Protein AF-0000000085065825 (afdb_homodimer)

InterPro domains:
  IPR004481 Sodium/potassium/calcium exchanger [PTHR10846] (2-161)
  IPR004837 Sodium/calcium exchanger membrane region [PF01699] (3-161)
  IPR004837 Sodium/calcium exchanger membrane region [PF01699] (196-309)
  IPR044880 NCX, central ion-binding domain superfamily [G3DSA:1.20.1420.30] (33-335)

Radius of gyration: 25.14 Å; Cα contacts (8 Å, |Δi|>4): 1060; chains: 2; bounding box: 52×77×61 Å

pLDDT: mean 87.52, std 14.18, range [32.91, 98.75]

Secondary structure (DSSP, 8-state):
-HHHHHHHHHHHHHHHHHHHHHHHHHHHHHTT--HHHHHHHHHHHHHHHHHHHHHHHHHHHHHTTSSHHHHHHHHHHHHHHHHHHIIIIIHHHHHHHHHHHH-TTPPP---HHHHHHHHHHHHHHHHHHHHGGGS-TT-HHHHHHHHHHHHHHHHHHHHHHHHHHTTTGGGS----S-S--TGGGGT----HHHHHHHHHHHHHHHHHHHHHHHHHHHHHHHHHT--HHHHHHHHHHHHHTHHHHHHHHHHHHTT-HHHHHHHHHHHHHHHHHHHHHHHHHHS-----HHHHHHHHHHHHHHHHHHHHHHTTPPP-GGGGHHHHHHHHHHHHHH-/-HHHHHHHHHHHHHHHHHHHHHHHHHHHHHTT--HHHHHHHHHHHHHHHHHHHHHHHHHHHHHTTSSHHHHHHHHHHHHHHHHHHIIIIIHHHHHHHHHHHH-TTPPB---HHHHHHHHHHHHHHHHHHHHGGGS-TT-HHHHHHHHHHHHHHHHHHHHHHHHHHTTTGGGS----S-S--TTGGGT----HHHHHHHHHHHHHHHHHHHHHHHHHHHHHHHHHT--HHHHHHHHHHHHHTHHHHHHHHHHHHTT-HHHHHHHHHHHHHHHHHHHHHHHHHHS-----HHHHHHHHHHHHHHHHHHHHHHTTPPB-GGGGHHHHHHHHHHHHHH-

Solvent-accessible surface area (backbone atoms only — not comparable to full-atom values): 32139 Å² total; per-residue (Å²): 113,37,63,59,38,32,51,52,14,49,52,36,18,54,53,11,27,52,41,23,30,48,21,48,40,53,48,31,50,73,64,66,41,54,55,52,56,36,30,53,55,40,47,52,48,31,63,44,39,47,56,51,41,36,27,50,45,24,35,48,48,20,72,66,61,60,77,36,67,58,22,36,30,32,13,49,15,26,36,57,12,35,35,28,38,51,39,9,43,48,46,21,48,41,25,60,68,32,20,83,78,54,36,51,79,24,79,50,71,48,57,60,68,62,50,44,50,31,40,49,54,19,50,53,34,33,48,52,50,55,55,45,28,74,48,59,68,84,47,47,67,59,33,47,46,51,22,50,47,23,44,49,51,47,53,52,49,51,55,48,46,49,61,61,27,69,67,52,57,73,65,57,72,50,52,61,83,67,69,74,51,72,64,37,75,73,72,45,66,94,39,72,65,51,35,51,49,39,31,50,50,11,46,45,32,28,55,51,14,23,48,40,29,50,51,16,46,49,49,40,16,66,72,74,70,41,54,37,34,60,49,19,28,60,48,43,30,58,65,37,40,42,67,59,51,52,51,32,40,54,30,42,65,70,65,35,29,40,62,20,51,47,52,53,33,50,46,32,31,48,40,25,13,52,46,36,20,50,34,47,54,66,36,76,44,61,73,42,71,71,53,47,51,46,53,48,39,24,50,47,32,40,47,51,54,38,49,39,50,72,69,65,51,79,44,30,31,56,69,27,50,58,17,33,49,43,41,49,49,52,52,57,72,75,95,112,37,63,60,37,33,53,52,13,48,51,35,17,52,53,10,27,51,42,24,32,50,21,47,40,53,48,32,50,74,64,65,41,54,56,54,56,36,30,54,56,38,48,51,47,31,63,45,39,46,55,51,40,35,27,50,45,24,35,48,48,20,72,66,60,59,78,35,66,58,23,36,31,32,13,49,14,27,36,56,14,35,35,28,40,51,39,8,43,46,45,20,48,39,22,61,68,32,20,83,79,55,36,53,80,24,79,51,71,48,57,60,70,63,51,43,50,30,41,50,54,19,52,53,33,33,47,52,51,56,55,45,27,75,46,60,68,86,48,47,65,58,31,47,46,51,21,50,48,24,45,51,51,48,51,52,49,52,55,48,47,49,61,62,30,70,69,52,58,73,65,57,73,52,51,61,86,68,70,75,53,72,62,34,76,73,71,44,66,94,39,72,65,50,36,50,49,39,30,50,49,11,46,46,31,28,54,50,14,23,49,42,29,51,51,17,45,51,50,39,18,65,72,71,72,42,55,38,32,60,48,18,27,60,48,43,29,58,66,35,40,42,68,60,51,52,52,31,41,54,29,40,64,70,66,34,28,39,61,22,52,47,53,53,33,51,46,32,32,48,38,23,12,52,45,37,19,50,34,47,54,66,36,76,44,61,74,42,70,72,54,49,50,46,52,48,42,24,51,48,31,41,47,50,54,38,50,40,50,72,70,65,51,79,43,29,32,56,68,27,50,58,16,32,49,44,42,49,50,53,52,57,72,75,93

Sequence (670 aa):
MNILLLVAALLIILAGAEAFTNALEHLGDRLGISEGVTGSIFAAVGTALPETMVPVVAVFAATSGQAVHLGEEVGVGAILGAPMMLSTLTLFMMALFVSPQRGWRGALNPEPTGLRRDLGWFLIAFGLSTVALFVPHHITLARIGIGLMLVTLYFLYVMVTLRASAALVAEGHGTEAGHALYLSKTGLPTKMQVILIQLAIGLGMIVFGASLFVDGIEGLSHWLGISALILSLLVVPIATELPEKINSILWVRRGKDTLTFGNITGALVFQGSLLPAIGVMLTPWSPSPPVLLGAGLTLLAGGYTYLLVRRGVTLRPYHFLFNGLCYGAYFFALTMNILLLVAALLIILAGAEAFTNALEHLGDRLGISEGVTGSIFAAVGTALPETMVPVVAVFAATSGQAVHLGEEVGVGAILGAPMMLSTLTLFMMALFVSPQRGWRGALNPEPTGLRRDLGWFLIAFGLSTVALFVPHHITLARIGIGLMLVTLYFLYVMVTLRASAALVAEGHGTEAGHALYLSKTGLPTKMQVILIQLAIGLGMIVFGASLFVDGIEGLSHWLGISALILSLLVVPIATELPEKINSILWVRRGKDTLTFGNITGALVFQGSLLPAIGVMLTPWSPSPPVLLGAGLTLLAGGYTYLLVRRGVTLRPYHFLFNGLCYGAYFFALT

Structure (mmCIF, N/CA/C/O backbone):
data_AF-0000000085065825-model_v1
#
loop_
_entity.id
_entity.type
_entity.pdbx_description
1 polymer 'Sodium/calcium exchanger'
#
loop_
_atom_site.group_PDB
_atom_site.id
_atom_site.type_symbol
_atom_site.label_atom_id
_atom_site.label_alt_id
_atom_site.label_comp_id
_atom_site.label_asym_id
_atom_site.label_entity_id
_atom_site.label_seq_id
_atom_site.pdbx_PDB_ins_code
_atom_site.Cartn_x
_atom_site.Cartn_y
_atom_site.Cartn_z
_atom_site.occupancy
_atom_site.B_iso_or_equiv
_atom_site.auth_seq_id
_atom_site.auth_comp_id
_atom_site.auth_asym_id
_atom_site.auth_atom_id
_atom_site.pdbx_PDB_model_num
ATOM 1 N N . MET A 1 1 ? 11.438 31.422 -13.453 1 72.56 1 MET A N 1
ATOM 2 C CA . MET A 1 1 ? 11.32 30.203 -14.242 1 72.56 1 MET A CA 1
ATOM 3 C C . MET A 1 1 ? 10.945 29.016 -13.359 1 72.56 1 MET A C 1
ATOM 5 O O . MET A 1 1 ? 10 28.281 -13.664 1 72.56 1 MET A O 1
ATOM 9 N N . ASN A 1 2 ? 11.391 29.125 -12.086 1 85.5 2 ASN A N 1
ATOM 10 C CA . ASN A 1 2 ? 11.141 28 -11.195 1 85.5 2 ASN A CA 1
ATOM 11 C C . ASN A 1 2 ? 9.734 28.062 -10.594 1 85.5 2 ASN A C 1
ATOM 13 O O . ASN A 1 2 ? 9.039 27.047 -10.523 1 85.5 2 ASN A O 1
ATOM 17 N N . ILE A 1 3 ? 9.289 29.234 -10.391 1 88.88 3 ILE A N 1
ATOM 18 C CA . ILE A 1 3 ? 7.965 29.391 -9.805 1 88.88 3 ILE A CA 1
ATOM 19 C C . ILE A 1 3 ? 6.895 29.047 -10.836 1 88.88 3 ILE A C 1
ATOM 21 O O . ILE A 1 3 ? 5.898 28.391 -10.508 1 88.88 3 ILE A O 1
ATOM 25 N N . LEU A 1 4 ? 7.133 29.484 -12.031 1 90.81 4 LEU A N 1
ATOM 26 C CA . LEU A 1 4 ? 6.199 29.172 -13.109 1 90.81 4 LEU A CA 1
ATOM 27 C C . LEU A 1 4 ? 6.113 27.672 -13.336 1 90.81 4 LEU A C 1
ATOM 29 O O . LEU A 1 4 ? 5.035 27.141 -13.609 1 90.81 4 LEU A O 1
ATOM 33 N N . LEU A 1 5 ? 7.23 27.062 -13.188 1 92.62 5 LEU A N 1
ATOM 34 C CA . LEU A 1 5 ? 7.277 25.625 -13.328 1 92.62 5 LEU A CA 1
ATOM 35 C C . LEU A 1 5 ? 6.477 24.938 -12.227 1 92.62 5 LEU A C 1
ATOM 37 O O . LEU A 1 5 ? 5.773 23.953 -12.484 1 92.62 5 LEU A O 1
ATOM 41 N N . LEU A 1 6 ? 6.625 25.5 -11.086 1 93.56 6 LEU A N 1
ATOM 42 C CA . LEU A 1 6 ? 5.91 24.938 -9.945 1 93.56 6 LEU A CA 1
ATOM 43 C C . LEU A 1 6 ? 4.406 25.094 -10.117 1 93.56 6 LEU A C 1
ATOM 45 O O . LEU A 1 6 ? 3.645 24.156 -9.859 1 93.56 6 LEU A O 1
ATOM 49 N N . VAL A 1 7 ? 4.035 26.234 -10.555 1 94 7 VAL A N 1
ATOM 50 C CA . VAL A 1 7 ? 2.615 26.5 -10.75 1 94 7 VAL A CA 1
ATOM 51 C C . VAL A 1 7 ? 2.074 25.625 -11.875 1 94 7 VAL A C 1
ATOM 53 O O . VAL A 1 7 ? 0.997 25.047 -11.75 1 94 7 VAL A O 1
ATOM 56 N N . ALA A 1 8 ? 2.768 25.562 -12.961 1 95.5 8 ALA A N 1
ATOM 57 C CA . ALA A 1 8 ? 2.363 24.703 -14.078 1 95.5 8 ALA A CA 1
ATOM 58 C C . ALA A 1 8 ? 2.256 23.25 -13.648 1 95.5 8 ALA A C 1
ATOM 60 O O . ALA A 1 8 ? 1.314 22.547 -14.031 1 95.5 8 ALA A O 1
ATOM 61 N N . ALA A 1 9 ? 3.273 22.828 -12.906 1 95.56 9 ALA A N 1
ATOM 62 C CA . ALA A 1 9 ? 3.287 21.453 -12.406 1 95.56 9 ALA A CA 1
ATOM 63 C C . ALA A 1 9 ? 2.062 21.172 -11.547 1 95.56 9 ALA A C 1
ATOM 65 O O . ALA A 1 9 ? 1.428 20.125 -11.68 1 95.56 9 ALA A O 1
ATOM 66 N N . LEU A 1 10 ? 1.769 22.109 -10.695 1 93.56 10 LEU A N 1
ATOM 67 C CA . LEU A 1 10 ? 0.62 21.953 -9.812 1 93.56 10 LEU A CA 1
ATOM 68 C C . LEU A 1 10 ? -0.676 21.859 -10.609 1 93.56 10 LEU A C 1
ATOM 70 O O . LEU A 1 10 ? -1.55 21.047 -10.305 1 93.56 10 LEU A O 1
ATOM 74 N N . LEU A 1 11 ? -0.82 22.703 -11.57 1 95 11 LEU A N 1
ATOM 75 C CA . LEU A 1 11 ? -2.014 22.703 -12.414 1 95 11 LEU A CA 1
ATOM 76 C C . LEU A 1 11 ? -2.15 21.375 -13.164 1 95 11 LEU A C 1
ATOM 78 O O . LEU A 1 11 ? -3.256 20.859 -13.312 1 95 11 LEU A O 1
ATOM 82 N N . ILE A 1 12 ? -1.061 20.844 -13.602 1 96 12 ILE A N 1
ATOM 83 C CA . ILE A 1 12 ? -1.062 19.562 -14.297 1 96 12 ILE A CA 1
ATOM 84 C C . ILE A 1 12 ? -1.496 18.469 -13.336 1 96 12 ILE A C 1
ATOM 86 O O . ILE A 1 12 ? -2.301 17.594 -13.703 1 96 12 ILE A O 1
ATOM 90 N N . ILE A 1 13 ? -0.968 18.469 -12.125 1 94.12 13 ILE A N 1
ATOM 91 C CA . ILE A 1 13 ? -1.32 17.469 -11.125 1 94.12 13 ILE A CA 1
ATOM 92 C C . ILE A 1 13 ? -2.814 17.547 -10.82 1 94.12 13 ILE A C 1
ATOM 94 O O . ILE A 1 13 ? -3.498 16.516 -10.781 1 94.12 13 ILE A O 1
ATOM 98 N N . LEU A 1 14 ? -3.316 18.75 -10.641 1 91.81 14 LEU A N 1
ATOM 99 C CA . LEU A 1 14 ? -4.719 18.938 -10.297 1 91.81 14 LEU A CA 1
ATOM 100 C C . LEU A 1 14 ? -5.629 18.516 -11.445 1 91.81 14 LEU A C 1
ATOM 102 O O . LEU A 1 14 ? -6.641 17.844 -11.227 1 91.81 14 LEU A O 1
ATOM 106 N N . ALA A 1 15 ? -5.297 18.891 -12.633 1 93.62 15 ALA A N 1
ATOM 107 C CA . ALA A 1 15 ? -6.062 18.484 -13.805 1 93.62 15 ALA A CA 1
ATOM 108 C C . ALA A 1 15 ? -6.027 16.969 -13.984 1 93.62 15 ALA A C 1
ATOM 110 O O . ALA A 1 15 ? -7.035 16.344 -14.336 1 93.62 15 ALA A O 1
ATOM 111 N N . GLY A 1 16 ? -4.867 16.391 -13.789 1 94.12 16 GLY A N 1
ATOM 112 C CA . GLY A 1 16 ? -4.73 14.953 -13.859 1 94.12 16 GLY A CA 1
ATOM 113 C C . GLY A 1 16 ? -5.551 14.227 -12.805 1 94.12 16 GLY A C 1
ATOM 114 O O . GLY A 1 16 ? -6.184 13.211 -13.094 1 94.12 16 GLY A O 1
ATOM 115 N N . ALA A 1 17 ? -5.461 14.75 -11.594 1 90.94 17 ALA A N 1
ATOM 116 C CA . ALA A 1 17 ? -6.227 14.156 -10.5 1 90.94 17 ALA A CA 1
ATOM 117 C C . ALA A 1 17 ? -7.723 14.18 -10.805 1 90.94 17 ALA A C 1
ATOM 119 O O . ALA A 1 17 ? -8.43 13.211 -10.523 1 90.94 17 ALA A O 1
ATOM 120 N N . GLU A 1 18 ? -8.188 15.273 -11.336 1 89.81 18 GLU A N 1
ATOM 121 C CA . GLU A 1 18 ? -9.594 15.391 -11.711 1 89.81 18 GLU A CA 1
ATOM 122 C C . GLU A 1 18 ? -9.953 14.398 -12.812 1 89.81 18 GLU A C 1
ATOM 124 O O . GLU A 1 18 ? -10.984 13.727 -12.734 1 89.81 18 GLU A O 1
ATOM 129 N N . ALA A 1 19 ? -9.172 14.344 -13.812 1 92.12 19 ALA A N 1
ATOM 130 C CA . ALA A 1 19 ? -9.406 13.422 -14.922 1 92.12 19 ALA A CA 1
ATOM 131 C C . ALA A 1 19 ? -9.367 11.969 -14.445 1 92.12 19 ALA A C 1
ATOM 133 O O . ALA A 1 19 ? -10.164 11.141 -14.883 1 92.12 19 ALA A O 1
ATOM 134 N N . PHE A 1 20 ? -8.43 11.695 -13.625 1 92 20 PHE A N 1
ATOM 135 C CA . PHE A 1 20 ? -8.266 10.352 -13.086 1 92 20 PHE A CA 1
ATOM 136 C C . PHE A 1 20 ? -9.477 9.945 -12.258 1 92 20 PHE A C 1
ATOM 138 O O . PHE A 1 20 ? -10.016 8.852 -12.438 1 92 20 PHE A O 1
ATOM 145 N N . THR A 1 21 ? -9.875 10.805 -11.414 1 89.12 21 THR A N 1
ATOM 146 C CA . THR A 1 21 ? -11 10.516 -10.539 1 89.12 21 THR A CA 1
ATOM 147 C C . THR A 1 21 ? -12.289 10.375 -11.344 1 89.12 21 THR A C 1
ATOM 149 O O . THR A 1 21 ? -13.109 9.5 -11.055 1 89.12 21 THR A O 1
ATOM 152 N N . ASN A 1 22 ? -12.453 11.258 -12.266 1 88.75 22 ASN A N 1
ATOM 153 C CA . ASN A 1 22 ? -13.602 11.172 -13.156 1 88.75 22 ASN A CA 1
ATOM 154 C C . ASN A 1 22 ? -13.648 9.836 -13.883 1 88.75 22 ASN A C 1
ATOM 156 O O . ASN A 1 22 ? -14.711 9.211 -13.969 1 88.75 22 ASN A O 1
ATOM 160 N N . ALA A 1 23 ? -12.547 9.43 -14.344 1 89.69 23 ALA A N 1
ATOM 161 C CA . ALA A 1 23 ? -12.461 8.141 -15.031 1 89.69 23 ALA A CA 1
ATOM 162 C C . ALA A 1 23 ? -12.742 6.992 -14.07 1 89.69 23 ALA A C 1
ATOM 164 O O . ALA A 1 23 ? -13.383 6.004 -14.438 1 89.69 23 ALA A O 1
ATOM 165 N N . LEU A 1 24 ? -12.227 7.094 -12.906 1 87.75 24 LEU A N 1
ATOM 166 C CA . LEU A 1 24 ? -12.445 6.074 -11.891 1 87.75 24 LEU A CA 1
ATOM 167 C C . LEU A 1 24 ? -13.93 5.934 -11.562 1 87.75 24 LEU A C 1
ATOM 169 O O . LEU A 1 24 ? -14.414 4.824 -11.336 1 87.75 24 LEU A O 1
ATOM 173 N N . GLU A 1 25 ? -14.578 7.035 -11.445 1 85.25 25 GLU A N 1
ATOM 174 C CA . GLU A 1 25 ? -16.016 7.02 -11.164 1 85.25 25 GLU A CA 1
ATOM 175 C C . GLU A 1 25 ? -16.797 6.309 -12.266 1 85.25 25 GLU A C 1
ATOM 177 O O . GLU A 1 25 ? -17.672 5.5 -11.992 1 85.25 25 GLU A O 1
ATOM 182 N N . HIS A 1 26 ? -16.453 6.613 -13.453 1 85.94 26 HIS A N 1
ATOM 183 C CA . HIS A 1 26 ? -17.125 5.961 -14.578 1 85.94 26 HIS A CA 1
ATOM 184 C C . HIS A 1 26 ? -16.766 4.477 -14.633 1 85.94 26 HIS A C 1
ATOM 186 O O . HIS A 1 26 ? -17.625 3.65 -14.961 1 85.94 26 HIS A O 1
ATOM 192 N N . LEU A 1 27 ? -15.539 4.23 -14.336 1 85.69 27 LEU A N 1
ATOM 193 C CA . LEU A 1 27 ? -15.133 2.828 -14.297 1 85.69 27 LEU A CA 1
ATOM 194 C C . LEU A 1 27 ? -15.891 2.074 -13.203 1 85.69 27 LEU A C 1
ATOM 196 O O . LEU A 1 27 ? -16.328 0.945 -13.414 1 85.69 27 LEU A O 1
ATOM 200 N N . GLY A 1 28 ? -15.977 2.678 -12.078 1 83.31 28 GLY A N 1
ATOM 201 C CA . GLY A 1 28 ? -16.734 2.08 -10.992 1 83.31 28 GLY A CA 1
ATOM 202 C C . GLY A 1 28 ? -18.188 1.815 -11.359 1 83.31 28 GLY A C 1
ATOM 203 O O . GLY A 1 28 ? -18.734 0.764 -11.023 1 83.31 28 GLY A O 1
ATOM 204 N N . ASP A 1 29 ? -18.75 2.75 -12.047 1 81.19 29 ASP A N 1
ATOM 205 C CA . ASP A 1 29 ? -20.141 2.592 -12.492 1 81.19 29 ASP A CA 1
ATOM 206 C C . ASP A 1 29 ? -20.266 1.424 -13.461 1 81.19 29 ASP A C 1
ATOM 208 O O . ASP A 1 29 ? -21.234 0.653 -13.391 1 81.19 29 ASP A O 1
ATOM 212 N N . ARG A 1 30 ? -19.359 1.353 -14.281 1 83.25 30 ARG A N 1
ATOM 213 C CA . ARG A 1 30 ? -19.391 0.281 -15.273 1 83.25 30 ARG A CA 1
ATOM 214 C C . ARG A 1 30 ? -19.188 -1.079 -14.617 1 83.25 30 ARG A C 1
ATOM 216 O O . ARG A 1 30 ? -19.719 -2.088 -15.078 1 83.25 30 ARG A O 1
ATOM 223 N N . LEU A 1 31 ? -18.469 -1.056 -13.555 1 82.62 31 LEU A N 1
ATOM 224 C CA . LEU A 1 31 ? -18.172 -2.305 -12.867 1 82.62 31 LEU A CA 1
ATOM 225 C C . LEU A 1 31 ? -19.25 -2.639 -11.844 1 82.62 31 LEU A C 1
ATOM 227 O O . LEU A 1 31 ? -19.141 -3.643 -11.133 1 82.62 31 LEU A O 1
ATOM 231 N N . GLY A 1 32 ? -20.203 -1.759 -11.727 1 78.69 32 GLY A N 1
ATOM 232 C CA . GLY A 1 32 ? -21.344 -2.029 -10.875 1 78.69 32 GLY A CA 1
ATOM 233 C C . GLY A 1 32 ? -21.125 -1.644 -9.43 1 78.69 32 GLY A C 1
ATOM 234 O O . GLY A 1 32 ? -21.766 -2.188 -8.523 1 78.69 32 GLY A O 1
ATOM 235 N N . ILE A 1 33 ? -20.156 -0.876 -9.195 1 76.62 33 ILE A N 1
ATOM 236 C CA . ILE A 1 33 ? -19.938 -0.369 -7.844 1 76.62 33 ILE A CA 1
ATOM 237 C C . ILE A 1 33 ? -20.969 0.712 -7.523 1 76.62 33 ILE A C 1
ATOM 239 O O . ILE A 1 33 ? -21.297 1.538 -8.383 1 76.62 33 ILE A O 1
ATOM 243 N N . SER A 1 34 ? -21.547 0.657 -6.348 1 70.94 34 SER A N 1
ATOM 244 C CA . SER A 1 34 ? -22.609 1.589 -5.969 1 70.94 34 SER A CA 1
ATOM 245 C C . SER A 1 34 ? -22.125 3.033 -6.047 1 70.94 34 SER A C 1
ATOM 247 O O . SER A 1 34 ? -20.969 3.324 -5.742 1 70.94 34 SER A O 1
ATOM 249 N N . GLU A 1 35 ? -22.984 3.812 -6.445 1 69 35 GLU A N 1
ATOM 250 C CA . GLU A 1 35 ? -22.688 5.23 -6.648 1 69 35 GLU A CA 1
ATOM 251 C C . GLU A 1 35 ? -22.219 5.887 -5.355 1 69 35 GLU A C 1
ATOM 253 O O . GLU A 1 35 ? -21.344 6.762 -5.383 1 69 35 GLU A O 1
ATOM 258 N N . GLY A 1 36 ? -22.875 5.551 -4.316 1 63.81 36 GLY A N 1
ATOM 259 C CA . GLY A 1 36 ? -22.469 6.094 -3.033 1 63.81 36 GLY A CA 1
ATOM 260 C C . GLY A 1 36 ? -21.031 5.773 -2.682 1 63.81 36 GLY A C 1
ATOM 261 O O . GLY A 1 36 ? -20.281 6.652 -2.264 1 63.81 36 GLY A O 1
ATOM 262 N N . VAL A 1 37 ? -20.641 4.582 -2.988 1 66.62 37 VAL A N 1
ATOM 263 C CA . VAL A 1 37 ? -19.281 4.129 -2.682 1 66.62 37 VAL A CA 1
ATOM 264 C C . VAL A 1 37 ? -18.297 4.785 -3.637 1 66.62 37 VAL A C 1
ATOM 266 O O . VAL A 1 37 ? -17.25 5.297 -3.207 1 66.62 37 VAL A O 1
ATOM 269 N N . THR A 1 38 ? -18.672 4.844 -4.828 1 69.81 38 THR A N 1
ATOM 270 C CA . THR A 1 38 ? -17.781 5.414 -5.832 1 69.81 38 THR A CA 1
ATOM 271 C C . THR A 1 38 ? -17.609 6.91 -5.613 1 69.81 38 THR A C 1
ATOM 273 O O . THR A 1 38 ? -16.5 7.438 -5.754 1 69.81 38 THR A O 1
ATOM 276 N N . GLY A 1 39 ? -18.625 7.508 -5.25 1 66.94 39 GLY A N 1
ATOM 277 C CA . GLY A 1 39 ? -18.531 8.945 -5.035 1 66.94 39 GLY A CA 1
ATOM 278 C C . GLY A 1 39 ? -17.656 9.312 -3.852 1 66.94 39 GLY A C 1
ATOM 279 O O . GLY A 1 39 ? -16.766 10.156 -3.971 1 66.94 39 GLY A O 1
ATOM 280 N N . SER A 1 40 ? -17.891 8.633 -2.799 1 71.5 40 SER A N 1
ATOM 281 C CA . SER A 1 40 ? -17.188 9.008 -1.571 1 71.5 40 SER A CA 1
ATOM 282 C C . SER A 1 40 ? -15.727 8.562 -1.603 1 71.5 40 SER A C 1
ATOM 284 O O . SER A 1 40 ? -14.828 9.359 -1.359 1 71.5 40 SER A O 1
ATOM 286 N N . ILE A 1 41 ? -15.484 7.301 -1.986 1 75.75 41 ILE A N 1
ATOM 287 C CA . ILE A 1 41 ? -14.141 6.738 -1.954 1 75.75 41 ILE A CA 1
ATOM 288 C C . ILE A 1 41 ? -13.289 7.375 -3.051 1 75.75 41 ILE A C 1
ATOM 290 O O . ILE A 1 41 ? -12.156 7.793 -2.799 1 75.75 41 ILE A O 1
ATOM 294 N N . PHE A 1 42 ? -13.867 7.523 -4.207 1 81.94 42 PHE A N 1
ATOM 295 C CA . PHE A 1 42 ? -13.078 8.031 -5.324 1 81.94 42 PHE A CA 1
ATOM 296 C C . PHE A 1 42 ? -12.852 9.531 -5.191 1 81.94 42 PHE A C 1
ATOM 298 O O . PHE A 1 42 ? -11.805 10.039 -5.598 1 81.94 42 PHE A O 1
ATOM 305 N N . ALA A 1 43 ? -13.844 10.219 -4.566 1 74.81 43 ALA A N 1
ATOM 306 C CA . ALA A 1 43 ? -13.633 11.633 -4.262 1 74.81 43 ALA A CA 1
ATOM 307 C C . ALA A 1 43 ? -12.477 11.812 -3.283 1 74.81 43 ALA A C 1
ATOM 309 O O . ALA A 1 43 ? -11.648 12.711 -3.447 1 74.81 43 ALA A O 1
ATOM 310 N N . ALA A 1 44 ? -12.445 10.969 -2.328 1 76.25 44 ALA A N 1
ATOM 311 C CA . ALA A 1 44 ? -11.367 11.008 -1.344 1 76.25 44 ALA A CA 1
ATOM 312 C C . ALA A 1 44 ? -10.016 10.703 -1.992 1 76.25 44 ALA A C 1
ATOM 314 O O . ALA A 1 44 ? -9.016 11.344 -1.684 1 76.25 44 ALA A O 1
ATOM 315 N N . VAL A 1 45 ? -10.008 9.773 -2.863 1 80.56 45 VAL A N 1
ATOM 316 C CA . VAL A 1 45 ? -8.789 9.414 -3.582 1 80.56 45 VAL A CA 1
ATOM 317 C C . VAL A 1 45 ? -8.336 10.586 -4.449 1 80.56 45 VAL A C 1
ATOM 319 O O . VAL A 1 45 ? -7.148 10.906 -4.492 1 80.56 45 VAL A O 1
ATOM 322 N N . GLY A 1 46 ? -9.281 11.18 -5.098 1 78.75 46 GLY A N 1
ATOM 323 C CA . GLY A 1 46 ? -8.977 12.305 -5.973 1 78.75 46 GLY A CA 1
ATOM 324 C C . GLY A 1 46 ? -8.312 13.461 -5.25 1 78.75 46 GLY A C 1
ATOM 325 O O . GLY A 1 46 ? -7.359 14.055 -5.754 1 78.75 46 GLY A O 1
ATOM 326 N N . THR A 1 47 ? -8.789 13.742 -4.086 1 77.62 47 THR A N 1
ATOM 327 C CA . THR A 1 47 ? -8.266 14.891 -3.346 1 77.62 47 THR A CA 1
ATOM 328 C C . THR A 1 47 ? -6.949 14.539 -2.664 1 77.62 47 THR A C 1
ATOM 330 O O . THR A 1 47 ? -6.156 15.422 -2.342 1 77.62 4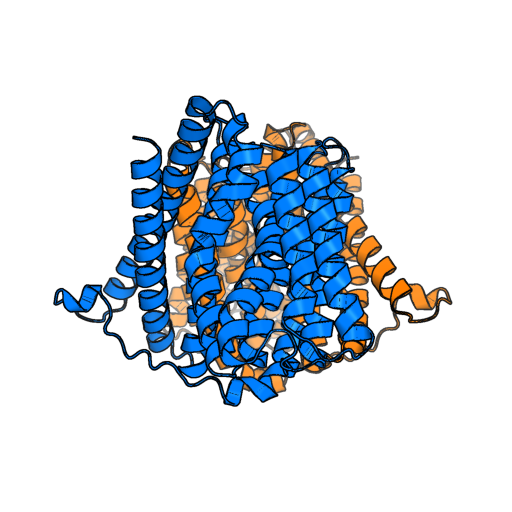7 THR A O 1
ATOM 333 N N . ALA A 1 48 ? -6.727 13.266 -2.504 1 84.31 48 ALA A N 1
ATOM 334 C CA . ALA A 1 48 ? -5.512 12.844 -1.811 1 84.31 48 ALA A CA 1
ATOM 335 C C . ALA A 1 48 ? -4.367 12.625 -2.795 1 84.31 48 ALA A C 1
ATOM 337 O O . ALA A 1 48 ? -3.203 12.539 -2.395 1 84.31 48 ALA A O 1
ATOM 338 N N . LEU A 1 49 ? -4.664 12.555 -4.078 1 86.69 49 LEU A N 1
ATOM 339 C CA . LEU A 1 49 ? -3.686 12.148 -5.078 1 86.69 49 LEU A CA 1
ATOM 340 C C . LEU A 1 49 ? -2.557 13.164 -5.184 1 86.69 49 LEU A C 1
ATOM 342 O O . LEU A 1 49 ? -1.381 12.797 -5.184 1 86.69 49 LEU A O 1
ATOM 346 N N . PRO A 1 50 ? -2.855 14.438 -5.258 1 84.56 50 PRO A N 1
ATOM 347 C CA . PRO A 1 50 ? -1.762 15.406 -5.398 1 84.56 50 PRO A CA 1
ATOM 348 C C . PRO A 1 50 ? -0.756 15.328 -4.25 1 84.56 50 PRO A C 1
ATOM 350 O O . PRO A 1 50 ? 0.452 15.242 -4.488 1 84.56 50 PRO A O 1
ATOM 353 N N . GLU A 1 51 ? -1.202 15.266 -3.109 1 87.81 51 GLU A N 1
ATOM 354 C CA . GLU A 1 51 ? -0.337 15.273 -1.933 1 87.81 51 GLU A CA 1
ATOM 355 C C . GLU A 1 51 ? 0.412 13.953 -1.795 1 87.81 51 GLU A C 1
ATOM 357 O O . GLU A 1 51 ? 1.486 13.898 -1.193 1 87.81 51 GLU A O 1
ATOM 362 N N . THR A 1 52 ? -0.153 12.922 -2.295 1 90.12 52 THR A N 1
ATOM 363 C CA . THR A 1 52 ? 0.469 11.602 -2.203 1 90.12 52 THR A CA 1
ATOM 364 C C . THR A 1 52 ? 1.492 11.414 -3.318 1 90.12 52 THR A C 1
ATOM 366 O O . THR A 1 52 ? 2.555 10.828 -3.1 1 90.12 52 THR A O 1
ATOM 369 N N . MET A 1 53 ? 1.248 11.961 -4.414 1 92.12 53 MET A N 1
ATOM 370 C CA . MET A 1 53 ? 2.025 11.602 -5.598 1 92.12 53 MET A CA 1
ATOM 371 C C . MET A 1 53 ? 3.346 12.367 -5.629 1 92.12 53 MET A C 1
ATOM 373 O O . MET A 1 53 ? 4.355 11.844 -6.109 1 92.12 53 MET A O 1
ATOM 377 N N . VAL A 1 54 ? 3.355 13.531 -5.094 1 92.12 54 VAL A N 1
ATOM 378 C CA . VAL A 1 54 ? 4.582 14.32 -5.121 1 92.12 54 VAL A CA 1
ATOM 379 C C . VAL A 1 54 ? 5.66 13.625 -4.285 1 92.12 54 VAL A C 1
ATOM 381 O O . VAL A 1 54 ? 6.758 13.352 -4.781 1 92.12 54 VAL A O 1
ATOM 384 N N . PRO A 1 55 ? 5.367 13.273 -3.086 1 93.56 55 PRO A N 1
ATOM 385 C CA . PRO A 1 55 ? 6.391 12.547 -2.328 1 93.56 55 PRO A CA 1
ATOM 386 C C . PRO A 1 55 ? 6.715 11.188 -2.928 1 93.56 55 PRO A C 1
ATOM 388 O O . PRO A 1 55 ? 7.871 10.75 -2.9 1 93.56 55 PRO A O 1
ATOM 391 N N . VAL A 1 56 ? 5.781 10.484 -3.434 1 91.75 56 VAL A N 1
ATOM 392 C CA . VAL A 1 56 ? 5.988 9.156 -4 1 91.75 56 VAL A CA 1
ATOM 393 C C . VAL A 1 56 ? 6.93 9.242 -5.199 1 91.75 56 VAL A C 1
ATOM 395 O O . VAL A 1 56 ? 7.906 8.5 -5.285 1 91.75 56 VAL A O 1
ATOM 398 N N . VAL A 1 57 ? 6.648 10.211 -6.051 1 90.94 57 VAL A N 1
ATOM 399 C CA . VAL A 1 57 ? 7.477 10.359 -7.242 1 90.94 57 VAL A CA 1
ATOM 400 C C . VAL A 1 57 ? 8.875 10.82 -6.84 1 90.94 57 VAL A C 1
ATOM 402 O O . VAL A 1 57 ? 9.875 10.352 -7.398 1 90.94 57 VAL A O 1
ATOM 405 N N . ALA A 1 58 ? 8.977 11.695 -5.895 1 92.12 58 ALA A N 1
ATOM 406 C CA . ALA A 1 58 ? 10.266 12.18 -5.43 1 92.12 58 ALA A CA 1
ATOM 407 C C . ALA A 1 58 ? 11.117 11.047 -4.879 1 92.12 58 ALA A C 1
ATOM 409 O O . ALA A 1 58 ? 12.297 10.922 -5.223 1 92.12 58 ALA A O 1
ATOM 410 N N . VAL A 1 59 ? 10.531 10.156 -4.098 1 89.38 59 VAL A N 1
ATOM 411 C CA . VAL A 1 59 ? 11.242 9.07 -3.43 1 89.38 59 VAL A CA 1
ATOM 412 C C . VAL A 1 59 ? 11.625 8 -4.449 1 89.38 59 VAL A C 1
ATOM 414 O O . VAL A 1 59 ? 12.758 7.508 -4.449 1 89.38 59 VAL A O 1
ATOM 417 N N . PHE A 1 60 ? 10.781 7.691 -5.371 1 84.69 60 PHE A N 1
ATOM 418 C CA . PHE A 1 60 ? 11.023 6.594 -6.301 1 84.69 60 PHE A CA 1
ATOM 419 C C . PHE A 1 60 ? 11.945 7.039 -7.43 1 84.69 60 PHE A C 1
ATOM 421 O O . PHE A 1 60 ? 12.711 6.234 -7.965 1 84.69 60 PHE A O 1
ATOM 428 N N . ALA A 1 61 ? 11.883 8.258 -7.777 1 77.31 61 ALA A N 1
ATOM 429 C CA . ALA A 1 61 ? 12.805 8.773 -8.789 1 77.31 61 ALA A CA 1
ATOM 430 C C . ALA A 1 61 ? 14.242 8.781 -8.281 1 77.31 61 ALA A C 1
ATOM 432 O O . ALA A 1 61 ? 15.18 8.57 -9.047 1 77.31 61 ALA A O 1
ATOM 433 N N . ALA A 1 62 ? 14.406 8.961 -7.051 1 70.88 62 ALA A N 1
ATOM 434 C CA . ALA A 1 62 ? 15.727 8.977 -6.43 1 70.88 62 ALA A CA 1
ATOM 435 C C . ALA A 1 62 ? 16.328 7.574 -6.391 1 70.88 62 ALA A C 1
ATOM 437 O O . ALA A 1 62 ? 17.547 7.41 -6.516 1 70.88 62 ALA A O 1
ATOM 438 N N . THR A 1 63 ? 15.531 6.598 -6.242 1 64.75 63 THR A N 1
ATOM 439 C CA . THR A 1 63 ? 15.992 5.219 -6.145 1 64.75 63 THR A CA 1
ATOM 440 C C . THR A 1 63 ? 16.484 4.711 -7.496 1 64.75 63 THR A C 1
ATOM 442 O O . THR A 1 63 ? 17.328 3.814 -7.559 1 64.75 63 THR A O 1
ATOM 445 N N . SER A 1 64 ? 16.047 5.293 -8.617 1 61.72 64 SER A N 1
ATOM 446 C CA . SER A 1 64 ? 16.406 4.82 -9.953 1 61.72 64 SER A CA 1
ATOM 447 C C . SER A 1 64 ? 17.688 5.48 -10.445 1 61.72 64 SER A C 1
ATOM 449 O O . SER A 1 64 ? 18.172 5.176 -11.539 1 61.72 64 SER A O 1
ATOM 451 N N . GLY A 1 65 ? 18.547 6.113 -9.68 1 55.59 65 GLY A N 1
ATOM 452 C CA . GLY A 1 65 ? 19.906 6.547 -10.016 1 55.59 65 GLY A CA 1
ATOM 453 C C . GLY A 1 65 ? 19.984 8.023 -10.359 1 55.59 65 GLY A C 1
ATOM 454 O O . GLY A 1 65 ? 21.078 8.562 -10.531 1 55.59 65 GLY A O 1
ATOM 455 N N . GLN A 1 66 ? 19.094 8.664 -10.953 1 49.53 66 GLN A N 1
ATOM 456 C CA . GLN A 1 66 ? 19.422 9.992 -11.461 1 49.53 66 GLN A CA 1
ATOM 457 C C . GLN A 1 66 ? 19.984 10.883 -10.352 1 49.53 66 GLN A C 1
ATOM 459 O O . GLN A 1 66 ? 20.484 10.383 -9.336 1 49.53 66 GLN A O 1
ATOM 464 N N . ALA A 1 67 ? 19.438 12.164 -10.125 1 48.31 67 ALA A N 1
ATOM 465 C CA . ALA A 1 67 ? 19.734 13.289 -9.234 1 48.31 67 ALA A CA 1
ATOM 466 C C . ALA A 1 67 ? 19.375 12.945 -7.789 1 48.31 67 ALA A C 1
ATOM 468 O O . ALA A 1 67 ? 18.562 13.617 -7.164 1 48.31 67 ALA A O 1
ATOM 469 N N . VAL A 1 68 ? 19.891 11.727 -7.215 1 58.66 68 VAL A N 1
ATOM 470 C CA . VAL A 1 68 ? 19.672 10.812 -6.102 1 58.66 68 VAL A CA 1
ATOM 471 C C . VAL A 1 68 ? 19.391 11.609 -4.824 1 58.66 68 VAL A C 1
ATOM 473 O O . VAL A 1 68 ? 18.375 11.391 -4.168 1 58.66 68 VAL A O 1
ATOM 476 N N . HIS A 1 69 ? 20.203 12.578 -4.582 1 62.09 69 HIS A N 1
ATOM 477 C CA . HIS A 1 69 ? 20.188 13.156 -3.246 1 62.09 69 HIS A CA 1
ATOM 478 C C . HIS A 1 69 ? 19.062 14.18 -3.113 1 62.09 69 HIS A C 1
ATOM 480 O O . HIS A 1 69 ? 18.328 14.188 -2.115 1 62.09 69 HIS A O 1
ATOM 486 N N . LEU A 1 70 ? 18.844 14.836 -4.117 1 73.25 70 LEU A N 1
ATOM 487 C CA . LEU A 1 70 ? 17.875 15.922 -4.02 1 73.25 70 LEU A CA 1
ATOM 488 C C . LEU A 1 70 ? 16.453 15.375 -4.031 1 73.25 70 LEU A C 1
ATOM 490 O O . LEU A 1 70 ? 15.586 15.883 -3.318 1 73.25 70 LEU A O 1
ATOM 494 N N . GLY A 1 71 ? 16.328 14.297 -4.703 1 83.25 71 GLY A N 1
ATOM 495 C CA . GLY A 1 71 ? 15.016 13.672 -4.73 1 83.25 71 GLY A CA 1
ATOM 496 C C . GLY A 1 71 ? 14.602 13.086 -3.393 1 83.25 71 GLY A C 1
ATOM 497 O O . GLY A 1 71 ? 13.445 13.203 -2.988 1 83.25 71 GLY A O 1
ATOM 498 N N . GLU A 1 72 ? 15.523 12.664 -2.709 1 89.25 72 GLU A N 1
ATOM 499 C CA . GLU A 1 72 ? 15.266 12.102 -1.386 1 89.25 72 GLU A CA 1
ATOM 500 C C . GLU A 1 72 ? 14.891 13.195 -0.389 1 89.25 72 GLU A C 1
ATOM 502 O O . GLU A 1 72 ? 13.992 13 0.435 1 89.25 72 GLU A O 1
ATOM 507 N N . GLU A 1 73 ? 15.562 14.289 -0.527 1 93.12 73 GLU A N 1
ATOM 508 C CA . GLU A 1 73 ? 15.281 15.406 0.368 1 93.12 73 GLU A CA 1
ATOM 509 C C . GLU A 1 73 ? 13.883 15.969 0.139 1 93.12 73 GLU A C 1
ATOM 511 O O . GLU A 1 73 ? 13.172 16.281 1.094 1 93.12 73 GLU A O 1
ATOM 516 N N . VAL A 1 74 ? 13.594 16.062 -1.108 1 93.44 74 VAL A N 1
ATOM 517 C CA . VAL A 1 74 ? 12.266 16.562 -1.45 1 93.44 74 VAL A CA 1
ATOM 518 C C . VAL A 1 74 ? 11.203 15.594 -0.928 1 93.44 74 VAL A C 1
ATOM 520 O O . VAL A 1 74 ? 10.18 16.016 -0.388 1 93.44 74 VAL A O 1
ATOM 523 N N . GLY A 1 75 ? 11.461 14.328 -1.09 1 94.56 75 GLY A N 1
ATOM 524 C CA . GLY A 1 75 ? 10.531 13.32 -0.621 1 94.56 75 GLY A CA 1
ATOM 525 C C . GLY A 1 75 ? 10.312 13.359 0.88 1 94.56 75 GLY A C 1
ATOM 526 O O . GLY A 1 75 ? 9.172 13.391 1.347 1 94.56 75 GLY A O 1
ATOM 527 N N . VAL A 1 76 ? 11.375 13.398 1.609 1 95.38 76 VAL A N 1
ATOM 528 C CA . VAL A 1 76 ? 11.297 13.422 3.066 1 95.38 76 VAL A CA 1
ATOM 529 C C . VAL A 1 76 ? 10.594 14.695 3.525 1 95.38 76 VAL A C 1
ATOM 531 O O . VAL A 1 76 ? 9.727 14.656 4.398 1 95.38 76 VAL A O 1
ATOM 534 N N . GLY A 1 77 ? 10.977 15.789 2.914 1 95.94 77 GLY A N 1
ATOM 535 C CA . GLY A 1 77 ? 10.359 17.062 3.252 1 95.94 77 GLY A CA 1
ATOM 536 C C . GLY A 1 77 ? 8.859 17.078 2.996 1 95.94 77 GLY A C 1
ATOM 537 O O . GLY A 1 77 ? 8.086 17.547 3.834 1 95.94 77 GLY A O 1
ATOM 538 N N . ALA A 1 78 ? 8.492 16.562 1.891 1 95.88 78 ALA A N 1
ATOM 539 C CA . ALA A 1 78 ? 7.074 16.531 1.528 1 95.88 78 ALA A CA 1
ATOM 540 C C . ALA A 1 78 ? 6.285 15.625 2.473 1 95.88 78 ALA A C 1
ATOM 542 O O . ALA A 1 78 ? 5.168 15.961 2.871 1 95.88 78 ALA A O 1
ATOM 543 N N . ILE A 1 79 ? 6.855 14.492 2.84 1 97 79 ILE A N 1
ATOM 544 C CA . ILE A 1 79 ? 6.188 13.516 3.695 1 97 79 ILE A CA 1
ATOM 545 C C . ILE A 1 79 ? 6 14.102 5.094 1 97 79 ILE A C 1
ATOM 547 O O . ILE A 1 79 ? 4.914 14 5.672 1 97 79 ILE A O 1
ATOM 551 N N . LEU A 1 80 ? 6.98 14.773 5.609 1 97.19 80 LEU A N 1
ATOM 552 C CA . LEU A 1 80 ? 6.934 15.312 6.965 1 97.19 80 LEU A CA 1
ATOM 553 C C . LEU A 1 80 ? 6.176 16.625 6.996 1 97.19 80 LEU A C 1
ATOM 555 O O . LEU A 1 80 ? 5.539 16.969 8 1 97.19 80 LEU A O 1
ATOM 559 N N . GLY A 1 81 ? 6.223 17.328 5.93 1 96.69 81 GLY A N 1
ATOM 560 C CA . GLY A 1 81 ? 5.605 18.641 5.867 1 96.69 81 GLY A CA 1
ATOM 561 C C . GLY A 1 81 ? 4.09 18.594 5.879 1 96.69 81 GLY A C 1
ATOM 562 O O . GLY A 1 81 ? 3.434 19.5 6.387 1 96.69 81 GLY A O 1
ATOM 563 N N . ALA A 1 82 ? 3.584 17.562 5.289 1 95.94 82 ALA A N 1
ATOM 564 C CA . ALA A 1 82 ? 2.133 17.453 5.145 1 95.94 82 ALA A CA 1
ATOM 565 C C . ALA A 1 82 ? 1.452 17.391 6.512 1 95.94 82 ALA A C 1
ATOM 567 O O . ALA A 1 82 ? 0.572 18.203 6.812 1 95.94 82 ALA A O 1
ATOM 568 N N . PRO A 1 83 ? 1.84 16.469 7.402 1 97 83 PRO A N 1
ATOM 569 C CA . PRO A 1 83 ? 1.22 16.469 8.727 1 97 83 PRO A CA 1
ATOM 570 C C . PRO A 1 83 ? 1.508 17.734 9.523 1 97 83 PRO A C 1
ATOM 572 O O . PRO A 1 83 ? 0.678 18.172 10.328 1 97 83 PRO A O 1
ATOM 575 N N . MET A 1 84 ? 2.609 18.297 9.281 1 97.31 84 MET A N 1
ATOM 576 C CA . MET A 1 84 ? 2.918 19.547 9.961 1 97.31 84 MET A CA 1
ATOM 577 C C . MET A 1 84 ? 1.951 20.641 9.539 1 97.31 84 MET A C 1
ATOM 579 O O . MET A 1 84 ? 1.389 21.344 10.391 1 97.31 84 MET A O 1
ATOM 583 N N . MET A 1 85 ? 1.818 20.719 8.297 1 95.88 85 MET A N 1
ATOM 584 C CA . MET A 1 85 ? 0.92 21.75 7.773 1 95.88 85 MET A CA 1
ATOM 585 C C . MET A 1 85 ? -0.504 21.531 8.273 1 95.88 85 MET A C 1
ATOM 587 O O . MET A 1 85 ? -1.171 22.469 8.688 1 95.88 85 MET A O 1
ATOM 591 N N . LEU A 1 86 ? -0.996 20.344 8.258 1 95.69 86 LEU A N 1
ATOM 592 C CA . LEU A 1 86 ? -2.363 20.016 8.648 1 95.69 86 LEU A CA 1
ATOM 593 C C . LEU A 1 86 ? -2.586 20.312 10.133 1 95.69 86 LEU A C 1
ATOM 595 O O . LEU A 1 86 ? -3.605 20.891 10.508 1 95.69 86 LEU A O 1
ATOM 599 N N . SER A 1 87 ? -1.612 19.953 10.961 1 97.56 87 SER A N 1
ATOM 600 C CA . SER A 1 87 ? -1.78 20.062 12.406 1 97.56 87 SER A CA 1
ATOM 601 C C . SER A 1 87 ? -1.524 21.484 12.891 1 97.56 87 SER A C 1
ATOM 603 O O . SER A 1 87 ? -1.896 21.844 14.008 1 97.56 87 SER A O 1
ATOM 605 N N . THR A 1 88 ? -0.919 22.297 12.031 1 97.5 88 THR A N 1
ATOM 606 C CA . THR A 1 88 ? -0.567 23.641 12.461 1 97.5 88 THR A CA 1
ATOM 607 C C . THR A 1 88 ? -1.294 24.688 11.617 1 97.5 88 THR A C 1
ATOM 609 O O . THR A 1 88 ? -2.42 25.078 11.93 1 97.5 88 THR A O 1
ATOM 612 N N . LEU A 1 89 ? -0.892 24.812 10.445 1 96.25 89 LEU A N 1
ATOM 613 C CA . LEU A 1 89 ? -1.355 25.906 9.602 1 96.25 89 LEU A CA 1
ATOM 614 C C . LEU A 1 89 ? -2.814 25.703 9.203 1 96.25 89 LEU A C 1
ATOM 616 O O . LEU A 1 89 ? -3.602 26.656 9.219 1 96.25 89 LEU A O 1
ATOM 620 N N . THR A 1 90 ? -3.125 24.516 8.781 1 95.81 90 THR A N 1
ATOM 621 C CA . THR A 1 90 ? -4.484 24.266 8.312 1 95.81 90 THR A CA 1
ATOM 622 C C . THR A 1 90 ? -5.496 24.531 9.414 1 95.81 90 THR A C 1
ATOM 624 O O . THR A 1 90 ? -6.516 25.188 9.188 1 95.81 90 THR A O 1
ATOM 627 N N . LEU A 1 91 ? -5.27 24.016 10.594 1 96.88 91 LEU A N 1
ATOM 628 C CA . LEU A 1 91 ? -6.172 24.234 11.719 1 96.88 91 LEU A CA 1
ATOM 629 C C . LEU A 1 91 ? -6.234 25.719 12.07 1 96.88 91 LEU A C 1
ATOM 631 O O . LEU A 1 91 ? -7.305 26.25 12.391 1 96.88 91 LEU A O 1
ATOM 635 N N . PHE A 1 92 ? -5.121 26.375 11.992 1 97.19 92 PHE A N 1
ATOM 636 C CA . PHE A 1 92 ? -5.062 27.812 12.258 1 97.19 92 PHE A CA 1
ATOM 637 C C . PHE A 1 92 ? -5.863 28.578 11.219 1 97.19 92 PHE A C 1
ATOM 639 O O . PHE A 1 92 ? -6.625 29.484 11.562 1 97.19 92 PHE A O 1
ATOM 646 N N . MET A 1 93 ? -5.688 28.234 9.992 1 96.19 93 MET A N 1
ATOM 647 C CA . MET A 1 93 ? -6.402 28.906 8.914 1 96.19 93 MET A CA 1
ATOM 648 C C . MET A 1 93 ? -7.906 28.703 9.047 1 96.19 93 MET A C 1
ATOM 650 O O . MET A 1 93 ? -8.688 29.625 8.812 1 96.19 93 MET A O 1
ATOM 654 N N . MET A 1 94 ? -8.234 27.469 9.328 1 94.88 94 MET A N 1
ATOM 655 C CA . MET A 1 94 ? -9.648 27.188 9.562 1 94.88 94 MET A CA 1
ATOM 656 C C . MET A 1 94 ? -10.211 28.109 10.641 1 94.88 94 MET A C 1
ATOM 658 O O . MET A 1 94 ? -11.289 28.688 10.469 1 94.88 94 MET A O 1
ATOM 662 N N . ALA A 1 95 ? -9.492 28.297 11.711 1 96.25 95 ALA A N 1
ATOM 663 C CA . ALA A 1 95 ? -9.906 29.172 12.812 1 96.25 95 ALA A CA 1
ATOM 664 C C . ALA A 1 95 ? -9.992 30.625 12.352 1 96.25 95 ALA A C 1
ATOM 666 O O . ALA A 1 95 ? -10.938 31.344 12.695 1 96.25 95 ALA A O 1
ATOM 667 N N . LEU A 1 96 ? -9.055 31.016 11.609 1 96.56 96 LEU A N 1
ATOM 668 C CA . LEU A 1 96 ? -8.977 32.406 11.125 1 96.56 96 LEU A CA 1
ATOM 669 C C . LEU A 1 96 ? -10.172 32.719 10.227 1 96.56 96 LEU A C 1
ATOM 671 O O . LEU A 1 96 ? -10.727 33.812 10.312 1 96.56 96 LEU A O 1
ATOM 675 N N . PHE A 1 97 ? -10.547 31.781 9.453 1 95.62 97 PHE A N 1
ATOM 676 C CA . PHE A 1 97 ? -11.562 32.062 8.453 1 95.62 97 PHE A CA 1
ATOM 677 C C . PHE A 1 97 ? -12.961 31.891 9.031 1 95.62 97 PHE A C 1
ATOM 679 O O . PHE A 1 97 ? -13.938 32.406 8.492 1 95.62 97 PHE A O 1
ATOM 686 N N . VAL A 1 98 ? -13.07 31.188 10.055 1 95.94 98 VAL A N 1
ATOM 687 C CA . VAL A 1 98 ? -14.383 30.984 10.664 1 95.94 98 VAL A CA 1
ATOM 688 C C . VAL A 1 98 ? -14.633 32.062 11.711 1 95.94 98 VAL A C 1
ATOM 690 O O . VAL A 1 98 ? -15.781 32.406 12.016 1 95.94 98 VAL A O 1
ATOM 693 N N . SER A 1 99 ? -13.68 32.688 12.25 1 96.06 99 SER A N 1
ATOM 694 C CA . SER A 1 99 ? -13.758 33.625 13.375 1 96.06 99 SER A CA 1
ATOM 695 C C . SER A 1 99 ? -14.57 34.875 13.023 1 96.06 99 SER A C 1
ATOM 697 O O . SER A 1 99 ? -15.289 35.406 13.867 1 96.06 99 SER A O 1
ATOM 699 N N . PRO A 1 100 ? -14.477 35.344 11.797 1 95.19 100 PRO A N 1
ATOM 700 C CA . PRO A 1 100 ? -15.289 36.531 11.484 1 95.19 100 PRO A CA 1
ATOM 701 C C . PRO A 1 100 ? -16.781 36.25 11.586 1 95.19 100 PRO A C 1
ATOM 703 O O . PRO A 1 100 ? -17.562 37.156 11.898 1 95.19 100 PRO A O 1
ATOM 706 N N . GLN A 1 101 ? -17.156 35.094 11.359 1 94.75 101 GLN A N 1
ATOM 707 C CA . GLN A 1 101 ? -18.562 34.719 11.375 1 94.75 101 GLN A CA 1
ATOM 708 C C . GLN A 1 101 ? -19 34.281 12.766 1 94.75 101 GLN A C 1
ATOM 710 O O . GLN A 1 101 ? -20.078 34.656 13.242 1 94.75 101 GLN A O 1
ATOM 715 N N . ARG A 1 102 ? -18.25 33.531 13.445 1 94.19 102 ARG A N 1
ATOM 716 C CA . ARG A 1 102 ? -18.656 32.906 14.695 1 94.19 102 ARG A CA 1
ATOM 717 C C . ARG A 1 102 ? -17.984 33.562 15.891 1 94.19 102 ARG A C 1
ATOM 719 O O . ARG A 1 102 ? -18.406 33.375 17.031 1 94.19 102 ARG A O 1
ATOM 726 N N . GLY A 1 103 ? -16.969 34.406 15.664 1 95.62 103 GLY A N 1
ATOM 727 C CA . GLY A 1 103 ? -16.188 34.969 16.75 1 95.62 103 GLY A CA 1
ATOM 728 C C . GLY A 1 103 ? -15.062 34.062 17.219 1 95.62 103 GLY A C 1
ATOM 729 O O . GLY A 1 103 ? -15.117 32.875 17.031 1 95.62 103 GLY A O 1
ATOM 730 N N . TRP A 1 104 ? -14.07 34.625 17.875 1 96.19 104 TRP A N 1
ATOM 731 C CA . TRP A 1 104 ? -12.914 33.875 18.359 1 96.19 104 TRP A CA 1
ATOM 732 C C . TRP A 1 104 ? -13.297 32.969 19.531 1 96.19 104 TRP A C 1
ATOM 734 O O . TRP A 1 104 ? -12.594 32 19.844 1 96.19 104 TRP A O 1
ATOM 744 N N . ARG A 1 105 ? -14.414 33.312 20.141 1 96.44 105 ARG A N 1
ATOM 745 C CA . ARG A 1 105 ? -14.883 32.531 21.281 1 96.44 105 ARG A CA 1
ATOM 746 C C . ARG A 1 105 ? -16.109 31.688 20.906 1 96.44 105 ARG A C 1
ATOM 748 O O . ARG A 1 105 ? -16.734 31.094 21.781 1 96.44 105 ARG A O 1
ATOM 755 N N . GLY A 1 106 ? -16.391 31.672 19.609 1 95.19 106 GLY A N 1
ATOM 756 C CA . GLY A 1 106 ? -17.516 30.859 19.156 1 95.19 106 GLY A CA 1
ATOM 757 C C . GLY A 1 106 ? -17.234 29.375 19.219 1 95.19 106 GLY A C 1
ATOM 758 O O . GLY A 1 106 ? -16.109 28.938 18.953 1 95.19 106 GLY A O 1
ATOM 759 N N . ALA A 1 107 ? -18.219 28.672 19.5 1 96.06 107 ALA A N 1
ATOM 760 C CA . ALA A 1 107 ? -18.047 27.234 19.703 1 96.06 107 ALA A CA 1
ATOM 761 C C . ALA A 1 107 ? -18 26.5 18.359 1 96.06 107 ALA A C 1
ATOM 763 O O . ALA A 1 107 ? -18.766 26.812 17.453 1 96.06 107 ALA A O 1
ATOM 764 N N . LEU A 1 108 ? -17.047 25.625 18.203 1 96.38 108 LEU A N 1
ATOM 765 C CA . LEU A 1 108 ? -17 24.625 17.156 1 96.38 108 LEU A CA 1
ATOM 766 C C . LEU A 1 108 ? -17.484 23.266 17.672 1 96.38 108 LEU A C 1
ATOM 768 O O . LEU A 1 108 ? -17.156 22.875 18.781 1 96.38 108 LEU A O 1
ATOM 772 N N . ASN A 1 109 ? -18.375 22.578 16.875 1 93.62 109 ASN A N 1
ATOM 773 C CA . ASN A 1 109 ? -19.031 21.391 17.391 1 93.62 109 ASN A CA 1
ATOM 774 C C . ASN A 1 109 ? -18.719 20.156 16.531 1 93.62 109 ASN A C 1
ATOM 776 O O . ASN A 1 109 ? -19.625 19.562 15.953 1 93.62 109 ASN A O 1
ATOM 780 N N . PRO A 1 110 ? -17.469 19.797 16.531 1 94.69 110 PRO A N 1
ATOM 781 C CA . PRO A 1 110 ? -17.188 18.516 15.867 1 94.69 110 PRO A CA 1
ATOM 782 C C . PRO A 1 110 ? -17.562 17.312 16.719 1 94.69 110 PRO A C 1
ATOM 784 O O . PRO A 1 110 ? -17.656 17.406 17.938 1 94.69 110 PRO A O 1
ATOM 787 N N . GLU A 1 111 ? -17.953 16.25 16.047 1 92.69 111 GLU A N 1
ATOM 788 C CA . GLU A 1 111 ? -18.172 15 16.766 1 92.69 111 GLU A CA 1
ATOM 789 C C . GLU A 1 111 ? -16.922 14.57 17.516 1 92.69 111 GLU A C 1
ATOM 791 O O . GLU A 1 111 ? -15.898 14.258 16.906 1 92.69 111 GLU A O 1
ATOM 796 N N . PRO A 1 112 ? -16.953 14.523 18.812 1 93.31 112 PRO A N 1
ATOM 797 C CA . PRO A 1 112 ? -15.742 14.375 19.625 1 93.31 112 PRO A CA 1
ATOM 798 C C . PRO A 1 112 ? -15.148 12.977 19.547 1 93.31 112 PRO A C 1
ATOM 800 O O . PRO A 1 112 ? -13.93 12.805 19.641 1 93.31 112 PRO A O 1
ATOM 803 N N . THR A 1 113 ? -15.938 11.945 19.422 1 91.31 113 THR A N 1
ATOM 804 C CA . THR A 1 113 ? -15.445 10.57 19.438 1 91.31 113 THR A CA 1
ATOM 805 C C . THR A 1 113 ? -14.547 10.305 18.234 1 91.31 113 THR A C 1
ATOM 807 O O . THR A 1 113 ? -13.461 9.742 18.375 1 91.31 113 THR A O 1
ATOM 810 N N . GLY A 1 114 ? -15.008 10.703 17.062 1 92.06 114 GLY A N 1
ATOM 811 C CA . GLY A 1 114 ? -14.211 10.547 15.852 1 92.06 114 GLY A CA 1
ATOM 812 C C . GLY A 1 114 ? -12.945 11.383 15.859 1 92.06 114 GLY A C 1
ATOM 813 O O . GLY A 1 114 ? -11.891 10.93 15.414 1 92.06 114 GLY A O 1
ATOM 814 N N . LEU A 1 115 ? -13.102 12.547 16.391 1 95.31 115 LEU A N 1
ATOM 815 C CA . LEU A 1 115 ? -11.969 13.461 16.469 1 95.31 115 LEU A CA 1
ATOM 816 C C . LEU A 1 115 ? -10.883 12.906 17.391 1 95.31 115 LEU A C 1
ATOM 818 O O . LEU A 1 115 ? -9.703 12.906 17.031 1 95.31 115 LEU A O 1
ATOM 822 N N . ARG A 1 116 ? -11.281 12.453 18.5 1 96 116 ARG A N 1
ATOM 823 C CA . ARG A 1 116 ? -10.344 11.883 19.469 1 96 116 ARG A CA 1
ATOM 824 C C . ARG A 1 116 ? -9.664 10.641 18.906 1 96 116 ARG A C 1
ATOM 826 O O . ARG A 1 116 ? -8.453 10.461 19.078 1 96 116 ARG A O 1
ATOM 833 N N . ARG A 1 117 ? -10.414 9.812 18.281 1 93.94 117 ARG A N 1
ATOM 834 C CA . ARG A 1 117 ? -9.891 8.594 17.688 1 93.94 117 ARG A CA 1
ATOM 835 C C . ARG A 1 117 ? -8.852 8.922 16.609 1 93.94 117 ARG A C 1
ATOM 837 O O . ARG A 1 117 ? -7.738 8.383 16.641 1 93.94 117 ARG A O 1
ATOM 844 N N . ASP A 1 118 ? -9.195 9.812 15.695 1 96.44 118 ASP A N 1
ATOM 845 C CA . ASP A 1 118 ? -8.312 10.164 14.586 1 96.44 118 ASP A CA 1
ATOM 846 C C . ASP A 1 118 ? -7.004 10.758 15.102 1 96.44 118 ASP A C 1
ATOM 848 O O . ASP A 1 118 ? -5.922 10.359 14.664 1 96.44 118 ASP A O 1
ATOM 852 N N . LEU A 1 119 ? -7.137 11.648 16.047 1 98.12 119 LEU A N 1
ATOM 853 C CA . LEU A 1 119 ? -5.949 12.305 16.594 1 98.12 119 LEU A CA 1
ATOM 854 C C . LEU A 1 119 ? -5.082 11.312 17.344 1 98.12 119 LEU A C 1
ATOM 856 O O . LEU A 1 119 ? -3.852 11.383 17.297 1 98.12 119 LEU A O 1
ATOM 860 N N . GLY A 1 120 ? -5.723 10.43 18.047 1 97.62 120 GLY A N 1
ATOM 861 C CA . GLY A 1 120 ? -4.973 9.398 18.75 1 97.62 120 GLY A CA 1
ATOM 862 C C . GLY A 1 120 ? -4.184 8.5 17.812 1 97.62 120 GLY A C 1
ATOM 863 O O . GLY A 1 120 ? -2.994 8.266 18.031 1 97.62 120 GLY A O 1
ATOM 864 N N . TRP A 1 121 ? -4.84 7.992 16.797 1 96.44 121 TRP A N 1
ATOM 865 C CA . TRP A 1 121 ? -4.184 7.145 15.812 1 96.44 121 TRP A CA 1
ATOM 866 C C . TRP A 1 121 ? -3.049 7.891 15.117 1 96.44 121 TRP A C 1
ATOM 868 O O . TRP A 1 121 ? -1.983 7.32 14.875 1 96.44 121 TRP A O 1
ATOM 878 N N . PHE A 1 122 ? -3.297 9.164 14.852 1 98.25 122 PHE A N 1
ATOM 879 C CA . PHE A 1 122 ? -2.279 9.992 14.211 1 98.25 122 PHE A CA 1
ATOM 880 C C . PHE A 1 122 ? -1.039 10.094 15.094 1 98.25 122 PHE A C 1
ATOM 882 O O . PHE A 1 122 ? 0.082 9.883 14.625 1 98.25 122 PHE A O 1
ATOM 889 N N . LEU A 1 123 ? -1.255 10.367 16.328 1 98.56 123 LEU A N 1
ATOM 890 C CA . LEU A 1 123 ? -0.139 10.578 17.25 1 98.56 123 LEU A CA 1
ATOM 891 C C . LEU A 1 123 ? 0.676 9.297 17.406 1 98.56 123 LEU A C 1
ATOM 893 O O . LEU A 1 123 ? 1.906 9.344 17.469 1 98.56 123 LEU A O 1
ATOM 897 N N . ILE A 1 124 ? 0.013 8.188 17.422 1 96.56 124 ILE A N 1
ATOM 898 C CA . ILE A 1 124 ? 0.698 6.906 17.562 1 96.56 124 ILE A CA 1
ATOM 899 C C . ILE A 1 124 ? 1.504 6.617 16.297 1 96.56 124 ILE A C 1
ATOM 901 O O . ILE A 1 124 ? 2.691 6.293 16.375 1 96.56 124 ILE A O 1
ATOM 905 N N . ALA A 1 125 ? 0.868 6.766 15.172 1 97.62 125 ALA A N 1
ATOM 906 C CA . ALA A 1 125 ? 1.511 6.445 13.898 1 97.62 125 ALA A CA 1
ATOM 907 C C . ALA A 1 125 ? 2.656 7.406 13.602 1 97.62 125 ALA A C 1
ATOM 909 O O . ALA A 1 125 ? 3.771 6.98 13.297 1 97.62 125 ALA A O 1
ATOM 910 N N . PHE A 1 126 ? 2.373 8.68 13.742 1 98.56 126 PHE A N 1
ATOM 911 C CA . PHE A 1 126 ? 3.398 9.672 13.453 1 98.56 126 PHE A CA 1
ATOM 912 C C . PHE A 1 126 ? 4.512 9.617 14.492 1 98.56 126 PHE A C 1
ATOM 914 O O . PHE A 1 126 ? 5.68 9.836 14.172 1 98.56 126 PHE A O 1
ATOM 921 N N . GLY A 1 127 ? 4.125 9.352 15.742 1 98.31 127 GLY A N 1
ATOM 922 C CA . GLY A 1 127 ? 5.133 9.133 16.766 1 98.31 127 GLY A CA 1
ATOM 923 C C . GLY A 1 127 ? 6.09 8.008 16.438 1 98.31 127 GLY A C 1
ATOM 924 O O . GLY A 1 127 ? 7.305 8.141 16.594 1 98.31 127 GLY A O 1
ATOM 925 N N . LEU A 1 128 ? 5.543 6.926 15.945 1 96.81 128 LEU A N 1
ATOM 926 C CA . LEU A 1 128 ? 6.355 5.785 15.547 1 96.81 128 LEU A CA 1
ATOM 927 C C . LEU A 1 128 ? 7.293 6.156 14.398 1 96.81 128 LEU A C 1
ATOM 929 O O . LEU A 1 128 ? 8.453 5.738 14.383 1 96.81 128 LEU A O 1
ATOM 933 N N . SER A 1 129 ? 6.762 6.918 13.461 1 97.5 129 SER A N 1
ATOM 934 C CA . SER A 1 129 ? 7.59 7.363 12.344 1 97.5 129 SER A CA 1
ATOM 935 C C . SER A 1 129 ? 8.719 8.273 12.82 1 97.5 129 SER A C 1
ATOM 937 O O . SER A 1 129 ? 9.805 8.273 12.242 1 97.5 129 SER A O 1
ATOM 939 N N . THR A 1 130 ? 8.461 9.07 13.852 1 97.62 130 THR A N 1
ATOM 940 C CA . THR A 1 130 ? 9.477 9.953 14.414 1 97.62 130 THR A CA 1
ATOM 941 C C . THR A 1 130 ? 10.555 9.148 15.133 1 97.62 130 THR A C 1
ATOM 943 O O . THR A 1 130 ? 11.742 9.477 15.055 1 97.62 130 THR A O 1
ATOM 946 N N . VAL A 1 131 ? 10.117 8.086 15.805 1 96.38 131 VAL A N 1
ATOM 947 C CA . VAL A 1 131 ? 11.07 7.199 16.453 1 96.38 131 VAL A CA 1
ATOM 948 C C . VAL A 1 131 ? 11.977 6.551 15.414 1 96.38 131 VAL A C 1
ATOM 950 O O . VAL A 1 131 ? 13.172 6.34 15.664 1 96.38 131 VAL A O 1
ATOM 953 N N . ALA A 1 132 ? 11.469 6.324 14.266 1 96.75 132 ALA A N 1
ATOM 954 C CA . ALA A 1 132 ? 12.211 5.688 13.188 1 96.75 132 ALA A CA 1
ATOM 955 C C . ALA A 1 132 ? 13.359 6.582 12.719 1 96.75 132 ALA A C 1
ATOM 957 O O . ALA A 1 132 ? 14.305 6.105 12.086 1 96.75 132 ALA A O 1
ATOM 958 N N . LEU A 1 133 ? 13.227 7.906 12.992 1 96.56 133 LEU A N 1
ATOM 959 C CA . LEU A 1 133 ? 14.297 8.836 12.633 1 96.56 133 LEU A CA 1
ATOM 960 C C . LEU A 1 133 ? 15.594 8.469 13.336 1 96.56 133 LEU A C 1
ATOM 962 O O . LEU A 1 133 ? 16.688 8.766 12.828 1 96.56 133 LEU A O 1
ATOM 966 N N . PHE A 1 134 ? 15.477 7.777 14.43 1 96.19 134 PHE A N 1
ATOM 967 C CA . PHE A 1 134 ? 16.641 7.492 15.258 1 96.19 134 PHE A CA 1
ATOM 968 C C . PHE A 1 134 ? 17.141 6.074 15.016 1 96.19 134 PHE A C 1
ATOM 970 O O . PHE A 1 134 ? 18.109 5.637 15.641 1 96.19 134 PHE A O 1
ATOM 977 N N . VAL A 1 135 ? 16.547 5.367 14.156 1 93.06 135 VAL A N 1
ATOM 978 C CA . VAL A 1 135 ? 17 4.031 13.781 1 93.06 135 VAL A CA 1
ATOM 979 C C . VAL A 1 135 ? 18.062 4.133 12.68 1 93.06 135 VAL A C 1
ATOM 981 O O . VAL A 1 135 ? 17.781 4.656 11.594 1 93.06 135 VAL A O 1
ATOM 984 N N . PRO A 1 136 ? 19.203 3.629 13.023 1 87.88 136 PRO A N 1
ATOM 985 C CA . PRO A 1 136 ? 20.281 3.734 12.031 1 87.88 136 PRO A CA 1
ATOM 986 C C . PRO A 1 136 ? 19.922 3.086 10.703 1 87.88 136 PRO A C 1
ATOM 988 O O . PRO A 1 136 ? 19.219 2.074 10.672 1 87.88 136 PRO A O 1
ATOM 991 N N . HIS A 1 137 ? 20.5 3.627 9.641 1 79.75 137 HIS A N 1
ATOM 992 C CA . HIS A 1 137 ? 20.172 3.217 8.273 1 79.75 137 HIS A CA 1
ATOM 993 C C . HIS A 1 137 ? 20.641 1.794 8 1 79.75 137 HIS A C 1
ATOM 995 O O . HIS A 1 137 ? 20.078 1.104 7.145 1 79.75 137 HIS A O 1
ATOM 1001 N N . HIS A 1 138 ? 21.609 1.381 8.805 1 80.5 138 HIS A N 1
ATOM 1002 C CA . HIS A 1 138 ? 22.203 0.074 8.523 1 80.5 138 HIS A CA 1
ATOM 1003 C C . HIS A 1 138 ? 21.328 -1.049 9.078 1 80.5 138 HIS A C 1
ATOM 1005 O O . HIS A 1 138 ? 21.5 -2.213 8.711 1 80.5 138 HIS A O 1
ATOM 1011 N N . ILE A 1 139 ? 20.453 -0.642 9.961 1 86.81 139 ILE A N 1
ATOM 1012 C CA . ILE A 1 139 ? 19.531 -1.647 10.484 1 86.81 139 ILE A CA 1
ATOM 1013 C C . ILE A 1 139 ? 18.281 -1.689 9.617 1 86.81 139 ILE A C 1
ATOM 1015 O O . ILE A 1 139 ? 17.203 -1.284 10.062 1 86.81 139 ILE A O 1
ATOM 1019 N N . THR A 1 140 ? 18.422 -2.23 8.531 1 85.31 140 THR A N 1
ATOM 1020 C CA . THR A 1 140 ? 17.406 -2.23 7.488 1 85.31 140 THR A CA 1
ATOM 1021 C C . THR A 1 140 ? 16.172 -3.002 7.941 1 85.31 140 THR A C 1
ATOM 1023 O O . THR A 1 140 ? 15.039 -2.605 7.645 1 85.31 140 THR A O 1
ATOM 1026 N N . LEU A 1 141 ? 16.406 -4.047 8.664 1 88.06 141 LEU A N 1
ATOM 1027 C CA . LEU A 1 141 ? 15.297 -4.895 9.094 1 88.06 141 LEU A CA 1
ATOM 1028 C C . LEU A 1 141 ? 14.375 -4.137 10.039 1 88.06 141 LEU A C 1
ATOM 1030 O O . LEU A 1 141 ? 13.148 -4.285 9.977 1 88.06 141 LEU A O 1
ATOM 1034 N N . ALA A 1 142 ? 14.969 -3.381 10.859 1 90.5 142 ALA A N 1
ATOM 1035 C CA . ALA A 1 142 ? 14.164 -2.58 11.781 1 90.5 142 ALA A CA 1
ATOM 1036 C C . ALA A 1 142 ? 13.328 -1.553 11.031 1 90.5 142 ALA A C 1
ATOM 1038 O O . ALA A 1 142 ? 12.172 -1.308 11.383 1 90.5 142 ALA A O 1
ATOM 1039 N N . ARG A 1 143 ? 13.859 -1.007 10.047 1 92.81 143 ARG A N 1
ATOM 1040 C CA . ARG A 1 143 ? 13.156 -0.002 9.258 1 92.81 143 ARG A CA 1
ATOM 1041 C C . ARG A 1 143 ? 12 -0.626 8.477 1 92.81 143 ARG A C 1
ATOM 1043 O O . ARG A 1 143 ? 10.914 -0.049 8.398 1 92.81 143 ARG A O 1
ATOM 1050 N N . ILE A 1 144 ? 12.281 -1.763 7.969 1 92.12 144 ILE A N 1
ATOM 1051 C CA . ILE A 1 144 ? 11.227 -2.49 7.277 1 92.12 144 ILE A CA 1
ATOM 1052 C C . ILE A 1 144 ? 10.109 -2.832 8.258 1 92.12 144 ILE A C 1
ATOM 1054 O O . ILE A 1 144 ? 8.922 -2.643 7.957 1 92.12 144 ILE A O 1
ATOM 1058 N N . GLY A 1 145 ? 10.484 -3.299 9.406 1 92.5 145 GLY A N 1
ATOM 1059 C CA . GLY A 1 145 ? 9.508 -3.617 10.438 1 92.5 145 GLY A CA 1
ATOM 1060 C C . GLY A 1 145 ? 8.648 -2.434 10.828 1 92.5 145 GLY A C 1
ATOM 1061 O O . GLY A 1 145 ? 7.426 -2.557 10.93 1 92.5 145 GLY A O 1
ATOM 1062 N N . ILE A 1 146 ? 9.266 -1.298 11.016 1 94.5 146 ILE A N 1
ATOM 1063 C CA . ILE A 1 146 ? 8.547 -0.088 11.398 1 94.5 146 ILE A CA 1
ATOM 1064 C C . ILE A 1 146 ? 7.621 0.338 10.258 1 94.5 146 ILE A C 1
ATOM 1066 O O . ILE A 1 146 ? 6.469 0.703 10.492 1 94.5 146 ILE A O 1
ATOM 1070 N N . GLY A 1 147 ? 8.18 0.327 9.016 1 95 147 GLY A N 1
ATOM 1071 C CA . GLY A 1 147 ? 7.348 0.641 7.867 1 95 147 GLY A CA 1
ATOM 1072 C C . GLY A 1 147 ? 6.105 -0.224 7.777 1 95 147 GLY A C 1
ATOM 1073 O O . GLY A 1 147 ? 5.004 0.284 7.555 1 95 147 GLY A O 1
ATOM 1074 N N . LEU A 1 148 ? 6.238 -1.464 7.996 1 93.38 148 LEU A N 1
ATOM 1075 C CA . LEU A 1 148 ? 5.117 -2.398 7.934 1 93.38 148 LEU A CA 1
ATOM 1076 C C . LEU A 1 148 ? 4.152 -2.17 9.086 1 93.38 148 LEU A C 1
ATOM 1078 O O . LEU A 1 148 ? 2.941 -2.35 8.938 1 93.38 148 LEU A O 1
ATOM 1082 N N . MET A 1 149 ? 4.699 -1.872 10.172 1 94.06 149 MET A N 1
ATOM 1083 C CA . MET A 1 149 ? 3.85 -1.555 11.312 1 94.06 149 MET A CA 1
ATOM 1084 C C . MET A 1 149 ? 2.988 -0.329 11.031 1 94.06 149 MET A C 1
ATOM 1086 O O . MET A 1 149 ? 1.812 -0.292 11.398 1 94.06 149 MET A O 1
ATOM 1090 N N . LEU A 1 150 ? 3.564 0.643 10.414 1 96.62 150 LEU A N 1
ATOM 1091 C CA . LEU A 1 150 ? 2.822 1.846 10.055 1 96.62 150 LEU A CA 1
ATOM 1092 C C . LEU A 1 150 ? 1.694 1.519 9.078 1 96.62 150 LEU A C 1
ATOM 1094 O O . LEU A 1 150 ? 0.577 2.02 9.227 1 96.62 150 LEU A O 1
ATOM 1098 N N . VAL A 1 151 ? 1.973 0.691 8.148 1 94.06 151 VAL A N 1
ATOM 1099 C CA . VAL A 1 151 ? 0.959 0.265 7.188 1 94.06 151 VAL A CA 1
ATOM 1100 C C . VAL A 1 151 ? -0.153 -0.49 7.914 1 94.06 151 VAL A C 1
ATOM 1102 O O . VAL A 1 151 ? -1.337 -0.253 7.664 1 94.06 151 VAL A O 1
ATOM 1105 N N . THR A 1 152 ? 0.227 -1.39 8.82 1 91.5 152 THR A N 1
ATOM 1106 C CA . THR A 1 152 ? -0.732 -2.17 9.594 1 91.5 152 THR A CA 1
ATOM 1107 C C . THR A 1 152 ? -1.608 -1.257 10.445 1 91.5 152 THR A C 1
ATOM 1109 O O . THR A 1 152 ? -2.822 -1.455 10.531 1 91.5 152 THR A O 1
ATOM 1112 N N . LEU A 1 153 ? -1.003 -0.285 11.031 1 92.81 153 LEU A N 1
ATOM 1113 C CA . LEU A 1 153 ? -1.749 0.657 11.859 1 92.81 153 LEU A CA 1
ATOM 1114 C C . LEU A 1 153 ? -2.799 1.394 11.031 1 92.81 153 LEU A C 1
ATOM 1116 O O . LEU A 1 153 ? -3.926 1.593 11.492 1 92.81 153 LEU A O 1
ATOM 1120 N N . TYR A 1 154 ? -2.424 1.807 9.875 1 94.31 154 TYR A N 1
ATOM 1121 C CA . TYR A 1 154 ? -3.39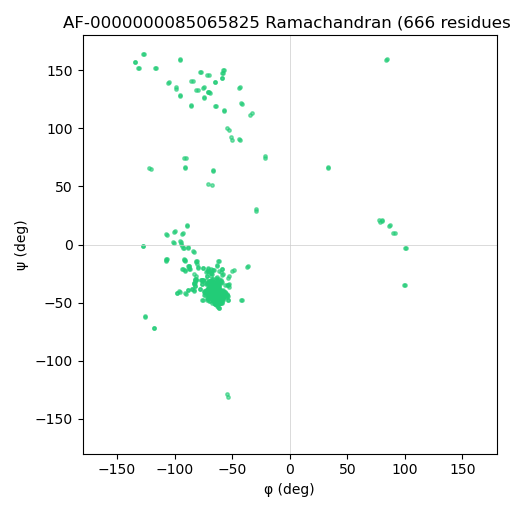5 2.5 9.039 1 94.31 154 TYR A CA 1
ATOM 1122 C C . TYR A 1 154 ? -4.539 1.573 8.648 1 94.31 154 TYR A C 1
ATOM 1124 O O . TYR A 1 154 ? -5.699 1.986 8.625 1 94.31 154 TYR A O 1
ATOM 1132 N N . PHE A 1 155 ? -4.191 0.394 8.305 1 89.25 155 PHE A N 1
ATOM 1133 C CA . PHE A 1 155 ? -5.215 -0.582 7.941 1 89.25 155 PHE A CA 1
ATOM 1134 C C . PHE A 1 155 ? -6.188 -0.794 9.094 1 89.25 155 PHE A C 1
ATOM 1136 O O . PHE A 1 155 ? -7.402 -0.838 8.883 1 89.25 155 PHE A O 1
ATOM 1143 N N . LEU A 1 156 ? -5.699 -0.966 10.266 1 88.75 156 LEU A N 1
ATOM 1144 C CA . LEU A 1 156 ? -6.543 -1.128 11.445 1 88.75 156 LEU A CA 1
ATOM 1145 C C . LEU A 1 156 ? -7.414 0.104 11.656 1 88.75 156 LEU A C 1
ATOM 1147 O O . LEU A 1 156 ? -8.594 -0.017 12.008 1 88.75 156 LEU A O 1
ATOM 1151 N N . TYR A 1 157 ? -6.84 1.278 11.453 1 91.75 157 TYR A N 1
ATOM 1152 C CA . TYR A 1 157 ? -7.59 2.525 11.555 1 91.75 157 TYR A CA 1
ATOM 1153 C C . TYR A 1 157 ? -8.773 2.527 10.594 1 91.75 157 TYR A C 1
ATOM 1155 O O . TYR A 1 157 ? -9.891 2.887 10.977 1 91.75 157 TYR A O 1
ATOM 1163 N N . VAL A 1 158 ? -8.516 2.146 9.367 1 88.06 158 VAL A N 1
ATOM 1164 C CA . VAL A 1 158 ? -9.562 2.129 8.344 1 88.06 158 VAL A CA 1
ATOM 1165 C C . VAL A 1 158 ? -10.656 1.137 8.742 1 88.06 158 VAL A C 1
ATOM 1167 O O . VAL A 1 158 ? -11.844 1.423 8.602 1 88.06 158 VAL A O 1
ATOM 1170 N N . MET A 1 159 ? -10.344 0.025 9.32 1 83.5 159 MET A N 1
ATOM 1171 C CA . MET A 1 159 ? -11.305 -0.999 9.719 1 83.5 159 MET A CA 1
ATOM 1172 C C . MET A 1 159 ? -12.18 -0.508 10.867 1 83.5 159 MET A C 1
ATOM 1174 O O . MET A 1 159 ? -13.383 -0.758 10.891 1 83.5 159 MET A O 1
ATOM 1178 N N . VAL A 1 160 ? -11.523 0.183 11.711 1 83.88 160 VAL A N 1
ATOM 1179 C CA . VAL A 1 160 ? -12.25 0.695 12.867 1 83.88 160 VAL A CA 1
ATOM 1180 C C . VAL A 1 160 ? -13.203 1.807 12.438 1 83.88 160 VAL A C 1
ATOM 1182 O O . VAL A 1 160 ? -14.312 1.914 12.953 1 83.88 160 VAL A O 1
ATOM 1185 N N . THR A 1 161 ? -12.766 2.594 11.523 1 83.62 161 THR A N 1
ATOM 1186 C CA . THR A 1 161 ? -13.555 3.748 11.109 1 83.62 161 THR A CA 1
ATOM 1187 C C . THR A 1 161 ? -14.688 3.324 10.188 1 83.62 161 THR A C 1
ATOM 1189 O O . THR A 1 161 ? -15.766 3.932 10.195 1 83.62 161 THR A O 1
ATOM 1192 N N . LEU A 1 162 ? -14.516 2.35 9.258 1 73.5 162 LEU A N 1
ATOM 1193 C CA . LEU A 1 162 ? -15.578 1.867 8.383 1 73.5 162 LEU A CA 1
ATOM 1194 C C . LEU A 1 162 ? -16.734 1.304 9.195 1 73.5 162 LEU A C 1
ATOM 1196 O O . LEU A 1 162 ? -17.906 1.45 8.805 1 73.5 162 LEU A O 1
ATOM 1200 N N . ARG A 1 163 ? -16.516 0.801 10.164 1 60.59 163 ARG A N 1
ATOM 1201 C CA . ARG A 1 163 ? -17.562 0.25 11.023 1 60.59 163 ARG A CA 1
ATOM 1202 C C . ARG A 1 163 ? -18.375 1.361 11.672 1 60.59 163 ARG A C 1
ATOM 1204 O O . ARG A 1 163 ? -19.609 1.261 11.773 1 60.59 163 ARG A O 1
ATOM 1211 N N . ALA A 1 164 ? -17.531 2.23 12.047 1 54.06 164 ALA A N 1
ATOM 1212 C CA . ALA A 1 164 ? -18.203 3.346 12.711 1 54.06 164 ALA A CA 1
ATOM 1213 C C . ALA A 1 164 ? -19.062 4.133 11.727 1 54.06 164 ALA A C 1
ATOM 1215 O O . ALA A 1 164 ? -20.094 4.688 12.094 1 54.06 164 ALA A O 1
ATOM 1216 N N . SER A 1 165 ? -18.516 4.199 10.461 1 54.44 165 SER A N 1
ATOM 1217 C CA . SER A 1 165 ? -19.172 5.016 9.438 1 54.44 165 SER A CA 1
ATOM 1218 C C . SER A 1 165 ? -20.312 4.262 8.773 1 54.44 165 SER A C 1
ATOM 1220 O O . SER A 1 165 ? -21.125 4.855 8.055 1 54.44 165 SER A O 1
ATOM 1222 N N . ALA A 1 166 ? -20.125 2.865 8.469 1 48.34 166 ALA A N 1
ATOM 1223 C CA . ALA A 1 166 ? -21.312 2.221 7.902 1 48.34 166 ALA A CA 1
ATOM 1224 C C . ALA A 1 166 ? -22.594 2.766 8.539 1 48.34 166 ALA A C 1
ATOM 1226 O O . ALA A 1 166 ? -23.641 2.84 7.879 1 48.34 166 ALA A O 1
ATOM 1227 N N . ALA A 1 167 ? -22.438 3.334 9.609 1 41.06 167 ALA A N 1
ATOM 1228 C CA . ALA A 1 167 ? -23.609 4.004 10.156 1 41.06 167 ALA A CA 1
ATOM 1229 C C . ALA A 1 167 ? -23.766 5.41 9.578 1 41.06 167 ALA A C 1
ATOM 1231 O O . ALA A 1 167 ? -24.875 5.895 9.398 1 41.06 167 ALA A O 1
ATOM 1232 N N . LEU A 1 168 ? -22.656 6.121 9.383 1 37.69 168 LEU A N 1
ATOM 1233 C CA . LEU A 1 168 ? -22.719 7.516 8.961 1 37.69 168 LEU A CA 1
ATOM 1234 C C . LEU A 1 168 ? -22.766 7.621 7.441 1 37.69 168 LEU A C 1
ATOM 1236 O O . LEU A 1 168 ? -23.172 8.656 6.902 1 37.69 168 LEU A O 1
ATOM 1240 N N . VAL A 1 169 ? -22.016 6.781 6.676 1 40.22 169 VAL A N 1
ATOM 1241 C CA . VAL A 1 169 ? -21.922 6.867 5.219 1 40.22 169 VAL A CA 1
ATOM 1242 C C . VAL A 1 169 ? -23.328 6.945 4.629 1 40.22 169 VAL A C 1
ATOM 1244 O O . VAL A 1 169 ? -23.5 7.191 3.43 1 40.22 169 VAL A O 1
ATOM 1247 N N . ALA A 1 170 ? -24.266 6.48 5.359 1 36.47 170 ALA A N 1
ATOM 1248 C CA . ALA A 1 170 ? -25.562 6.633 4.707 1 36.47 170 ALA A CA 1
ATOM 1249 C C . ALA A 1 170 ? -25.797 8.078 4.262 1 36.47 170 ALA A C 1
ATOM 1251 O O . ALA A 1 170 ? -26.688 8.352 3.459 1 36.47 170 ALA A O 1
ATOM 1252 N N . GLU A 1 171 ? -25.203 9.023 4.922 1 33.22 171 GLU A N 1
ATOM 1253 C CA . GLU A 1 171 ? -25.594 10.383 4.582 1 33.22 171 GLU A CA 1
ATOM 1254 C C . GLU A 1 171 ? -24.688 10.969 3.504 1 33.22 171 GLU A C 1
ATOM 1256 O O . GLU A 1 171 ? -24.719 12.172 3.244 1 33.22 171 GLU A O 1
ATOM 1261 N N . GLY A 1 172 ? -23.547 10.375 3.184 1 35.84 172 GLY A N 1
ATOM 1262 C CA . GLY A 1 172 ? -22.797 10.992 2.1 1 35.84 172 GLY A CA 1
ATOM 1263 C C . GLY A 1 172 ? -23.625 11.195 0.842 1 35.84 172 GLY A C 1
ATOM 1264 O O . GLY A 1 172 ? -24.281 10.266 0.373 1 35.84 172 GLY A O 1
ATOM 1265 N N . HIS A 1 173 ? -24.078 12.32 0.677 1 33.47 173 HIS A N 1
ATOM 1266 C CA . HIS A 1 173 ? -24.766 12.719 -0.544 1 33.47 173 HIS A CA 1
ATOM 1267 C C . HIS A 1 173 ? -24.031 12.219 -1.782 1 33.47 173 HIS A C 1
ATOM 1269 O O . HIS A 1 173 ? -22.812 12.414 -1.918 1 33.47 173 HIS A O 1
ATOM 1275 N N . GLY A 1 174 ? -24.344 11.086 -2.244 1 35.34 174 GLY A N 1
ATOM 1276 C CA . GLY A 1 174 ? -24 10.539 -3.545 1 35.34 174 GLY A CA 1
ATOM 1277 C C . GLY A 1 174 ? -23.641 11.602 -4.562 1 35.34 174 GLY A C 1
ATOM 1278 O O . GLY A 1 174 ? -24.469 12.438 -4.918 1 35.34 174 GLY A O 1
ATOM 1279 N N . THR A 1 175 ? -22.484 12.125 -4.43 1 32.97 175 THR A N 1
ATOM 1280 C CA . THR A 1 175 ? -22.219 12.953 -5.605 1 32.97 175 THR A CA 1
ATOM 1281 C C . THR A 1 175 ? -22.469 12.164 -6.887 1 32.97 175 THR A C 1
ATOM 1283 O O . THR A 1 175 ? -21.922 11.07 -7.07 1 32.97 175 THR A O 1
ATOM 1286 N N . GLU A 1 176 ? -23.484 12.172 -7.422 1 37.41 176 GLU A N 1
ATOM 1287 C CA . GLU A 1 176 ? -23.828 11.609 -8.719 1 37.41 176 GLU A CA 1
ATOM 1288 C C . GLU A 1 176 ? -22.672 11.711 -9.703 1 37.41 176 GLU A C 1
ATOM 1290 O O . GLU A 1 176 ? -21.953 12.719 -9.727 1 37.41 176 GLU A O 1
ATOM 1295 N N . ALA A 1 177 ? -22.125 10.602 -10.047 1 47.25 177 ALA A N 1
ATOM 1296 C CA . ALA A 1 177 ? -21.312 10.57 -11.258 1 47.25 177 ALA A CA 1
ATOM 1297 C C . ALA A 1 177 ? -21.797 11.594 -12.273 1 47.25 177 ALA A C 1
ATOM 1299 O O . ALA A 1 177 ? -22.516 11.25 -13.219 1 47.25 177 ALA A O 1
ATOM 1300 N N . GLY A 1 178 ? -22.312 12.617 -11.75 1 46.75 178 GLY A N 1
ATOM 1301 C CA . GLY A 1 178 ? -23.109 13.469 -12.617 1 46.75 178 GLY A CA 1
ATOM 1302 C C . GLY A 1 178 ? -22.297 14.094 -13.742 1 46.75 178 GLY A C 1
ATOM 1303 O O . GLY A 1 178 ? -22.859 14.68 -14.664 1 46.75 178 GLY A O 1
ATOM 1304 N N . HIS A 1 179 ? -20.859 14.117 -13.586 1 59.66 179 HIS A N 1
ATOM 1305 C CA . HIS A 1 179 ? -20.234 14.836 -14.688 1 59.66 179 HIS A CA 1
ATOM 1306 C C . HIS A 1 179 ? -19.781 13.883 -15.781 1 59.66 179 HIS A C 1
ATOM 1308 O O . HIS A 1 179 ? -19.312 12.773 -15.492 1 59.66 179 HIS A O 1
ATOM 1314 N N . ALA A 1 180 ? -20.094 14.031 -16.969 1 57.31 180 ALA A N 1
ATOM 1315 C CA . ALA A 1 180 ? -19.719 13.305 -18.188 1 57.31 180 ALA A CA 1
ATOM 1316 C C . ALA A 1 180 ? -18.219 13.008 -18.203 1 57.31 180 ALA A C 1
ATOM 1318 O O . ALA A 1 180 ? -17.422 13.781 -17.656 1 57.31 180 ALA A O 1
ATOM 1319 N N . LEU A 1 181 ? -17.859 11.859 -18.547 1 64.81 181 LEU A N 1
ATOM 1320 C CA . LEU A 1 181 ? -16.469 11.531 -18.859 1 64.81 181 LEU A CA 1
ATOM 1321 C C . LEU A 1 181 ? -15.82 12.633 -19.688 1 64.81 181 LEU A C 1
ATOM 1323 O O . LEU A 1 181 ? -16.375 13.055 -20.703 1 64.81 181 LEU A O 1
ATOM 1327 N N . TYR A 1 182 ? -14.812 13.188 -19.25 1 66.88 182 TYR A N 1
ATOM 1328 C CA . TYR A 1 182 ? -14.195 14.328 -19.938 1 66.88 182 TYR A CA 1
ATOM 1329 C C . TYR A 1 182 ? -13.852 13.977 -21.375 1 66.88 182 TYR A C 1
ATOM 1331 O O . TYR A 1 182 ? -14.07 14.781 -22.281 1 66.88 182 TYR A O 1
ATOM 1339 N N . LEU A 1 183 ? -13.492 12.789 -21.547 1 61.81 183 LEU A N 1
ATOM 1340 C CA . LEU A 1 183 ? -13.117 12.398 -22.906 1 61.81 183 LEU A CA 1
ATOM 1341 C C . LEU A 1 183 ? -14.352 12.227 -23.781 1 61.81 183 LEU A C 1
ATOM 1343 O O . LEU A 1 183 ? -14.281 12.375 -25 1 61.81 183 LEU A O 1
ATOM 1347 N N . SER A 1 184 ? -15.359 11.844 -23.172 1 60.69 184 SER A N 1
ATOM 1348 C CA . SER A 1 184 ? -16.578 11.695 -23.938 1 60.69 184 SER A CA 1
ATOM 1349 C C . SER A 1 184 ? -17.109 13.047 -24.422 1 60.69 184 SER A C 1
ATOM 1351 O O . SER A 1 184 ? -17.844 13.117 -25.406 1 60.69 184 SER A O 1
ATOM 1353 N N . LYS A 1 185 ? -16.75 14.039 -23.688 1 59.66 185 LYS A N 1
ATOM 1354 C CA . LYS A 1 185 ? -17.109 15.375 -24.156 1 59.66 185 LYS A CA 1
ATOM 1355 C C . LYS A 1 185 ? -16.453 15.688 -25.484 1 59.66 185 LYS A C 1
ATOM 1357 O O . LYS A 1 185 ? -16.906 16.562 -26.219 1 59.66 185 LYS A O 1
ATOM 1362 N N . THR A 1 186 ? -15.438 14.812 -25.797 1 60.12 186 THR A N 1
ATOM 1363 C CA . THR A 1 186 ? -14.773 15.008 -27.094 1 60.12 186 THR A CA 1
ATOM 1364 C C . THR A 1 186 ? -15.422 14.148 -28.172 1 60.12 186 THR A C 1
ATOM 1366 O O . THR A 1 186 ? -14.914 14.055 -29.281 1 60.12 186 THR A O 1
ATOM 1369 N N . GLY A 1 187 ? -16.594 13.516 -27.891 1 58.81 187 GLY A N 1
ATOM 1370 C CA . GLY A 1 187 ? -17.328 12.773 -28.891 1 58.81 187 GLY A CA 1
ATOM 1371 C C . GLY A 1 187 ? -17.125 11.273 -28.812 1 58.81 187 GLY A C 1
ATOM 1372 O O . GLY A 1 187 ? -17.703 10.516 -29.578 1 58.81 187 GLY A O 1
ATOM 1373 N N . LEU A 1 188 ? -16.312 10.844 -27.953 1 60.22 188 LEU A N 1
ATOM 1374 C CA . LEU A 1 188 ? -16.047 9.414 -27.891 1 60.22 188 LEU A CA 1
ATOM 1375 C C . LEU A 1 188 ? -17.078 8.703 -27.031 1 60.22 188 LEU A C 1
ATOM 1377 O O . LEU A 1 188 ? -17.578 9.273 -26.062 1 60.22 188 LEU A O 1
ATOM 1381 N N . PRO A 1 189 ? -17.469 7.586 -27.438 1 68.19 189 PRO A N 1
ATOM 1382 C CA . PRO A 1 189 ? -18.438 6.836 -26.641 1 68.19 189 PRO A CA 1
ATOM 1383 C C . PRO A 1 189 ? -17.891 6.398 -25.297 1 68.19 189 PRO A C 1
ATOM 1385 O O . PRO A 1 189 ? -16.672 6.254 -25.125 1 68.19 189 PRO A O 1
ATOM 1388 N N . THR A 1 190 ? -18.734 6.488 -24.297 1 68.75 190 THR A N 1
ATOM 1389 C CA . THR A 1 190 ? -18.391 6.055 -22.953 1 68.75 190 THR A CA 1
ATOM 1390 C C . THR A 1 190 ? -18.203 4.543 -22.906 1 68.75 190 THR A C 1
ATOM 1392 O O . THR A 1 190 ? -19.047 3.822 -22.391 1 68.75 190 THR A O 1
ATOM 1395 N N . LYS A 1 191 ? -17.156 4.094 -23.672 1 81.06 191 LYS A N 1
ATOM 1396 C CA . LYS A 1 191 ? -16.781 2.686 -23.703 1 81.06 191 LYS A CA 1
ATOM 1397 C C . LYS A 1 191 ? -15.648 2.398 -22.719 1 81.06 191 LYS A C 1
ATOM 1399 O O . LYS A 1 191 ? -14.992 3.32 -22.234 1 81.06 191 LYS A O 1
ATOM 1404 N N . MET A 1 192 ? -15.562 1.285 -22.406 1 83.12 192 MET A N 1
ATOM 1405 C CA . MET A 1 192 ? -14.555 0.834 -21.453 1 83.12 192 MET A CA 1
ATOM 1406 C C . MET A 1 192 ? -13.164 1.278 -21.875 1 83.12 192 MET A C 1
ATOM 1408 O O . MET A 1 192 ? -12.367 1.72 -21.047 1 83.12 192 MET A O 1
ATOM 1412 N N . GLN A 1 193 ? -13 1.3 -23.125 1 84.75 193 GLN A N 1
ATOM 1413 C CA . GLN A 1 193 ? -11.688 1.653 -23.641 1 84.75 193 GLN A CA 1
ATOM 1414 C C . GLN A 1 193 ? -11.375 3.129 -23.406 1 84.75 193 GLN A C 1
ATOM 1416 O O . GLN A 1 193 ? -10.25 3.486 -23.062 1 84.75 193 GLN A O 1
ATOM 1421 N N . VAL A 1 194 ? -12.352 3.934 -23.562 1 88.38 194 VAL A N 1
ATOM 1422 C CA . VAL A 1 194 ? -12.172 5.371 -23.375 1 88.38 194 VAL A CA 1
ATOM 1423 C C . VAL A 1 194 ? -11.953 5.68 -21.891 1 88.38 194 VAL A C 1
ATOM 1425 O O . VAL A 1 194 ? -11.141 6.543 -21.547 1 88.38 194 VAL A O 1
ATOM 1428 N N . ILE A 1 195 ? -12.617 4.992 -21.094 1 89.69 195 ILE A N 1
ATOM 1429 C CA . ILE A 1 195 ? -12.477 5.16 -19.641 1 89.69 195 ILE A CA 1
ATOM 1430 C C . ILE A 1 195 ? -11.055 4.797 -19.219 1 89.69 195 ILE A C 1
ATOM 1432 O O . ILE A 1 195 ? -10.406 5.539 -18.484 1 89.69 195 ILE A O 1
ATOM 1436 N N . LEU A 1 196 ? -10.578 3.773 -19.781 1 87.44 196 LEU A N 1
ATOM 1437 C CA . LEU A 1 196 ? -9.242 3.291 -19.438 1 87.44 196 LEU A CA 1
ATOM 1438 C C . LEU A 1 196 ? -8.172 4.238 -19.953 1 87.44 196 LEU A C 1
ATOM 1440 O O . LEU A 1 196 ? -7.156 4.461 -19.297 1 87.44 196 LEU A O 1
ATOM 1444 N N . ILE A 1 197 ? -8.445 4.719 -21.094 1 89.81 197 ILE A N 1
ATOM 1445 C CA . ILE A 1 197 ? -7.496 5.656 -21.688 1 89.81 197 ILE A CA 1
ATOM 1446 C C . ILE A 1 197 ? -7.445 6.934 -20.844 1 89.81 197 ILE A C 1
ATOM 1448 O O . ILE A 1 197 ? -6.367 7.461 -20.562 1 89.81 197 ILE A O 1
ATOM 1452 N N . GLN A 1 198 ? -8.562 7.406 -20.438 1 91.75 198 GLN A N 1
ATOM 1453 C CA . GLN A 1 198 ? -8.594 8.594 -19.594 1 91.75 198 GLN A CA 1
ATOM 1454 C C . GLN A 1 198 ? -7.926 8.328 -18.25 1 91.75 198 GLN A C 1
ATOM 1456 O O . GLN A 1 198 ? -7.277 9.211 -17.688 1 91.75 198 GLN A O 1
ATOM 1461 N N . LEU A 1 199 ? -8.172 7.156 -17.797 1 91.19 199 LEU A N 1
ATOM 1462 C CA . LEU A 1 199 ? -7.535 6.766 -16.547 1 91.19 199 LEU A CA 1
ATOM 1463 C C . LEU A 1 199 ? -6.016 6.809 -16.672 1 91.19 199 LEU A C 1
ATOM 1465 O O . LEU A 1 199 ? -5.336 7.344 -15.789 1 91.19 199 LEU A O 1
ATOM 1469 N N . ALA A 1 200 ? -5.543 6.32 -17.734 1 90.5 200 ALA A N 1
ATOM 1470 C CA . ALA A 1 200 ? -4.105 6.281 -17.984 1 90.5 200 ALA A CA 1
ATOM 1471 C C . ALA A 1 200 ? -3.547 7.688 -18.203 1 90.5 200 ALA A C 1
ATOM 1473 O O . ALA A 1 200 ? -2.475 8.016 -17.688 1 90.5 200 ALA A O 1
ATOM 1474 N N . ILE A 1 201 ? -4.27 8.422 -18.906 1 92.75 201 ILE A N 1
ATOM 1475 C CA . ILE A 1 201 ? -3.846 9.797 -19.172 1 92.75 201 ILE A CA 1
ATOM 1476 C C . ILE A 1 201 ? -3.83 10.594 -17.875 1 92.75 201 ILE A C 1
ATOM 1478 O O . ILE A 1 201 ? -2.881 11.336 -17.609 1 92.75 201 ILE A O 1
ATOM 1482 N N . GLY A 1 202 ? -4.938 10.43 -17.094 1 94.12 202 GLY A N 1
ATOM 1483 C CA . GLY A 1 202 ? -4.984 11.109 -15.812 1 94.12 202 GLY A CA 1
ATOM 1484 C C . GLY A 1 202 ? -3.826 10.742 -14.906 1 94.12 202 GLY A C 1
ATOM 1485 O O . GLY A 1 202 ? -3.186 11.617 -14.32 1 94.12 202 GLY A O 1
ATOM 1486 N N . LEU A 1 203 ? -3.531 9.523 -14.852 1 92.12 203 LEU A N 1
ATOM 1487 C CA . LEU A 1 203 ? -2.426 9.055 -14.023 1 92.12 203 LEU A CA 1
ATOM 1488 C C . LEU A 1 203 ? -1.091 9.555 -14.562 1 92.12 203 LEU A C 1
ATOM 1490 O O . LEU A 1 203 ? -0.216 9.953 -13.789 1 92.12 203 LEU A O 1
ATOM 1494 N N . GLY A 1 204 ? -0.921 9.469 -15.836 1 93.38 204 GLY A N 1
ATOM 1495 C CA . GLY A 1 204 ? 0.279 10 -16.469 1 93.38 204 GLY A CA 1
ATOM 1496 C C . GLY A 1 204 ? 0.507 11.469 -16.172 1 93.38 204 GLY A C 1
ATOM 1497 O O . GLY A 1 204 ? 1.637 11.883 -15.906 1 93.38 204 GLY A O 1
ATOM 1498 N N . MET A 1 205 ? -0.559 12.188 -16.219 1 95.25 205 MET A N 1
ATOM 1499 C CA . MET A 1 205 ? -0.479 13.617 -15.938 1 95.25 205 MET A CA 1
ATOM 1500 C C . MET A 1 205 ? -0.059 13.859 -14.492 1 95.25 205 MET A C 1
ATOM 1502 O O . MET A 1 205 ? 0.741 14.75 -14.211 1 95.25 205 MET A O 1
ATOM 1506 N N . ILE A 1 206 ? -0.55 13.086 -13.617 1 93.88 206 ILE A N 1
ATOM 1507 C CA . ILE A 1 206 ? -0.236 13.25 -12.203 1 93.88 206 ILE A CA 1
ATOM 1508 C C . ILE A 1 206 ? 1.243 12.945 -11.969 1 93.88 206 ILE A C 1
ATOM 1510 O O . ILE A 1 206 ? 1.942 13.727 -11.312 1 93.88 206 ILE A O 1
ATOM 1514 N N . VAL A 1 207 ? 1.701 11.883 -12.539 1 92.81 207 VAL A N 1
ATOM 1515 C CA . VAL A 1 207 ? 3.084 11.461 -12.344 1 92.81 207 VAL A CA 1
ATOM 1516 C C . VAL A 1 207 ? 4.027 12.469 -13.008 1 92.81 207 VAL A C 1
ATOM 1518 O O . VAL A 1 207 ? 5.035 12.859 -12.414 1 92.81 207 VAL A O 1
ATOM 1521 N N . PHE A 1 208 ? 3.688 12.859 -14.164 1 94.31 208 PHE A N 1
ATOM 1522 C CA . PHE A 1 208 ? 4.492 13.844 -14.883 1 94.31 208 PHE A CA 1
ATOM 1523 C C . PHE A 1 208 ? 4.504 15.18 -14.148 1 94.31 208 PHE A C 1
ATOM 1525 O O . PHE A 1 208 ? 5.559 15.797 -13.992 1 94.31 208 PHE A O 1
ATOM 1532 N N . GLY A 1 209 ? 3.352 15.602 -13.781 1 95.31 209 GLY A N 1
ATOM 1533 C CA . GLY A 1 209 ? 3.264 16.828 -13.016 1 95.31 209 GLY A CA 1
ATOM 1534 C C . GLY A 1 209 ? 4.055 16.797 -11.727 1 95.31 209 GLY A C 1
ATOM 1535 O O . GLY A 1 209 ? 4.715 17.766 -11.359 1 95.31 209 GLY A O 1
ATOM 1536 N N . ALA A 1 210 ? 3.955 15.672 -11.039 1 94.19 210 ALA A N 1
ATOM 1537 C CA . ALA A 1 210 ? 4.703 15.5 -9.797 1 94.19 210 ALA A CA 1
ATOM 1538 C C . ALA A 1 210 ? 6.207 15.586 -10.047 1 94.19 210 ALA A C 1
ATOM 1540 O O . ALA A 1 210 ? 6.938 16.188 -9.25 1 94.19 210 ALA A O 1
ATOM 1541 N N . SER A 1 211 ? 6.656 14.969 -11.141 1 93.12 211 SER A N 1
ATOM 1542 C CA . SER A 1 211 ? 8.07 15.023 -11.492 1 93.12 211 SER A CA 1
ATOM 1543 C C . SER A 1 211 ? 8.508 16.453 -11.789 1 93.12 211 SER A C 1
ATOM 1545 O O . SER A 1 211 ? 9.586 16.875 -11.359 1 93.12 211 SER A O 1
ATOM 1547 N N . LEU A 1 212 ? 7.684 17.141 -12.492 1 93.62 212 LEU A N 1
ATOM 1548 C CA . LEU A 1 212 ? 7.969 18.531 -12.797 1 93.62 212 LEU A CA 1
ATOM 1549 C C . LEU A 1 212 ? 8.008 19.375 -11.531 1 93.62 212 LEU A C 1
ATOM 1551 O O . LEU A 1 212 ? 8.805 20.312 -11.414 1 93.62 212 LEU A O 1
ATOM 1555 N N . PHE A 1 213 ? 7.129 19.078 -10.648 1 94.06 213 PHE A N 1
ATOM 1556 C CA . PHE A 1 213 ? 7.062 19.797 -9.383 1 94.06 213 PHE A CA 1
ATOM 1557 C C . PHE A 1 213 ? 8.336 19.578 -8.57 1 94.06 213 PHE A C 1
ATOM 1559 O O . PHE A 1 213 ? 8.883 20.531 -8 1 94.06 213 PHE A O 1
ATOM 1566 N N . VAL A 1 214 ? 8.797 18.359 -8.531 1 92.38 214 VAL A N 1
ATOM 1567 C CA . VAL A 1 214 ? 10.023 18.031 -7.82 1 92.38 214 VAL A CA 1
ATOM 1568 C C . VAL A 1 214 ? 11.203 18.781 -8.438 1 92.38 214 VAL A C 1
ATOM 1570 O O . VAL A 1 214 ? 12.023 19.359 -7.715 1 92.38 214 VAL A O 1
ATOM 1573 N N . ASP A 1 215 ? 11.25 18.812 -9.742 1 91.31 215 ASP A N 1
ATOM 1574 C CA . ASP A 1 215 ? 12.289 19.547 -10.438 1 91.31 215 ASP A CA 1
ATOM 1575 C C . ASP A 1 215 ? 12.219 21.047 -10.117 1 91.31 215 ASP A C 1
ATOM 1577 O O . ASP A 1 215 ? 13.25 21.703 -9.961 1 91.31 215 ASP A O 1
ATOM 1581 N N . GLY A 1 216 ? 11.016 21.5 -10.07 1 93.25 216 GLY A N 1
ATOM 1582 C CA . GLY A 1 216 ? 10.828 22.906 -9.727 1 93.25 216 GLY A CA 1
ATOM 1583 C C . GLY A 1 216 ? 11.312 23.234 -8.328 1 93.25 216 GLY A C 1
ATOM 1584 O O . GLY A 1 216 ? 11.914 24.297 -8.117 1 93.25 216 GLY A O 1
ATOM 1585 N N . ILE A 1 217 ? 11.039 22.375 -7.379 1 93.56 217 ILE A N 1
ATOM 1586 C CA . ILE A 1 217 ? 11.484 22.578 -6.004 1 93.56 217 ILE A CA 1
ATOM 1587 C C . ILE A 1 217 ? 13.008 22.578 -5.945 1 93.56 217 ILE A C 1
ATOM 1589 O O . ILE A 1 217 ? 13.602 23.391 -5.238 1 93.56 217 ILE A O 1
ATOM 1593 N N . GLU A 1 218 ? 13.609 21.625 -6.641 1 91.12 218 GLU A N 1
ATOM 1594 C CA . GLU A 1 218 ? 15.062 21.547 -6.676 1 91.12 218 GLU A CA 1
ATOM 1595 C C . GLU A 1 218 ? 15.672 22.812 -7.273 1 91.12 218 GLU A C 1
ATOM 1597 O O . GLU A 1 218 ? 16.656 23.328 -6.762 1 91.12 218 GLU A O 1
ATOM 1602 N N . GLY A 1 219 ? 15.086 23.234 -8.344 1 91.38 219 GLY A N 1
ATOM 1603 C CA . GLY A 1 219 ? 15.555 24.469 -8.953 1 91.38 219 GLY A CA 1
ATOM 1604 C C . GLY A 1 219 ? 15.391 25.672 -8.039 1 91.38 219 GLY A C 1
ATOM 1605 O O . GLY A 1 219 ? 16.297 26.5 -7.938 1 91.38 219 GLY A O 1
ATOM 1606 N N . LEU A 1 220 ? 14.258 25.766 -7.441 1 92.75 220 LEU A N 1
ATOM 1607 C CA . LEU A 1 220 ? 13.977 26.875 -6.535 1 92.75 220 LEU A CA 1
ATOM 1608 C C . LEU A 1 220 ? 14.914 26.844 -5.332 1 92.75 220 LEU A C 1
ATOM 1610 O O . LEU A 1 220 ? 15.32 27.891 -4.828 1 92.75 220 LEU A O 1
ATOM 1614 N N . SER A 1 221 ? 15.133 25.656 -4.805 1 92.06 221 SER A N 1
ATOM 1615 C CA . SER A 1 221 ? 16.062 25.484 -3.695 1 92.06 221 SER A CA 1
ATOM 1616 C C . SER A 1 221 ? 17.438 26.047 -4.039 1 92.06 221 SER A C 1
ATOM 1618 O O . SER A 1 221 ? 18.047 26.734 -3.225 1 92.06 221 SER A O 1
ATOM 1620 N N . HIS A 1 222 ? 17.922 25.75 -5.223 1 90.75 222 HIS A N 1
ATOM 1621 C CA . HIS A 1 222 ? 19.219 26.25 -5.676 1 90.75 222 HIS A CA 1
ATOM 1622 C C . HIS A 1 222 ? 19.203 27.766 -5.82 1 90.75 222 HIS A C 1
ATOM 1624 O O . HIS A 1 222 ? 20.172 28.438 -5.449 1 90.75 222 HIS A O 1
ATOM 1630 N N . TRP A 1 223 ? 18.109 28.281 -6.258 1 91.56 223 TRP A N 1
ATOM 1631 C CA . TRP A 1 223 ? 18 29.703 -6.504 1 91.56 223 TRP A CA 1
ATOM 1632 C C . TRP A 1 223 ? 17.938 30.484 -5.191 1 91.56 223 TRP A C 1
ATOM 1634 O O . TRP A 1 223 ? 18.547 31.547 -5.066 1 91.56 223 TRP A O 1
ATOM 1644 N N . LEU A 1 224 ? 17.25 30 -4.207 1 91.62 224 LEU A N 1
ATOM 1645 C CA . LEU A 1 224 ? 17.031 30.688 -2.939 1 91.62 224 LEU A CA 1
ATOM 1646 C C . LEU A 1 224 ? 18.172 30.391 -1.968 1 91.62 224 LEU A C 1
ATOM 1648 O O . LEU A 1 224 ? 18.344 31.094 -0.964 1 91.62 224 LEU A O 1
ATOM 1652 N N . GLY A 1 225 ? 18.906 29.297 -2.205 1 90.94 225 GLY A N 1
ATOM 1653 C CA . GLY A 1 225 ? 19.969 28.875 -1.292 1 90.94 225 GLY A CA 1
ATOM 1654 C C . GLY A 1 225 ? 19.438 28.188 -0.046 1 90.94 225 GLY A C 1
ATOM 1655 O O . GLY A 1 225 ? 20.031 28.328 1.032 1 90.94 225 GLY A O 1
ATOM 1656 N N . ILE A 1 226 ? 18.281 27.719 -0.157 1 91 226 ILE A N 1
ATOM 1657 C CA . ILE A 1 226 ? 17.641 26.969 0.913 1 91 226 ILE A CA 1
ATOM 1658 C C . ILE A 1 226 ? 17.625 25.484 0.549 1 91 226 ILE A C 1
ATOM 1660 O O . ILE A 1 226 ? 17.453 25.125 -0.619 1 91 226 ILE A O 1
ATOM 1664 N N . SER A 1 227 ? 17.891 24.672 1.506 1 92.62 227 SER A N 1
ATOM 1665 C CA . SER A 1 227 ? 17.922 23.234 1.223 1 92.62 227 SER A CA 1
ATOM 1666 C C . SER A 1 227 ? 16.594 22.766 0.654 1 92.62 227 SER A C 1
ATOM 1668 O O . SER A 1 227 ? 15.531 23.281 1.014 1 92.62 227 SER A O 1
ATOM 1670 N N . ALA A 1 228 ? 16.703 21.781 -0.203 1 93.25 228 ALA A N 1
ATOM 1671 C CA . ALA A 1 228 ? 15.508 21.188 -0.799 1 93.25 228 ALA A CA 1
ATOM 1672 C C . ALA A 1 228 ? 14.602 20.578 0.27 1 93.25 228 ALA A C 1
ATOM 1674 O O . ALA A 1 228 ? 13.375 20.578 0.129 1 93.25 228 ALA A O 1
ATOM 1675 N N . LEU A 1 229 ? 15.172 20.141 1.296 1 94.12 229 LEU A N 1
ATOM 1676 C CA . LEU A 1 229 ? 14.438 19.547 2.412 1 94.12 229 LEU A CA 1
ATOM 1677 C C . LEU A 1 229 ? 13.539 20.594 3.074 1 94.12 229 LEU A C 1
ATOM 1679 O O . LEU A 1 229 ? 12.336 20.359 3.229 1 94.12 229 LEU A O 1
ATOM 1683 N N . ILE A 1 230 ? 14.094 21.719 3.416 1 94.19 230 ILE A N 1
ATOM 1684 C CA . ILE A 1 230 ? 13.359 22.766 4.105 1 94.19 230 ILE A CA 1
ATOM 1685 C C . ILE A 1 230 ? 12.281 23.344 3.188 1 94.19 230 ILE A C 1
ATOM 1687 O O . ILE A 1 230 ? 11.133 23.516 3.604 1 94.19 230 ILE A O 1
ATOM 1691 N N . LEU A 1 231 ? 12.688 23.578 2.002 1 93 231 LEU A N 1
ATOM 1692 C CA . LEU A 1 231 ? 11.75 24.141 1.036 1 93 231 LEU A CA 1
ATOM 1693 C C . LEU A 1 231 ? 10.57 23.203 0.816 1 93 231 LEU A C 1
ATOM 1695 O O . LEU A 1 231 ? 9.422 23.641 0.721 1 93 231 LEU A O 1
ATOM 1699 N N . SER A 1 232 ? 10.875 21.953 0.674 1 94.38 232 SER A N 1
ATOM 1700 C CA . SER A 1 232 ? 9.82 20.953 0.454 1 94.38 232 SER A CA 1
ATOM 1701 C C . SER A 1 232 ? 8.914 20.844 1.676 1 94.38 232 SER A C 1
ATOM 1703 O O . SER A 1 232 ? 7.703 20.672 1.541 1 94.38 232 SER A O 1
ATOM 1705 N N . LEU A 1 233 ? 9.445 20.906 2.834 1 94.38 233 LEU A N 1
ATOM 1706 C CA . LEU A 1 233 ? 8.68 20.828 4.078 1 94.38 233 LEU A CA 1
ATOM 1707 C C . LEU A 1 233 ? 7.664 21.953 4.164 1 94.38 233 LEU A C 1
ATOM 1709 O O . LEU A 1 233 ? 6.57 21.781 4.703 1 94.38 233 LEU A O 1
ATOM 1713 N N . LEU A 1 234 ? 7.996 23.047 3.602 1 92.25 234 LEU A N 1
ATOM 1714 C CA . LEU A 1 234 ? 7.184 24.25 3.758 1 92.25 234 LEU A CA 1
ATOM 1715 C C . LEU A 1 234 ? 6.258 24.438 2.561 1 92.25 234 LEU A C 1
ATOM 1717 O O . LEU A 1 234 ? 5.066 24.719 2.727 1 92.25 234 LEU A O 1
ATOM 1721 N N . VAL A 1 235 ? 6.734 24.203 1.374 1 90.94 235 VAL A N 1
ATOM 1722 C CA . VAL A 1 235 ? 6.055 24.656 0.163 1 90.94 235 VAL A CA 1
ATOM 1723 C C . VAL A 1 235 ? 5.195 23.516 -0.394 1 90.94 235 VAL A C 1
ATOM 1725 O O . VAL A 1 235 ? 4.066 23.75 -0.83 1 90.94 235 VAL A O 1
ATOM 1728 N N . VAL A 1 236 ? 5.695 22.297 -0.355 1 92.19 236 VAL A N 1
ATOM 1729 C CA . VAL A 1 236 ? 5.031 21.203 -1.034 1 92.19 236 VAL A CA 1
ATOM 1730 C C . VAL A 1 236 ? 3.646 20.984 -0.431 1 92.19 236 VAL A C 1
ATOM 1732 O O . VAL A 1 236 ? 2.646 20.938 -1.153 1 92.19 236 VAL A O 1
ATOM 1735 N N . PRO A 1 237 ? 3.559 20.938 0.874 1 92.31 237 PRO A N 1
ATOM 1736 C CA . PRO A 1 237 ? 2.23 20.672 1.436 1 92.31 237 PRO A CA 1
ATOM 1737 C C . PRO A 1 237 ? 1.264 21.828 1.229 1 92.31 237 PRO A C 1
ATOM 1739 O O . PRO A 1 237 ? 0.056 21.625 1.102 1 92.31 237 PRO A O 1
ATOM 1742 N N . ILE A 1 238 ? 1.727 23.031 1.204 1 89.69 238 ILE A N 1
ATOM 1743 C CA . ILE A 1 238 ? 0.866 24.188 0.952 1 89.69 238 ILE A CA 1
ATOM 1744 C C . ILE A 1 238 ? 0.25 24.062 -0.441 1 89.69 238 ILE A C 1
ATOM 1746 O O . ILE A 1 238 ? -0.949 24.297 -0.616 1 89.69 238 ILE A O 1
ATOM 1750 N N . ALA A 1 239 ? 1.076 23.688 -1.349 1 88.06 239 ALA A N 1
ATOM 1751 C CA . ALA A 1 239 ? 0.655 23.641 -2.746 1 88.06 239 ALA A CA 1
ATOM 1752 C C . ALA A 1 239 ? -0.258 22.453 -3 1 88.06 239 ALA A C 1
ATOM 1754 O O . ALA A 1 239 ? -1.293 22.578 -3.656 1 88.06 239 ALA A O 1
ATOM 1755 N N . THR A 1 240 ? 0.076 21.297 -2.459 1 88.44 240 THR A N 1
ATOM 1756 C CA . THR A 1 240 ? -0.609 20.062 -2.846 1 88.44 240 THR A CA 1
ATOM 1757 C C . THR A 1 240 ? -1.856 19.844 -1.993 1 88.44 240 THR A C 1
ATOM 1759 O O . THR A 1 240 ? -2.762 19.109 -2.385 1 88.44 240 THR A O 1
ATOM 1762 N N . GLU A 1 241 ? -1.979 20.484 -0.875 1 87.25 241 GLU A N 1
ATOM 1763 C CA . GLU A 1 241 ? -3.125 20.281 0.006 1 87.25 241 GLU A CA 1
ATOM 1764 C C . GLU A 1 241 ? -4.152 21.391 -0.159 1 87.25 241 GLU A C 1
ATOM 1766 O O . GLU A 1 241 ? -5.086 21.5 0.638 1 87.25 241 GLU A O 1
ATOM 1771 N N . LEU A 1 242 ? -4.051 22.219 -1.122 1 82.44 242 LEU A N 1
ATOM 1772 C CA . LEU A 1 242 ? -4.918 23.375 -1.308 1 82.44 242 LEU A CA 1
ATOM 1773 C C . LEU A 1 242 ? -6.379 22.953 -1.42 1 82.44 242 LEU A C 1
ATOM 1775 O O . LEU A 1 242 ? -7.25 23.531 -0.768 1 82.44 242 LEU A O 1
ATOM 1779 N N . PRO A 1 243 ? -6.672 21.859 -2.209 1 77.19 243 PRO A N 1
ATOM 1780 C CA . PRO A 1 243 ? -8.07 21.438 -2.309 1 77.19 243 PRO A CA 1
ATOM 1781 C C . PRO A 1 243 ? -8.664 21.047 -0.958 1 77.19 243 PRO A C 1
ATOM 1783 O O . PRO A 1 243 ? -9.781 21.469 -0.627 1 77.19 243 PRO A O 1
ATOM 1786 N N . GLU A 1 244 ? -7.984 20.359 -0.192 1 76.81 244 GLU A N 1
ATOM 1787 C CA . GLU A 1 244 ? -8.445 19.922 1.126 1 76.81 244 GLU A CA 1
ATOM 1788 C C . GLU A 1 244 ? -8.633 21.109 2.061 1 76.81 244 GLU A C 1
ATOM 1790 O O . GLU A 1 244 ? -9.594 21.156 2.83 1 76.81 244 GLU A O 1
ATOM 1795 N N . LYS A 1 245 ? -7.762 22.047 1.994 1 85.5 245 LYS A N 1
ATOM 1796 C CA . LYS A 1 245 ? -7.824 23.219 2.852 1 85.5 245 LYS A CA 1
ATOM 1797 C C . LYS A 1 245 ? -9.031 24.094 2.508 1 85.5 245 LYS A C 1
ATOM 1799 O O . LYS A 1 245 ? -9.766 24.531 3.398 1 85.5 245 LYS A O 1
ATOM 1804 N N . ILE A 1 246 ? -9.219 24.234 1.271 1 86.31 246 ILE A N 1
ATOM 1805 C CA . ILE A 1 246 ? -10.328 25.062 0.818 1 86.31 246 ILE A CA 1
ATOM 1806 C C . ILE A 1 246 ? -11.648 24.406 1.219 1 86.31 246 ILE A C 1
ATOM 1808 O O . ILE A 1 246 ? -12.547 25.078 1.74 1 86.31 246 ILE A O 1
ATOM 1812 N N . ASN A 1 247 ? -11.75 23.078 1.012 1 84.44 247 ASN A N 1
ATOM 1813 C CA . ASN A 1 247 ? -12.961 22.359 1.392 1 84.44 247 ASN A CA 1
ATOM 1814 C C . ASN A 1 247 ? -13.227 22.453 2.891 1 84.44 247 ASN A C 1
ATOM 1816 O O . ASN A 1 247 ? -14.359 22.672 3.311 1 84.44 247 ASN A O 1
ATOM 1820 N N . SER A 1 248 ? -12.242 22.344 3.635 1 89.25 248 SER A N 1
ATOM 1821 C CA . SER A 1 248 ? -12.391 22.406 5.086 1 89.25 248 SER A CA 1
ATOM 1822 C C . SER A 1 248 ? -12.82 23.781 5.547 1 89.25 248 SER A C 1
ATOM 1824 O O . SER A 1 248 ? -13.656 23.906 6.445 1 89.25 248 SER A O 1
ATOM 1826 N N . ILE A 1 249 ? -12.281 24.797 4.914 1 92 249 ILE A N 1
ATOM 1827 C CA . ILE A 1 249 ? -12.625 26.172 5.27 1 92 249 ILE A CA 1
ATOM 1828 C C . ILE A 1 249 ? -14.078 26.469 4.887 1 92 249 ILE A C 1
ATOM 1830 O O . ILE A 1 249 ? -14.82 27.062 5.664 1 92 249 ILE A O 1
ATOM 1834 N N . LEU A 1 250 ? -14.477 25.953 3.773 1 92.19 250 LEU A N 1
ATOM 1835 C CA . LEU A 1 250 ? -15.852 26.172 3.322 1 92.19 250 LEU A CA 1
ATOM 1836 C C . LEU A 1 250 ? -16.844 25.453 4.23 1 92.19 250 LEU A C 1
ATOM 1838 O O . LEU A 1 250 ? -17.891 26 4.57 1 92.19 250 LEU A O 1
ATOM 1842 N N . TRP A 1 251 ? -16.547 24.297 4.621 1 92.12 251 TRP A N 1
ATOM 1843 C CA . TRP A 1 251 ? -17.438 23.484 5.445 1 92.12 251 TRP A CA 1
ATOM 1844 C C . TRP A 1 251 ? -17.594 24.094 6.836 1 92.12 251 TRP A C 1
ATOM 1846 O O . TRP A 1 251 ? -18.688 24.125 7.387 1 92.12 251 TRP A O 1
ATOM 1856 N N . VAL A 1 252 ? -16.516 24.547 7.367 1 93.38 252 VAL A N 1
ATOM 1857 C CA . VAL A 1 252 ? -16.609 25.094 8.719 1 93.38 252 VAL A CA 1
ATOM 1858 C C . VAL A 1 252 ? -17.422 26.391 8.703 1 93.38 252 VAL A C 1
ATOM 1860 O O . VAL A 1 252 ? -18.172 26.672 9.648 1 93.38 252 VAL A O 1
ATOM 1863 N N . ARG A 1 253 ? -17.344 27.109 7.656 1 94.19 253 ARG A N 1
ATOM 1864 C CA . ARG A 1 253 ? -18.109 28.344 7.523 1 94.19 253 ARG A CA 1
ATOM 1865 C C . ARG A 1 253 ? -19.594 28.047 7.348 1 94.19 253 ARG A C 1
ATOM 1867 O O . ARG A 1 253 ? -20.453 28.875 7.688 1 94.19 253 ARG A O 1
ATOM 1874 N N . ARG A 1 254 ? -19.859 26.859 6.883 1 94.38 254 ARG A N 1
ATOM 1875 C CA . ARG A 1 254 ? -21.25 26.438 6.691 1 94.38 254 ARG A CA 1
ATOM 1876 C C . ARG A 1 254 ? -21.75 25.672 7.91 1 94.38 254 ARG A C 1
ATOM 1878 O O . ARG A 1 254 ? -22.844 25.094 7.875 1 94.38 254 ARG A O 1
ATOM 1885 N N . GLY A 1 255 ? -20.953 25.531 8.852 1 93.19 255 GLY A N 1
ATOM 1886 C CA . GLY A 1 255 ? -21.375 24.906 10.102 1 93.19 255 GLY A CA 1
ATOM 1887 C C . GLY A 1 255 ? -21.188 23.406 10.117 1 93.19 255 GLY A C 1
ATOM 1888 O O . GLY A 1 255 ? -21.672 22.719 11.016 1 93.19 255 GLY A O 1
ATOM 1889 N N . LYS A 1 256 ? -20.516 22.969 9.141 1 94.62 256 LYS A N 1
ATOM 1890 C CA . LYS A 1 256 ? -20.266 21.531 9.078 1 94.62 256 LYS A CA 1
ATOM 1891 C C . LYS A 1 256 ? -18.953 21.172 9.773 1 94.62 256 LYS A C 1
ATOM 1893 O O . LYS A 1 256 ? -18.031 20.641 9.156 1 94.62 256 LYS A O 1
ATOM 1898 N N . ASP A 1 257 ? -18.953 21.375 11.047 1 95.88 257 ASP A N 1
ATOM 1899 C CA . ASP A 1 257 ? -17.75 21.234 11.859 1 95.88 257 ASP A CA 1
ATOM 1900 C C . ASP A 1 257 ? -17.25 19.797 11.867 1 95.88 257 ASP A C 1
ATOM 1902 O O . ASP A 1 257 ? -16.047 19.547 11.75 1 95.88 257 ASP A O 1
ATOM 1906 N N . THR A 1 258 ? -18.172 18.859 11.906 1 93.88 258 THR A N 1
ATOM 1907 C CA . THR A 1 258 ? -17.797 17.453 11.953 1 93.88 258 THR A CA 1
ATOM 1908 C C . THR A 1 258 ? -17.109 17.031 10.664 1 93.88 258 THR A C 1
ATOM 1910 O O . THR A 1 258 ? -16.078 16.344 10.695 1 93.88 258 THR A O 1
ATOM 1913 N N . LEU A 1 259 ? -17.656 17.5 9.602 1 90.38 259 LEU A N 1
ATOM 1914 C CA . LEU A 1 259 ? -17.062 17.188 8.305 1 90.38 259 LEU A CA 1
ATOM 1915 C C . LEU A 1 259 ? -15.695 17.844 8.156 1 90.38 259 LEU A C 1
ATOM 1917 O O . LEU A 1 259 ? -14.766 17.234 7.605 1 90.38 259 LEU A O 1
ATOM 1921 N N . THR A 1 260 ? -15.586 19.031 8.617 1 93.19 260 THR A N 1
ATOM 1922 C CA . THR A 1 260 ? -14.352 19.781 8.539 1 93.19 260 THR A CA 1
ATOM 1923 C C . THR A 1 260 ? -13.234 19.078 9.312 1 93.19 260 THR A C 1
ATOM 1925 O O . THR A 1 260 ? -12.188 18.766 8.742 1 93.19 260 THR A O 1
ATOM 1928 N N . PHE A 1 261 ? -13.5 18.812 10.562 1 95.44 261 PHE A N 1
ATOM 1929 C CA . PHE A 1 261 ? -12.484 18.219 11.414 1 95.44 261 PHE A CA 1
ATOM 1930 C C . PHE A 1 261 ? -12.203 16.781 11 1 95.44 261 PHE A C 1
ATOM 1932 O O . PHE A 1 261 ? -11.062 16.312 11.07 1 95.44 261 PHE A O 1
ATOM 1939 N N . GLY A 1 262 ? -13.25 16.125 10.555 1 91.75 262 GLY A N 1
ATOM 1940 C CA . GLY A 1 262 ? -13.055 14.773 10.055 1 91.75 262 GLY A CA 1
ATOM 1941 C C . GLY A 1 262 ? -12.125 14.703 8.859 1 91.75 262 GLY A C 1
ATOM 1942 O O . GLY A 1 262 ? -11.305 13.789 8.75 1 91.75 262 GLY A O 1
ATOM 1943 N N . ASN A 1 263 ? -12.273 15.656 8 1 89.81 263 ASN A N 1
ATOM 1944 C CA . ASN A 1 263 ? -11.422 15.719 6.816 1 89.81 263 ASN A CA 1
ATOM 1945 C C . ASN A 1 263 ? -9.969 16 7.188 1 89.81 263 ASN A C 1
ATOM 1947 O O . ASN A 1 263 ? -9.055 15.375 6.656 1 89.81 263 ASN A O 1
ATOM 1951 N N . ILE A 1 264 ? -9.766 16.859 8.086 1 93.44 264 ILE A N 1
ATOM 1952 C CA . ILE A 1 264 ? -8.422 17.266 8.492 1 93.44 264 ILE A CA 1
ATOM 1953 C C . ILE A 1 264 ? -7.75 16.125 9.258 1 93.44 264 ILE A C 1
ATOM 1955 O O . ILE A 1 264 ? -6.621 15.734 8.953 1 93.44 264 ILE A O 1
ATOM 1959 N N . THR A 1 265 ? -8.469 15.555 10.195 1 95.31 265 THR A N 1
ATOM 1960 C CA . THR A 1 265 ? -7.859 14.547 11.055 1 95.31 265 THR A CA 1
ATOM 1961 C C . THR A 1 265 ? -7.719 13.219 10.32 1 95.31 265 THR A C 1
ATOM 1963 O O . THR A 1 265 ? -6.773 12.469 10.57 1 95.31 265 THR A O 1
ATOM 1966 N N . GLY A 1 266 ? -8.695 12.938 9.445 1 92.38 266 GLY A N 1
ATOM 1967 C CA . GLY A 1 266 ? -8.516 11.781 8.586 1 92.38 266 GLY A CA 1
ATOM 1968 C C . GLY A 1 266 ? -7.273 11.867 7.723 1 92.38 266 GLY A C 1
ATOM 1969 O O . GLY A 1 266 ? -6.551 10.883 7.562 1 92.38 266 GLY A O 1
ATOM 1970 N N . ALA A 1 267 ? -7.062 13.039 7.188 1 92.69 267 ALA A N 1
ATOM 1971 C CA . ALA A 1 267 ? -5.867 13.273 6.383 1 92.69 267 ALA A CA 1
ATOM 1972 C C . ALA A 1 2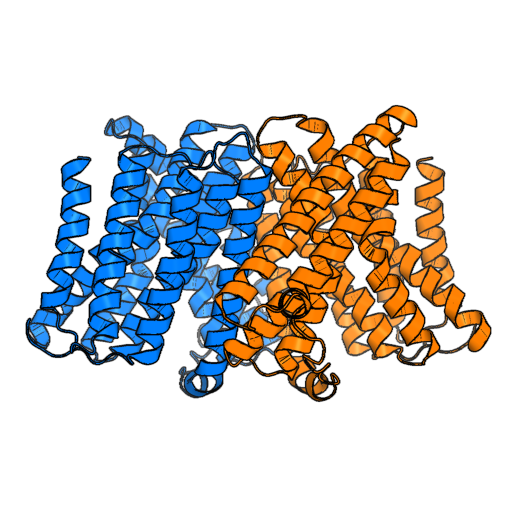67 ? -4.602 13.156 7.227 1 92.69 267 ALA A C 1
ATOM 1974 O O . ALA A 1 267 ? -3.566 12.688 6.746 1 92.69 267 ALA A O 1
ATOM 1975 N N . LEU A 1 268 ? -4.699 13.578 8.469 1 96.31 268 LEU A N 1
ATOM 1976 C CA . LEU A 1 268 ? -3.566 13.469 9.383 1 96.31 268 LEU A CA 1
ATOM 1977 C C . LEU A 1 268 ? -3.16 12.016 9.586 1 96.31 268 LEU A C 1
ATOM 1979 O O . LEU A 1 268 ? -1.971 11.695 9.578 1 96.31 268 LEU A O 1
ATOM 1983 N N . VAL A 1 269 ? -4.141 11.211 9.727 1 96.25 269 VAL A N 1
ATOM 1984 C CA . VAL A 1 269 ? -3.834 9.797 9.961 1 96.25 269 VAL A CA 1
ATOM 1985 C C . VAL A 1 269 ? -3.213 9.188 8.711 1 96.25 269 VAL A C 1
ATOM 1987 O O . VAL A 1 269 ? -2.23 8.445 8.797 1 96.25 269 VAL A O 1
ATOM 1990 N N . PHE A 1 270 ? -3.779 9.516 7.586 1 94.31 270 PHE A N 1
ATOM 1991 C CA . PHE A 1 270 ? -3.273 9 6.32 1 94.31 270 PHE A CA 1
ATOM 1992 C C . PHE A 1 270 ? -1.851 9.484 6.066 1 94.31 270 PHE A C 1
ATOM 1994 O O . PHE A 1 270 ? -0.944 8.68 5.848 1 94.31 270 PHE A O 1
ATOM 2001 N N . GLN A 1 271 ? -1.625 10.75 6.191 1 95.5 271 GLN A N 1
ATOM 2002 C CA . GLN A 1 271 ? -0.333 11.359 5.902 1 95.5 271 GLN A CA 1
ATOM 2003 C C . GLN A 1 271 ? 0.678 11.062 7.008 1 95.5 271 GLN A C 1
ATOM 2005 O O . GLN A 1 271 ? 1.888 11.141 6.785 1 95.5 271 GLN A O 1
ATOM 2010 N N . GLY A 1 272 ? 0.195 10.719 8.148 1 96.75 272 GLY A N 1
ATOM 2011 C CA . GLY A 1 272 ? 1.078 10.438 9.266 1 96.75 272 GLY A CA 1
ATOM 2012 C C . GLY A 1 272 ? 1.452 8.969 9.375 1 96.75 272 GLY A C 1
ATOM 2013 O O . GLY A 1 272 ? 2.273 8.594 10.211 1 96.75 272 GLY A O 1
ATOM 2014 N N . SER A 1 273 ? 0.888 8.148 8.484 1 96.81 273 SER A N 1
ATOM 2015 C CA . SER A 1 273 ? 1.149 6.715 8.594 1 96.81 273 SER A CA 1
ATOM 2016 C C . SER A 1 273 ? 1.68 6.145 7.285 1 96.81 273 SER A C 1
ATOM 2018 O O . SER A 1 273 ? 2.879 5.883 7.156 1 96.81 273 SER A O 1
ATOM 2020 N N . LEU A 1 274 ? 0.929 6.199 6.215 1 95.56 274 LEU A N 1
ATOM 2021 C CA . LEU A 1 274 ? 1.275 5.52 4.973 1 95.56 274 LEU A CA 1
ATOM 2022 C C . LEU A 1 274 ? 2.473 6.184 4.305 1 95.56 274 LEU A C 1
ATOM 2024 O O . LEU A 1 274 ? 3.393 5.504 3.846 1 95.56 274 LEU A O 1
ATOM 2028 N N . LEU A 1 275 ? 2.43 7.488 4.262 1 96.44 275 LEU A N 1
ATOM 2029 C CA . LEU A 1 275 ? 3.512 8.18 3.566 1 96.44 275 LEU A CA 1
ATOM 2030 C C . LEU A 1 275 ? 4.809 8.094 4.363 1 96.44 275 LEU A C 1
ATOM 2032 O O . LEU A 1 275 ? 5.871 7.828 3.797 1 96.44 275 LEU A O 1
ATOM 2036 N N . PRO A 1 276 ? 4.719 8.258 5.691 1 97.56 276 PRO A N 1
ATOM 2037 C CA . PRO A 1 276 ? 5.938 8.016 6.473 1 97.56 276 PRO A CA 1
ATOM 2038 C C . PRO 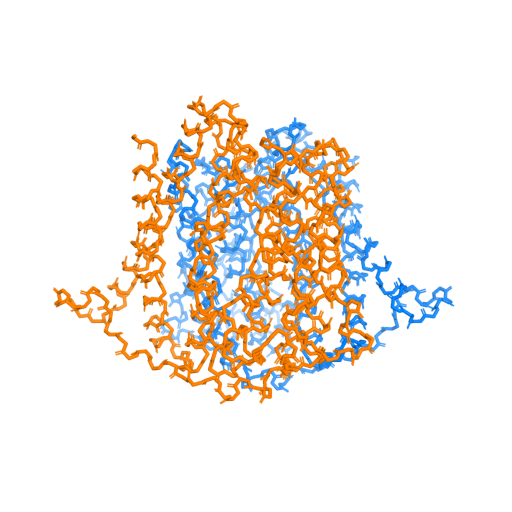A 1 276 ? 6.457 6.59 6.336 1 97.56 276 PRO A C 1
ATOM 2040 O O . PRO A 1 276 ? 7.668 6.359 6.395 1 97.56 276 PRO A O 1
ATOM 2043 N N . ALA A 1 277 ? 5.578 5.629 6.16 1 96.44 277 ALA A N 1
ATOM 2044 C CA . ALA A 1 277 ? 6.02 4.258 5.926 1 96.44 277 ALA A CA 1
ATOM 2045 C C . ALA A 1 277 ? 6.93 4.176 4.703 1 96.44 277 ALA A C 1
ATOM 2047 O O . ALA A 1 277 ? 7.969 3.518 4.738 1 96.44 277 ALA A O 1
ATOM 2048 N N . ILE A 1 278 ? 6.57 4.879 3.691 1 93.25 278 ILE A N 1
ATOM 2049 C CA . ILE A 1 278 ? 7.363 4.938 2.469 1 93.25 278 ILE A CA 1
ATOM 2050 C C . ILE A 1 278 ? 8.688 5.648 2.746 1 93.25 278 ILE A C 1
ATOM 2052 O O . ILE A 1 278 ? 9.75 5.188 2.314 1 93.25 278 ILE A O 1
ATOM 2056 N N . GLY A 1 279 ? 8.602 6.711 3.502 1 94.19 279 GLY A N 1
ATOM 2057 C CA . GLY A 1 279 ? 9.805 7.453 3.842 1 94.19 279 GLY A CA 1
ATOM 2058 C C . GLY A 1 279 ? 10.797 6.645 4.656 1 94.19 279 GLY A C 1
ATOM 2059 O O . GLY A 1 279 ? 11.992 6.621 4.344 1 94.19 279 GLY A O 1
ATOM 2060 N N . VAL A 1 280 ? 10.281 5.918 5.621 1 94.81 280 VAL A N 1
ATOM 2061 C CA . VAL A 1 280 ? 11.125 5.133 6.516 1 94.81 280 VAL A CA 1
ATOM 2062 C C . VAL A 1 280 ? 11.812 4.012 5.734 1 94.81 280 VAL A C 1
ATOM 2064 O O . VAL A 1 280 ? 12.977 3.701 5.977 1 94.81 280 VAL A O 1
ATOM 2067 N N . MET A 1 281 ? 11.156 3.51 4.742 1 91.12 281 MET A N 1
ATOM 2068 C CA . MET A 1 281 ? 11.656 2.316 4.062 1 91.12 281 MET A CA 1
ATOM 2069 C C . MET A 1 281 ? 12.516 2.691 2.859 1 91.12 281 MET A C 1
ATOM 2071 O O . MET A 1 281 ? 13.406 1.938 2.471 1 91.12 281 MET A O 1
ATOM 2075 N N . LEU A 1 282 ? 12.344 3.955 2.328 1 89.38 282 LEU A N 1
ATOM 2076 C CA . LEU A 1 282 ? 12.93 4.172 1.009 1 89.38 282 LEU A CA 1
ATOM 2077 C C . LEU A 1 282 ? 13.82 5.41 1.004 1 89.38 282 LEU A C 1
ATOM 2079 O O . LEU A 1 282 ? 14.406 5.758 -0.026 1 89.38 282 LEU A O 1
ATOM 2083 N N . THR A 1 283 ? 13.906 6.035 2.033 1 90.31 283 THR A N 1
ATOM 2084 C CA . THR A 1 283 ? 14.781 7.195 2.15 1 90.31 283 THR A CA 1
ATOM 2085 C C . THR A 1 283 ? 15.711 7.055 3.35 1 90.31 283 THR A C 1
ATOM 2087 O O . THR A 1 283 ? 15.523 6.168 4.188 1 90.31 283 THR A O 1
ATOM 2090 N N . PRO A 1 284 ? 16.766 7.852 3.4 1 87.81 284 PRO A N 1
ATOM 2091 C CA . PRO A 1 284 ? 17.625 7.773 4.582 1 87.81 284 PRO A CA 1
ATOM 2092 C C . PRO A 1 284 ? 16.875 8.062 5.879 1 87.81 284 PRO A C 1
ATOM 2094 O O . PRO A 1 284 ? 17.25 7.57 6.945 1 87.81 284 PRO A O 1
ATOM 2097 N N . TRP A 1 285 ? 15.711 8.75 5.805 1 93.25 285 TRP A N 1
ATOM 2098 C CA . TRP A 1 285 ? 14.898 9.039 6.98 1 93.25 285 TRP A CA 1
ATOM 2099 C C . TRP A 1 285 ? 15.773 9.25 8.211 1 93.25 285 TRP A C 1
ATOM 2101 O O . TRP A 1 285 ? 15.688 8.492 9.18 1 93.25 285 TRP A O 1
ATOM 2111 N N . SER A 1 286 ? 16.562 10.273 8.25 1 94.31 286 SER A N 1
ATOM 2112 C CA . SER A 1 286 ? 17.547 10.539 9.289 1 94.31 286 SER A CA 1
ATOM 2113 C C . SER A 1 286 ? 17.219 11.812 10.062 1 94.31 286 SER A C 1
ATOM 2115 O O . SER A 1 286 ? 16.609 12.727 9.523 1 94.31 286 SER A O 1
ATOM 2117 N N . PRO A 1 287 ? 17.672 11.766 11.258 1 95.12 287 PRO A N 1
ATOM 2118 C CA . PRO A 1 287 ? 17.422 12.961 12.062 1 95.12 287 PRO A CA 1
ATOM 2119 C C . PRO A 1 287 ? 18.312 14.133 11.664 1 95.12 287 PRO A C 1
ATOM 2121 O O . PRO A 1 287 ? 19.5 13.938 11.391 1 95.12 287 PRO A O 1
ATOM 2124 N N . SER A 1 288 ? 17.766 15.25 11.367 1 95.12 288 SER A N 1
ATOM 2125 C CA . SER A 1 288 ? 18.391 16.547 11.164 1 95.12 288 SER A CA 1
ATOM 2126 C C . SER A 1 288 ? 17.641 17.656 11.891 1 95.12 288 SER A C 1
ATOM 2128 O O . SER A 1 288 ? 16.469 17.484 12.234 1 95.12 288 SER A O 1
ATOM 2130 N N . PRO A 1 289 ? 18.234 18.688 12.172 1 95.44 289 PRO A N 1
ATOM 2131 C CA . PRO A 1 289 ? 17.594 19.734 12.953 1 95.44 289 PRO A CA 1
ATOM 2132 C C . PRO A 1 289 ? 16.25 20.188 12.359 1 95.44 289 PRO A C 1
ATOM 2134 O O . PRO A 1 289 ? 15.242 20.25 13.07 1 95.44 289 PRO A O 1
ATOM 2137 N N . PRO A 1 290 ? 16.203 20.453 11.062 1 95.75 290 PRO A N 1
ATOM 2138 C CA . PRO A 1 290 ? 14.906 20.844 10.516 1 95.75 290 PRO A CA 1
ATOM 2139 C C . PRO A 1 290 ? 13.852 19.75 10.633 1 95.75 290 PRO A C 1
ATOM 2141 O O . PRO A 1 290 ? 12.672 20.031 10.859 1 95.75 290 PRO A O 1
ATOM 2144 N N . VAL A 1 291 ? 14.297 18.516 10.445 1 96.94 291 VAL A N 1
ATOM 2145 C CA . VAL A 1 291 ? 13.391 17.375 10.5 1 96.94 291 VAL A CA 1
ATOM 2146 C C . VAL A 1 291 ? 12.883 17.188 11.93 1 96.94 291 VAL A C 1
ATOM 2148 O O . VAL A 1 291 ? 11.68 17 12.148 1 96.94 291 VAL A O 1
ATOM 2151 N N . LEU A 1 292 ? 13.75 17.312 12.883 1 97.69 292 LEU A N 1
ATOM 2152 C CA . LEU A 1 292 ? 13.398 17.125 14.281 1 97.69 292 LEU A CA 1
ATOM 2153 C C . LEU A 1 292 ? 12.477 18.234 14.766 1 97.69 292 LEU A C 1
ATOM 2155 O O . LEU A 1 292 ? 11.508 17.984 15.492 1 97.69 292 LEU A O 1
ATOM 2159 N N . LEU A 1 293 ? 12.812 19.422 14.359 1 97.62 293 LEU A N 1
ATOM 2160 C CA . LEU A 1 293 ? 11.961 20.547 14.734 1 97.62 293 LEU A CA 1
ATOM 2161 C C . LEU A 1 293 ? 10.57 20.406 14.117 1 97.62 293 LEU A C 1
ATOM 2163 O O . LEU A 1 293 ? 9.562 20.625 14.797 1 97.62 293 LEU A O 1
ATOM 2167 N N . GLY A 1 294 ? 10.539 20.078 12.867 1 97.44 294 GLY A N 1
ATOM 2168 C CA . GLY A 1 294 ? 9.258 19.891 12.195 1 97.44 294 GLY A CA 1
ATOM 2169 C C . GLY A 1 294 ? 8.422 18.797 12.82 1 97.44 294 GLY A C 1
ATOM 2170 O O . GLY A 1 294 ? 7.234 18.984 13.102 1 97.44 294 GLY A O 1
ATOM 2171 N N . ALA A 1 295 ? 9.047 17.641 13 1 98.12 295 ALA A N 1
ATOM 2172 C CA . ALA A 1 295 ? 8.352 16.5 13.609 1 98.12 295 ALA A CA 1
ATOM 2173 C C . ALA A 1 295 ? 7.906 16.828 15.031 1 98.12 295 ALA A C 1
ATOM 2175 O O . ALA A 1 295 ? 6.797 16.484 15.438 1 98.12 295 ALA A O 1
ATOM 2176 N N . GLY A 1 296 ? 8.773 17.484 15.773 1 98.44 296 GLY A N 1
ATOM 2177 C CA . GLY A 1 296 ? 8.445 17.875 17.141 1 98.44 296 GLY A CA 1
ATOM 2178 C C . GLY A 1 296 ? 7.258 18.812 17.234 1 98.44 296 GLY A C 1
ATOM 2179 O O . GLY A 1 296 ? 6.363 18.609 18.062 1 98.44 296 GLY A O 1
ATOM 2180 N N . LEU A 1 297 ? 7.246 19.812 16.359 1 98.5 297 LEU A N 1
ATOM 2181 C CA . LEU A 1 297 ? 6.16 20.797 16.375 1 98.5 297 LEU A CA 1
ATOM 2182 C C . LEU A 1 297 ? 4.859 20.156 15.891 1 98.5 297 LEU A C 1
ATOM 2184 O O . LEU A 1 297 ? 3.777 20.516 16.359 1 98.5 297 LEU A O 1
ATOM 2188 N N . THR A 1 298 ? 4.988 19.219 14.961 1 98.62 298 THR A N 1
ATOM 2189 C CA . THR A 1 298 ? 3.82 18.469 14.5 1 98.62 298 THR A CA 1
ATOM 2190 C C . THR A 1 298 ? 3.197 17.688 15.648 1 98.62 298 THR A C 1
ATOM 2192 O O . THR A 1 298 ? 1.984 17.75 15.859 1 98.62 298 THR A O 1
ATOM 2195 N N . LEU A 1 299 ? 4.035 16.969 16.391 1 98.75 299 LEU A N 1
ATOM 2196 C CA . LEU A 1 299 ? 3.562 16.172 17.531 1 98.75 299 LEU A CA 1
ATOM 2197 C C . LEU A 1 299 ? 3.035 17.062 18.641 1 98.75 299 LEU A C 1
ATOM 2199 O O . LEU A 1 299 ? 2.043 16.734 19.297 1 98.75 299 LEU A O 1
ATOM 2203 N N . LEU A 1 300 ? 3.676 18.188 18.797 1 98.75 300 LEU A N 1
ATOM 2204 C CA . LEU A 1 300 ? 3.24 19.141 19.812 1 98.75 300 LEU A CA 1
ATOM 2205 C C . LEU A 1 300 ? 1.863 19.703 19.484 1 98.75 300 LEU A C 1
ATOM 2207 O O . LEU A 1 300 ? 0.973 19.719 20.344 1 98.75 300 LEU A O 1
ATOM 2211 N N . ALA A 1 301 ? 1.717 20.172 18.281 1 98.75 301 ALA A N 1
ATOM 2212 C CA . ALA A 1 301 ? 0.448 20.766 17.859 1 98.75 301 ALA A CA 1
ATOM 2213 C C . ALA A 1 301 ? -0.664 19.719 17.859 1 98.75 301 ALA A C 1
ATOM 2215 O O . ALA A 1 301 ? -1.771 19.984 18.328 1 98.75 301 ALA A O 1
ATOM 2216 N N . GLY A 1 302 ? -0.344 18.547 17.297 1 98.44 302 GLY A N 1
ATOM 2217 C CA . GLY A 1 302 ? -1.314 17.469 17.312 1 98.44 302 GLY A CA 1
ATOM 2218 C C . GLY A 1 302 ? -1.66 17 18.719 1 98.44 302 GLY A C 1
ATOM 2219 O O . GLY A 1 302 ? -2.826 16.734 19.016 1 98.44 302 GLY A O 1
ATOM 2220 N N . GLY A 1 303 ? -0.646 16.859 19.562 1 98.69 303 GLY A N 1
ATOM 2221 C CA . GLY A 1 303 ? -0.86 16.469 20.938 1 98.69 303 GLY A CA 1
ATOM 2222 C C . GLY A 1 303 ? -1.695 17.469 21.719 1 98.69 303 GLY A C 1
ATOM 2223 O O . GLY A 1 303 ? -2.551 17.078 22.516 1 98.69 303 GLY A O 1
ATOM 2224 N N . TYR A 1 304 ? -1.442 18.734 21.453 1 98.69 304 TYR A N 1
ATOM 2225 C CA . TYR A 1 304 ? -2.213 19.812 22.078 1 98.69 304 TYR A CA 1
ATOM 2226 C C . TYR A 1 304 ? -3.691 19.688 21.734 1 98.69 304 TYR A C 1
ATOM 2228 O O . TYR A 1 304 ? -4.547 19.719 22.625 1 98.69 304 TYR A O 1
ATOM 2236 N N . THR A 1 305 ? -3.998 19.547 20.484 1 98.44 305 THR A N 1
ATOM 2237 C CA . THR A 1 305 ? -5.383 19.422 20.031 1 98.44 305 THR A CA 1
ATOM 2238 C C . THR A 1 305 ? -6.023 18.156 20.609 1 98.44 305 THR A C 1
ATOM 2240 O O . THR A 1 305 ? -7.188 18.172 21.016 1 98.44 305 THR A O 1
ATOM 2243 N N . TYR A 1 306 ? -5.242 17.094 20.625 1 98.5 306 TYR A N 1
ATOM 2244 C CA . TYR A 1 306 ? -5.727 15.836 21.188 1 98.5 306 TYR A CA 1
ATOM 2245 C C . TYR A 1 306 ? -6.109 16.016 22.656 1 98.5 306 TYR A C 1
ATOM 2247 O O . TYR A 1 306 ? -7.152 15.523 23.094 1 98.5 306 TYR A O 1
ATOM 2255 N N . LEU A 1 307 ? -5.309 16.703 23.406 1 98.19 307 LEU A N 1
ATOM 2256 C CA . LEU A 1 307 ? -5.543 16.906 24.828 1 98.19 307 LEU A CA 1
ATOM 2257 C C . LEU A 1 307 ? -6.789 17.75 25.062 1 98.19 307 LEU A C 1
ATOM 2259 O O . LEU A 1 307 ? -7.547 17.516 26 1 98.19 307 LEU A O 1
ATOM 2263 N N . LEU A 1 308 ? -7.02 18.75 24.219 1 97.94 308 LEU A N 1
ATOM 2264 C CA . LEU A 1 308 ? -8.227 19.562 24.328 1 97.94 308 LEU A CA 1
ATOM 2265 C C . LEU A 1 308 ? -9.477 18.703 24.172 1 97.94 308 LEU A C 1
ATOM 2267 O O . LEU A 1 308 ? -10.414 18.828 24.953 1 97.94 308 LEU A O 1
ATOM 2271 N N . VAL A 1 309 ? -9.43 17.859 23.203 1 97.44 309 VAL A N 1
ATOM 2272 C CA . VAL A 1 309 ? -10.594 17.031 22.906 1 97.44 309 VAL A CA 1
ATOM 2273 C C . VAL A 1 309 ? -10.773 15.984 24.016 1 97.44 309 VAL A C 1
ATOM 2275 O O . VAL A 1 309 ? -11.891 15.727 24.453 1 97.44 309 VAL A O 1
ATOM 2278 N N . ARG A 1 310 ? -9.719 15.422 24.422 1 96.75 310 ARG A N 1
ATOM 2279 C CA . ARG A 1 310 ? -9.758 14.383 25.438 1 96.75 310 ARG A CA 1
ATOM 2280 C C . ARG A 1 310 ? -10.305 14.938 26.75 1 96.75 310 ARG A C 1
ATOM 2282 O O . ARG A 1 310 ? -11.008 14.234 27.484 1 96.75 310 ARG A O 1
ATOM 2289 N N . ARG A 1 311 ? -10.031 16.188 27.031 1 97.31 311 ARG A N 1
ATOM 2290 C CA . ARG A 1 311 ? -10.469 16.844 28.266 1 97.31 311 ARG A CA 1
ATOM 2291 C C . ARG A 1 311 ? -11.898 17.344 28.141 1 97.31 311 ARG A C 1
ATOM 2293 O O . ARG A 1 311 ? -12.461 17.875 29.094 1 97.31 311 ARG A O 1
ATOM 2300 N N . GLY A 1 312 ? -12.477 17.266 27 1 95.75 312 GLY A N 1
ATOM 2301 C CA . GLY A 1 312 ? -13.852 17.672 26.781 1 95.75 312 GLY A CA 1
ATOM 2302 C C . GLY A 1 312 ? -14.016 19.172 26.625 1 95.75 312 GLY A C 1
ATOM 2303 O O . GLY A 1 312 ? -15.102 19.719 26.875 1 95.75 312 GLY A O 1
ATOM 2304 N N . VAL A 1 313 ? -12.93 19.797 26.281 1 96 313 VAL A N 1
ATOM 2305 C CA . VAL A 1 313 ? -12.977 21.25 26.094 1 96 313 VAL A CA 1
ATOM 2306 C C . VAL A 1 313 ? -13.773 21.578 24.828 1 96 313 VAL A C 1
ATOM 2308 O O . VAL A 1 313 ? -13.633 20.906 23.812 1 96 313 VAL A O 1
ATOM 2311 N N . THR A 1 314 ? -14.703 22.5 24.953 1 96.38 314 THR A N 1
ATOM 2312 C CA . THR A 1 314 ? -15.375 23 23.766 1 96.38 314 THR A CA 1
ATOM 2313 C C . THR A 1 314 ? -14.398 23.734 22.844 1 96.38 314 THR A C 1
ATOM 2315 O O . THR A 1 314 ? -13.812 24.75 23.234 1 96.38 314 THR A O 1
ATOM 2318 N N . LEU A 1 315 ? -14.273 23.25 21.703 1 97.62 315 LEU A N 1
ATOM 2319 C CA . LEU A 1 315 ? -13.32 23.812 20.766 1 97.62 315 LEU A CA 1
ATOM 2320 C C . LEU A 1 315 ? -13.789 25.188 20.281 1 97.62 315 LEU A C 1
ATOM 2322 O O . LEU A 1 315 ? -14.961 25.359 19.938 1 97.62 315 LEU A O 1
ATOM 2326 N N . ARG A 1 316 ? -12.883 26.094 20.344 1 98.06 316 ARG A N 1
ATOM 2327 C CA . ARG A 1 316 ? -13.094 27.469 19.891 1 98.06 316 ARG A CA 1
ATOM 2328 C C . ARG A 1 316 ? -11.953 27.938 19 1 98.06 316 ARG A C 1
ATOM 2330 O O . ARG A 1 316 ? -10.82 27.453 19.125 1 98.06 316 ARG A O 1
ATOM 2337 N N . PRO A 1 317 ? -12.203 28.844 18.094 1 97.69 317 PRO A N 1
ATOM 2338 C CA . PRO A 1 317 ? -11.18 29.281 17.141 1 97.69 317 PRO A CA 1
ATOM 2339 C C . PRO A 1 317 ? -9.898 29.75 17.828 1 97.69 317 PRO A C 1
ATOM 2341 O O . PRO A 1 317 ? -8.805 29.5 17.328 1 97.69 317 PRO A O 1
ATOM 2344 N N . TYR A 1 318 ? -9.977 30.375 18.969 1 97.81 318 TYR A N 1
ATOM 2345 C CA . TYR A 1 318 ? -8.766 30.906 19.594 1 97.81 318 TYR A CA 1
ATOM 2346 C C . TYR A 1 318 ? -7.859 29.781 20.062 1 97.81 318 TYR A C 1
ATOM 2348 O O . TYR A 1 318 ? -6.656 29.984 20.25 1 97.81 318 TYR A O 1
ATOM 2356 N N . HIS A 1 319 ? -8.383 28.547 20.344 1 98.25 319 HIS A N 1
ATOM 2357 C CA . HIS A 1 319 ? -7.555 27.406 20.719 1 98.25 319 HIS A CA 1
ATOM 2358 C C . HIS A 1 319 ? -6.535 27.078 19.625 1 98.25 319 HIS A C 1
ATOM 2360 O O . HIS A 1 319 ? -5.453 26.562 19.922 1 98.25 319 HIS A O 1
ATOM 2366 N N . PHE A 1 320 ? -6.828 27.422 18.391 1 98.44 320 PHE A N 1
ATOM 2367 C CA . PHE A 1 320 ? -6 27 17.266 1 98.44 320 PHE A CA 1
ATOM 2368 C C . PHE A 1 320 ? -4.969 28.062 16.922 1 98.44 320 PHE A C 1
ATOM 2370 O O . PHE A 1 320 ? -4.184 27.891 15.992 1 98.44 320 PHE A O 1
ATOM 2377 N N . LEU A 1 321 ? -4.93 29.188 17.719 1 98.38 321 LEU A N 1
ATOM 2378 C CA . LEU A 1 321 ? -3.838 30.141 17.625 1 98.38 321 LEU A CA 1
ATOM 2379 C C . LEU A 1 321 ? -2.504 29.5 17.969 1 98.38 321 LEU A C 1
ATOM 2381 O O . LEU A 1 321 ? -1.472 29.828 17.391 1 98.38 321 LEU A O 1
ATOM 2385 N N . PHE A 1 322 ? -2.633 28.578 18.953 1 98.5 322 PHE A N 1
ATOM 2386 C CA . PHE A 1 322 ? -1.438 27.844 19.344 1 98.5 322 PHE A CA 1
ATOM 2387 C C . PHE A 1 322 ? -0.893 27.031 18.172 1 98.5 322 PHE A C 1
ATOM 2389 O O . PHE A 1 322 ? 0.321 26.953 17.969 1 98.5 322 PHE A O 1
ATOM 2396 N N . ASN A 1 323 ? -1.702 26.391 17.391 1 98.5 323 ASN A N 1
ATOM 2397 C CA . ASN A 1 323 ? -1.292 25.656 16.203 1 98.5 323 ASN A CA 1
ATOM 2398 C C . ASN A 1 323 ? -0.619 26.578 15.18 1 98.5 323 ASN A C 1
ATOM 2400 O O . ASN A 1 323 ? 0.383 26.203 14.57 1 98.5 323 ASN A O 1
ATOM 2404 N N . GLY A 1 324 ? -1.166 27.719 15.031 1 98 324 GLY A N 1
ATOM 2405 C CA . GLY A 1 324 ? -0.546 28.719 14.156 1 98 324 GLY A CA 1
ATOM 2406 C C . GLY A 1 324 ? 0.825 29.156 14.641 1 98 324 GLY A C 1
ATOM 2407 O O . GLY A 1 324 ? 1.734 29.359 13.828 1 98 324 GLY A O 1
ATOM 2408 N N . LEU A 1 325 ? 0.963 29.328 15.938 1 98.19 325 LEU A N 1
ATOM 2409 C CA . LEU A 1 325 ? 2.244 29.703 16.531 1 98.19 325 LEU A CA 1
ATOM 2410 C C . LEU A 1 325 ? 3.297 28.625 16.266 1 98.19 325 LEU A C 1
ATOM 2412 O O . LEU A 1 325 ? 4.473 28.938 16.078 1 98.19 325 LEU A O 1
ATOM 2416 N N . CYS A 1 326 ? 2.881 27.375 16.297 1 98.12 326 CYS A N 1
ATOM 2417 C CA . CYS A 1 326 ? 3.801 26.281 15.992 1 98.12 326 CYS A CA 1
ATOM 2418 C C . CYS A 1 326 ? 4.316 26.375 14.562 1 98.12 326 CYS A C 1
ATOM 2420 O O . CYS A 1 326 ? 5.504 26.172 14.312 1 98.12 326 CYS A O 1
ATOM 2422 N N . TYR A 1 327 ? 3.449 26.641 13.656 1 97 327 TYR A N 1
ATOM 2423 C CA . TYR A 1 327 ? 3.879 26.812 12.266 1 97 327 TYR A CA 1
ATOM 2424 C C . TYR A 1 327 ? 4.828 28 12.133 1 97 327 TYR A C 1
ATOM 2426 O O . TYR A 1 327 ? 5.844 27.922 11.445 1 97 327 TYR A O 1
ATOM 2434 N N . GLY A 1 328 ? 4.445 29.141 12.742 1 96.94 328 GLY A N 1
ATOM 2435 C CA . GLY A 1 328 ? 5.301 30.328 12.734 1 96.94 328 GLY A CA 1
ATOM 2436 C C . GLY A 1 328 ? 6.68 30.062 13.305 1 96.94 328 GLY A C 1
ATOM 2437 O O . GLY A 1 328 ? 7.684 30.547 12.773 1 96.94 328 GLY A O 1
ATOM 2438 N N . ALA A 1 329 ? 6.703 29.297 14.359 1 97.25 329 ALA A N 1
ATOM 2439 C CA . ALA A 1 329 ? 7.977 28.953 14.984 1 97.25 329 ALA A CA 1
ATOM 2440 C C . ALA A 1 329 ? 8.867 28.188 14.016 1 97.25 329 ALA A C 1
ATOM 2442 O O . ALA A 1 329 ? 10.078 28.422 13.953 1 97.25 329 ALA A O 1
ATOM 2443 N N . TYR A 1 330 ? 8.305 27.234 13.305 1 95.94 330 TYR A N 1
ATOM 2444 C CA . TYR A 1 330 ? 9.078 26.5 12.32 1 95.94 330 TYR A CA 1
ATOM 2445 C C . TYR A 1 330 ? 9.57 27.406 11.203 1 95.94 330 TYR A C 1
ATOM 2447 O O . TYR A 1 330 ? 10.75 27.375 10.836 1 95.94 330 TYR A O 1
ATOM 2455 N N . PHE A 1 331 ? 8.672 28.203 10.695 1 93.56 331 PHE A N 1
ATOM 2456 C CA . PHE A 1 331 ? 8.969 29.094 9.578 1 93.56 331 PHE A CA 1
ATOM 2457 C C . PHE A 1 331 ? 10.094 30.062 9.938 1 93.56 331 PHE A C 1
ATOM 2459 O O . PHE A 1 331 ? 11.055 30.203 9.18 1 93.56 331 PHE A O 1
ATOM 2466 N N . PHE A 1 332 ? 10.086 30.609 11.094 1 93.62 332 PHE A N 1
ATOM 2467 C CA . PHE A 1 332 ? 11.047 31.641 11.477 1 93.62 332 PHE A CA 1
ATOM 2468 C C . PHE A 1 332 ? 12.352 31.016 11.953 1 93.62 332 PHE A C 1
ATOM 2470 O O . PHE A 1 332 ? 13.422 31.609 11.812 1 93.62 332 PHE A O 1
ATOM 2477 N N . ALA A 1 333 ? 12.258 29.797 12.43 1 92.38 333 ALA A N 1
ATOM 2478 C CA . ALA A 1 333 ? 13.477 29.125 12.867 1 92.38 333 ALA A CA 1
ATOM 2479 C C . ALA A 1 333 ? 14.336 28.719 11.672 1 92.38 333 ALA A C 1
ATOM 2481 O O . ALA A 1 333 ? 15.562 28.641 11.781 1 92.38 333 ALA A O 1
ATOM 2482 N N . LEU A 1 334 ? 13.727 28.438 10.562 1 85.12 334 LEU A N 1
ATOM 2483 C CA . LEU A 1 334 ? 14.477 27.844 9.461 1 85.12 334 LEU A CA 1
ATOM 2484 C C . LEU A 1 334 ? 14.68 28.859 8.336 1 85.12 334 LEU A C 1
ATOM 2486 O O . LEU A 1 334 ? 15.43 28.609 7.398 1 85.12 334 LEU A O 1
ATOM 2490 N N . THR A 1 335 ? 13.969 29.922 8.383 1 75.69 335 THR A N 1
ATOM 2491 C CA . THR A 1 335 ? 14.195 30.953 7.375 1 75.69 335 THR A CA 1
ATOM 2492 C C . THR A 1 335 ? 14.875 32.156 7.992 1 75.69 335 THR A C 1
ATOM 2494 O O . THR A 1 335 ? 14.719 32.438 9.188 1 75.69 335 THR A O 1
ATOM 2497 N N . MET B 1 1 ? 24 -26.672 5.234 1 72.62 1 MET B N 1
ATOM 2498 C CA . MET B 1 1 ? 23.891 -25.469 6.07 1 72.62 1 MET B CA 1
ATOM 2499 C C . MET B 1 1 ? 22.875 -24.5 5.484 1 72.62 1 MET B C 1
ATOM 2501 O O . MET B 1 1 ? 21.969 -24.031 6.188 1 72.62 1 MET B O 1
ATOM 2505 N N . ASN B 1 2 ? 22.781 -24.547 4.145 1 85.31 2 ASN B N 1
ATOM 2506 C CA . ASN B 1 2 ? 21.875 -23.594 3.502 1 85.31 2 ASN B CA 1
ATOM 2507 C C . ASN B 1 2 ? 20.438 -24.078 3.527 1 85.31 2 ASN B C 1
ATOM 2509 O O . ASN B 1 2 ? 19.516 -23.297 3.811 1 85.31 2 ASN B O 1
ATOM 2513 N N . ILE B 1 3 ? 20.281 -25.328 3.455 1 88.69 3 ILE B N 1
ATOM 2514 C CA . ILE B 1 3 ? 18.938 -25.891 3.451 1 88.69 3 ILE B CA 1
ATOM 2515 C C . ILE B 1 3 ? 18.328 -25.781 4.852 1 88.69 3 ILE B C 1
ATOM 2517 O O . ILE B 1 3 ? 17.156 -25.438 5 1 88.69 3 ILE B O 1
ATOM 2521 N N . LEU B 1 4 ? 19.141 -26.062 5.824 1 90.81 4 LEU B N 1
ATOM 2522 C CA . LEU B 1 4 ? 18.672 -25.953 7.203 1 90.81 4 LEU B CA 1
ATOM 2523 C C . LEU B 1 4 ? 18.281 -24.5 7.531 1 90.81 4 LEU B C 1
ATOM 2525 O O . LEU B 1 4 ? 17.312 -24.266 8.25 1 90.81 4 LEU B O 1
ATOM 2529 N N . LEU B 1 5 ? 19.031 -23.641 6.965 1 92.56 5 LEU B N 1
ATOM 2530 C CA . LEU B 1 5 ? 18.734 -22.219 7.16 1 92.56 5 LEU B CA 1
ATOM 2531 C C . LEU B 1 5 ? 17.406 -21.859 6.527 1 92.56 5 LEU B C 1
ATOM 2533 O O . LEU B 1 5 ? 16.625 -21.094 7.105 1 92.56 5 LEU B O 1
ATOM 2537 N N . LEU B 1 6 ? 17.219 -22.438 5.398 1 93.5 6 LEU B N 1
ATOM 2538 C CA . LEU B 1 6 ? 15.984 -22.156 4.688 1 93.5 6 LEU B CA 1
ATOM 2539 C C . LEU B 1 6 ? 14.781 -22.703 5.449 1 93.5 6 LEU B C 1
ATOM 2541 O O . LEU B 1 6 ? 13.766 -22.031 5.582 1 93.5 6 LEU B O 1
ATOM 2545 N N . VAL B 1 7 ? 14.945 -23.875 5.926 1 94 7 VAL B N 1
ATOM 2546 C CA . VAL B 1 7 ? 13.867 -24.516 6.672 1 94 7 VAL B CA 1
ATOM 2547 C C . VAL B 1 7 ? 13.617 -23.75 7.969 1 94 7 VAL B C 1
ATOM 2549 O O . VAL B 1 7 ? 12.461 -23.484 8.328 1 94 7 VAL B O 1
ATOM 2552 N N . ALA B 1 8 ? 14.648 -23.422 8.672 1 95.44 8 ALA B N 1
ATOM 2553 C CA . ALA B 1 8 ? 14.523 -22.641 9.906 1 95.44 8 ALA B CA 1
ATOM 2554 C C . ALA B 1 8 ? 13.852 -21.297 9.641 1 95.44 8 ALA B C 1
ATOM 2556 O O . ALA B 1 8 ? 13 -20.859 10.422 1 95.44 8 ALA B O 1
ATOM 2557 N N . ALA B 1 9 ? 14.328 -20.656 8.586 1 95.56 9 ALA B N 1
ATOM 2558 C CA . ALA B 1 9 ? 13.758 -19.375 8.211 1 95.56 9 ALA B CA 1
ATOM 2559 C C . ALA B 1 9 ? 12.258 -19.484 7.941 1 95.56 9 ALA B C 1
ATOM 2561 O O . ALA B 1 9 ? 11.477 -18.641 8.391 1 95.56 9 ALA B O 1
ATOM 2562 N N . LEU B 1 10 ? 11.914 -20.516 7.234 1 93.62 10 LEU B N 1
ATOM 2563 C CA . LEU B 1 10 ? 10.508 -20.734 6.91 1 93.62 10 LEU B CA 1
ATOM 2564 C C . LEU B 1 10 ? 9.68 -20.969 8.172 1 93.62 10 LEU B C 1
ATOM 2566 O O . LEU B 1 10 ? 8.57 -20.438 8.297 1 93.62 10 LEU B O 1
ATOM 2570 N N . LEU B 1 11 ? 10.18 -21.734 9.055 1 95 11 LEU B N 1
ATOM 2571 C CA . LEU B 1 11 ? 9.484 -22.016 10.312 1 95 11 LEU B CA 1
ATOM 2572 C C . LEU B 1 11 ? 9.312 -20.734 11.125 1 95 11 LEU B C 1
ATOM 2574 O O . LEU B 1 11 ? 8.266 -20.531 11.75 1 95 11 LEU B O 1
ATOM 2578 N N . ILE B 1 12 ? 10.297 -19.906 11.109 1 96 12 ILE B N 1
ATOM 2579 C CA . ILE B 1 12 ? 10.234 -18.641 11.82 1 96 12 ILE B CA 1
ATOM 2580 C C . ILE B 1 12 ? 9.156 -17.75 11.195 1 96 12 ILE B C 1
ATOM 2582 O O . ILE B 1 12 ? 8.367 -17.125 11.898 1 96 12 ILE B O 1
ATOM 2586 N N . ILE B 1 13 ? 9.133 -17.672 9.875 1 94.06 13 ILE B N 1
ATOM 2587 C CA . ILE B 1 13 ? 8.141 -16.875 9.164 1 94.06 13 ILE B CA 1
ATOM 2588 C C . ILE B 1 13 ? 6.734 -17.375 9.5 1 94.06 13 ILE B C 1
ATOM 2590 O O . ILE B 1 13 ? 5.844 -16.578 9.797 1 94.06 13 ILE B O 1
ATOM 2594 N N . LEU B 1 14 ? 6.551 -18.688 9.469 1 91.81 14 LEU B N 1
ATOM 2595 C CA . LEU B 1 14 ? 5.238 -19.266 9.719 1 91.81 14 LEU B CA 1
ATOM 2596 C C . LEU B 1 14 ? 4.801 -19.047 11.156 1 91.81 14 LEU B C 1
ATOM 2598 O O . LEU B 1 14 ? 3.648 -18.688 11.414 1 91.81 14 LEU B O 1
ATOM 2602 N N . ALA B 1 15 ? 5.676 -19.219 12.086 1 93.5 15 ALA B N 1
ATOM 2603 C CA . ALA B 1 15 ? 5.379 -18.969 13.492 1 93.5 15 ALA B CA 1
ATOM 2604 C C . ALA B 1 15 ? 5.066 -17.5 13.727 1 93.5 15 ALA B C 1
ATOM 2606 O O . ALA B 1 15 ? 4.168 -17.156 14.508 1 93.5 15 ALA B O 1
ATOM 2607 N N . GLY B 1 16 ? 5.844 -16.656 13.109 1 94.06 16 GLY B N 1
ATOM 2608 C CA . GLY B 1 16 ? 5.594 -15.219 13.195 1 94.06 16 GLY B CA 1
ATOM 2609 C C . GLY B 1 16 ? 4.254 -14.812 12.617 1 94.06 16 GLY B C 1
ATOM 2610 O O . GLY B 1 16 ? 3.543 -13.992 13.195 1 94.06 16 GLY B O 1
ATOM 2611 N N . ALA B 1 17 ? 3.98 -15.359 11.453 1 90.88 17 ALA B N 1
ATOM 2612 C CA . ALA B 1 17 ? 2.705 -15.07 10.805 1 90.88 17 ALA B CA 1
ATOM 2613 C C . ALA B 1 17 ? 1.532 -15.477 11.695 1 90.88 17 ALA B C 1
ATOM 2615 O O . ALA B 1 17 ? 0.536 -14.75 11.781 1 90.88 17 ALA B O 1
ATOM 2616 N N . GLU B 1 18 ? 1.636 -16.625 12.305 1 89.75 18 GLU B N 1
ATOM 2617 C CA . GLU B 1 18 ? 0.599 -17.094 13.219 1 89.75 18 GLU B CA 1
ATOM 2618 C C . GLU B 1 18 ? 0.467 -16.172 14.43 1 89.75 18 GLU B C 1
ATOM 2620 O O . GLU B 1 18 ? -0.644 -15.805 14.82 1 89.75 18 GLU B O 1
ATOM 2625 N N . ALA B 1 19 ? 1.545 -15.836 15.016 1 92 19 ALA B N 1
ATOM 2626 C CA . ALA B 1 19 ? 1.539 -14.945 16.172 1 92 19 ALA B CA 1
ATOM 2627 C C . ALA B 1 19 ? 0.986 -13.57 15.805 1 92 19 ALA B C 1
ATOM 2629 O O . ALA B 1 19 ? 0.242 -12.969 16.578 1 92 19 ALA B O 1
ATOM 2630 N N . PHE B 1 20 ? 1.394 -13.102 14.695 1 91.81 20 PHE B N 1
ATOM 2631 C CA . PHE B 1 20 ? 0.953 -11.805 14.211 1 91.81 20 PHE B CA 1
ATOM 2632 C C . PHE B 1 20 ? -0.554 -11.789 13.977 1 91.81 20 PHE B C 1
ATOM 2634 O O . PHE B 1 20 ? -1.248 -10.875 14.422 1 91.81 20 PHE B O 1
ATOM 2641 N N . THR B 1 21 ? -1.015 -12.781 13.328 1 89 21 THR B N 1
ATOM 2642 C CA . THR B 1 21 ? -2.436 -12.867 13.008 1 89 21 THR B CA 1
ATOM 2643 C C . THR B 1 21 ? -3.268 -13.031 14.273 1 89 21 THR B C 1
ATOM 2645 O O . THR B 1 21 ? -4.336 -12.43 14.406 1 89 21 THR B O 1
ATOM 2648 N N . ASN B 1 22 ? -2.791 -13.867 15.133 1 88.62 22 ASN B N 1
ATOM 2649 C CA . ASN B 1 22 ? -3.453 -14.039 16.422 1 88.62 22 ASN B CA 1
ATOM 2650 C C . ASN B 1 22 ? -3.566 -12.719 17.172 1 88.62 22 ASN B C 1
ATOM 2652 O O . ASN B 1 22 ? -4.621 -12.406 17.734 1 88.62 22 ASN B O 1
ATOM 2656 N N . ALA B 1 23 ? -2.523 -12.008 17.172 1 89.5 23 ALA B N 1
ATOM 2657 C CA . ALA B 1 23 ? -2.523 -10.703 17.828 1 89.5 23 ALA B CA 1
ATOM 2658 C C . ALA B 1 23 ? -3.469 -9.734 17.141 1 89.5 23 ALA B C 1
ATOM 2660 O O . ALA B 1 23 ? -4.145 -8.938 17.797 1 89.5 23 ALA B O 1
ATOM 2661 N N . LEU B 1 24 ? -3.465 -9.766 15.867 1 87.62 24 LEU B N 1
ATOM 2662 C CA . LEU B 1 24 ? -4.348 -8.906 15.086 1 87.62 24 LEU B CA 1
ATOM 2663 C C . LEU B 1 24 ? -5.809 -9.195 15.406 1 87.62 24 LEU B C 1
ATOM 2665 O O . LEU B 1 24 ? -6.629 -8.273 15.461 1 87.62 24 LEU B O 1
ATOM 2669 N N . GLU B 1 25 ? -6.133 -10.438 15.5 1 85.06 25 GLU B N 1
ATOM 2670 C CA . GLU B 1 25 ? -7.5 -10.82 15.828 1 85.06 25 GLU B CA 1
ATOM 2671 C C . GLU B 1 25 ? -7.918 -10.289 17.188 1 85.06 25 GLU B C 1
ATOM 2673 O O . GLU B 1 25 ? -9.023 -9.766 17.344 1 85.06 25 GLU B O 1
ATOM 2678 N N . HIS B 1 26 ? -7.066 -10.406 18.109 1 85.62 26 HIS B N 1
ATOM 2679 C CA . HIS B 1 26 ? -7.363 -9.898 19.453 1 85.62 26 HIS B CA 1
ATOM 2680 C C . HIS B 1 26 ? -7.441 -8.375 19.438 1 85.62 26 HIS B C 1
ATOM 2682 O O . HIS B 1 26 ? -8.273 -7.789 20.141 1 85.62 26 HIS B O 1
ATOM 2688 N N . LEU B 1 27 ? -6.559 -7.82 18.688 1 85.5 27 LEU B N 1
ATOM 2689 C CA . LEU B 1 27 ? -6.605 -6.367 18.562 1 85.5 27 LEU B CA 1
ATOM 2690 C C . LEU B 1 27 ? -7.91 -5.918 17.922 1 85.5 27 LEU B C 1
ATOM 2692 O O . LEU B 1 27 ? -8.516 -4.938 18.359 1 85.5 27 LEU B O 1
ATOM 2696 N N . GLY B 1 28 ? -8.281 -6.59 16.906 1 83.19 28 GLY B N 1
ATOM 2697 C CA . GLY B 1 28 ? -9.555 -6.293 16.266 1 83.19 28 GLY B CA 1
ATOM 2698 C C . GLY B 1 28 ? -10.734 -6.41 17.203 1 83.19 28 GLY B C 1
ATOM 2699 O O . GLY B 1 28 ? -11.641 -5.57 17.172 1 83.19 28 GLY B O 1
ATOM 2700 N N . ASP B 1 29 ? -10.695 -7.406 18 1 80.88 29 ASP B N 1
ATOM 2701 C CA . ASP B 1 29 ? -11.766 -7.602 18.969 1 80.88 29 ASP B CA 1
ATOM 2702 C C . ASP B 1 29 ? -11.805 -6.457 19.984 1 80.88 29 ASP B C 1
ATOM 2704 O O . ASP B 1 29 ? -12.883 -5.98 20.344 1 80.88 29 ASP B O 1
ATOM 2708 N N . ARG B 1 30 ? -10.703 -6.102 20.375 1 83 30 ARG B N 1
ATOM 2709 C CA . ARG B 1 30 ? -10.617 -5.02 21.344 1 83 30 ARG B CA 1
ATOM 2710 C C . ARG B 1 30 ? -11.078 -3.699 20.75 1 83 30 ARG B C 1
ATOM 2712 O O . ARG B 1 30 ? -11.625 -2.846 21.453 1 83 30 ARG B O 1
ATOM 2719 N N . LEU B 1 31 ? -10.875 -3.596 19.484 1 82.44 31 LEU B N 1
ATOM 2720 C CA . LEU B 1 31 ? -11.227 -2.354 18.812 1 82.44 31 LEU B CA 1
ATOM 2721 C C . LEU B 1 31 ? -12.68 -2.389 18.344 1 82.44 31 LEU B C 1
ATOM 2723 O O . LEU B 1 31 ? -13.156 -1.441 17.703 1 82.44 31 LEU B O 1
ATOM 2727 N N . GLY B 1 32 ? -13.32 -3.5 18.562 1 78.56 32 GLY B N 1
ATOM 2728 C CA . GLY B 1 32 ? -14.742 -3.602 18.281 1 78.56 32 GLY B CA 1
ATOM 2729 C C . GLY B 1 32 ? -15.031 -4 16.844 1 78.56 32 GLY B C 1
ATOM 2730 O O . GLY B 1 32 ? -16.109 -3.711 16.328 1 78.56 32 GLY B O 1
ATOM 2731 N N . ILE B 1 33 ? -14.078 -4.496 16.203 1 76.62 33 ILE B N 1
ATOM 2732 C CA . ILE B 1 33 ? -14.297 -5.008 14.844 1 76.62 33 ILE B CA 1
ATOM 2733 C C . ILE B 1 33 ? -15.031 -6.348 14.914 1 76.62 33 ILE B C 1
ATOM 2735 O O . ILE B 1 33 ? -14.742 -7.176 15.781 1 76.62 33 ILE B O 1
ATOM 2739 N N . SER B 1 34 ? -16.031 -6.516 14.078 1 70.88 34 SER B N 1
ATOM 2740 C CA . SER B 1 34 ? -16.859 -7.719 14.117 1 70.88 34 SER B CA 1
ATOM 2741 C C . SER B 1 34 ? -16.016 -8.969 13.906 1 70.88 34 SER B C 1
ATOM 2743 O O . SER B 1 34 ? -15.055 -8.953 13.133 1 70.88 34 SER B O 1
ATOM 2745 N N . GLU B 1 35 ? -16.375 -9.93 14.57 1 68.94 35 GLU B N 1
ATOM 2746 C CA . GLU B 1 35 ? -15.672 -11.203 14.555 1 68.94 35 GLU B CA 1
ATOM 2747 C C . GLU B 1 35 ? -15.602 -11.781 13.141 1 68.94 35 GLU B C 1
ATOM 2749 O O . GLU B 1 35 ? -14.602 -12.391 12.758 1 68.94 35 GLU B O 1
ATOM 2754 N N . GLY B 1 36 ? -16.703 -11.695 12.484 1 63.72 36 GLY B N 1
ATOM 2755 C CA . GLY B 1 36 ? -16.719 -12.188 11.117 1 63.72 36 GLY B CA 1
ATOM 2756 C C . GLY B 1 36 ? -15.695 -11.508 10.227 1 63.72 36 GLY B C 1
ATOM 2757 O O . GLY B 1 36 ? -14.969 -12.18 9.484 1 63.72 36 GLY B O 1
ATOM 2758 N N . VAL B 1 37 ? -15.539 -10.242 10.414 1 66.88 37 VAL B N 1
ATOM 2759 C CA . VAL B 1 37 ? -14.609 -9.461 9.609 1 66.88 37 VAL B CA 1
ATOM 2760 C C . VAL B 1 37 ? -13.18 -9.758 10.031 1 66.88 37 VAL B C 1
ATOM 2762 O O . VAL B 1 37 ? -12.305 -9.992 9.188 1 66.88 37 VAL B O 1
ATOM 2765 N N . THR B 1 38 ? -13.016 -9.852 11.281 1 69.69 38 THR B N 1
ATOM 2766 C CA . THR B 1 38 ? -11.672 -10.094 11.797 1 69.69 38 THR B CA 1
ATOM 2767 C C . THR B 1 38 ? -11.195 -11.5 11.43 1 69.69 38 THR B C 1
ATOM 2769 O O . THR B 1 38 ? -10.031 -11.695 11.07 1 69.69 38 THR B O 1
ATOM 2772 N N . GLY B 1 39 ? -12.062 -12.367 11.477 1 66.81 39 GLY B N 1
ATOM 2773 C CA . GLY B 1 39 ? -11.688 -13.734 11.164 1 66.81 39 GLY B CA 1
ATOM 2774 C C . GLY B 1 39 ? -11.32 -13.93 9.703 1 66.81 39 GLY B C 1
ATOM 2775 O O . GLY B 1 39 ? -10.266 -14.492 9.398 1 66.81 39 GLY B O 1
ATOM 2776 N N . SER B 1 40 ? -12.125 -13.383 8.875 1 71.5 40 SER B N 1
ATOM 2777 C CA . SER B 1 40 ? -11.914 -13.625 7.449 1 71.5 40 SER B CA 1
ATOM 2778 C C . SER B 1 40 ? -10.75 -12.805 6.914 1 71.5 40 SER B C 1
ATOM 2780 O O . SER B 1 40 ? -9.844 -13.344 6.277 1 71.5 40 SER B O 1
ATOM 2782 N N . ILE B 1 41 ? -10.719 -11.5 7.242 1 75.75 41 ILE B N 1
ATOM 2783 C CA . ILE B 1 41 ? -9.711 -10.602 6.699 1 75.75 41 ILE B CA 1
ATOM 2784 C C . ILE B 1 41 ? -8.352 -10.914 7.312 1 75.75 41 ILE B C 1
ATOM 2786 O O . ILE B 1 41 ? -7.352 -11.031 6.598 1 75.75 41 ILE B O 1
ATOM 2790 N N . PHE B 1 42 ? -8.344 -11.156 8.594 1 81.88 42 PHE B N 1
ATOM 2791 C CA . PHE B 1 42 ? -7.062 -11.359 9.258 1 81.88 42 PHE B CA 1
ATOM 2792 C C . PHE B 1 42 ? -6.508 -12.75 8.953 1 81.88 42 PHE B C 1
ATOM 2794 O O . PHE B 1 42 ? -5.293 -12.93 8.867 1 81.88 42 PHE B O 1
ATOM 2801 N N . ALA B 1 43 ? -7.441 -13.711 8.75 1 74.81 43 ALA B N 1
ATOM 2802 C CA . ALA B 1 43 ? -6.996 -15.023 8.297 1 74.81 43 ALA B CA 1
ATOM 2803 C C . ALA B 1 43 ? -6.34 -14.945 6.926 1 74.81 43 ALA B C 1
ATOM 2805 O O . ALA B 1 43 ? -5.305 -15.57 6.684 1 74.81 43 ALA B O 1
ATOM 2806 N N . ALA B 1 44 ? -6.934 -14.18 6.09 1 76.38 44 ALA B N 1
ATOM 2807 C CA . ALA B 1 44 ? -6.387 -13.992 4.75 1 76.38 44 ALA B CA 1
ATOM 2808 C C . ALA B 1 44 ? -5.031 -13.289 4.809 1 76.38 44 ALA B C 1
ATOM 2810 O O . ALA B 1 44 ? -4.105 -13.656 4.078 1 76.38 44 ALA B O 1
ATOM 2811 N N . VAL B 1 45 ? -4.918 -12.344 5.652 1 80.69 45 VAL B N 1
ATOM 2812 C CA . VAL B 1 45 ? -3.664 -11.625 5.832 1 80.69 45 VAL B CA 1
ATOM 2813 C C . VAL B 1 45 ? -2.594 -12.578 6.363 1 80.69 45 VAL B C 1
ATOM 2815 O O . VAL B 1 45 ? -1.452 -12.562 5.898 1 80.69 45 VAL B O 1
ATOM 2818 N N . GLY B 1 46 ? -2.99 -13.375 7.309 1 78.94 46 GLY B N 1
ATOM 2819 C CA . GLY B 1 46 ? -2.059 -14.312 7.91 1 78.94 46 GLY B CA 1
ATOM 2820 C C . GLY B 1 46 ? -1.465 -15.289 6.914 1 78.94 46 GLY B C 1
ATOM 2821 O O . GLY B 1 46 ? -0.264 -15.562 6.949 1 78.94 46 GLY B O 1
ATOM 2822 N N . THR B 1 47 ? -2.271 -15.758 6.035 1 77.75 47 THR B N 1
ATOM 2823 C CA . THR B 1 47 ? -1.806 -16.766 5.082 1 77.75 47 THR B CA 1
ATOM 2824 C C . THR B 1 47 ? -1.031 -16.109 3.943 1 77.75 47 THR B C 1
ATOM 2826 O O . THR B 1 47 ? -0.231 -16.75 3.271 1 77.75 47 THR B O 1
ATOM 2829 N N . ALA B 1 48 ? -1.255 -14.828 3.781 1 84.5 48 ALA B N 1
ATOM 2830 C CA . ALA B 1 48 ? -0.597 -14.141 2.678 1 84.5 48 ALA B CA 1
ATOM 2831 C C . ALA B 1 48 ? 0.745 -13.555 3.115 1 84.5 48 ALA B C 1
ATOM 2833 O O . ALA B 1 48 ? 1.571 -13.188 2.279 1 84.5 48 ALA B O 1
ATOM 2834 N N . LEU B 1 49 ? 0.992 -13.492 4.41 1 86.69 49 LEU B N 1
ATOM 2835 C CA . LEU B 1 49 ? 2.143 -12.773 4.945 1 86.69 49 LEU B CA 1
ATOM 2836 C C . LEU B 1 49 ? 3.447 -13.445 4.52 1 86.69 49 LEU B C 1
ATOM 2838 O O . LEU B 1 49 ? 4.371 -12.773 4.059 1 86.69 49 LEU B O 1
ATOM 2842 N N . PRO B 1 50 ? 3.566 -14.742 4.625 1 84.56 50 PRO B N 1
ATOM 2843 C CA . PRO B 1 50 ? 4.84 -15.359 4.246 1 84.56 50 PRO B CA 1
ATOM 2844 C C . PRO B 1 50 ? 5.223 -15.078 2.795 1 84.56 50 PRO B C 1
ATOM 2846 O O . PRO B 1 50 ? 6.352 -14.656 2.523 1 84.56 50 PRO B O 1
ATOM 2849 N N . GLU B 1 51 ? 4.344 -15.211 1.948 1 87.88 51 GLU B N 1
ATOM 2850 C CA . GLU B 1 51 ? 4.617 -15.047 0.523 1 87.88 51 GLU B CA 1
ATOM 2851 C C . GLU B 1 51 ? 4.852 -13.578 0.171 1 87.88 51 GLU B C 1
ATOM 2853 O O . GLU B 1 51 ? 5.523 -13.273 -0.817 1 87.88 51 GLU B O 1
ATOM 2858 N N . THR B 1 52 ? 4.285 -12.727 0.917 1 90.12 52 THR B N 1
ATOM 2859 C CA . THR B 1 52 ? 4.426 -11.297 0.659 1 90.12 52 THR B CA 1
ATOM 2860 C C . THR B 1 52 ? 5.723 -10.758 1.267 1 90.12 52 THR B C 1
ATOM 2862 O O . THR B 1 52 ? 6.398 -9.93 0.663 1 90.12 52 THR B O 1
ATOM 2865 N N . MET B 1 53 ? 6.109 -11.297 2.332 1 92.06 53 MET B N 1
ATOM 2866 C CA . MET B 1 53 ? 7.172 -10.672 3.111 1 92.06 53 MET B CA 1
ATOM 2867 C C . MET B 1 53 ? 8.547 -11.039 2.555 1 92.06 53 MET B C 1
ATOM 2869 O O . MET B 1 53 ? 9.477 -10.234 2.609 1 92.06 53 MET B O 1
ATOM 2873 N N . VAL B 1 54 ? 8.656 -12.188 1.991 1 92.06 54 VAL B N 1
ATOM 2874 C CA . VAL B 1 54 ? 9.945 -12.602 1.465 1 92.06 54 VAL B CA 1
ATOM 2875 C C . VAL B 1 54 ? 10.352 -11.695 0.308 1 92.06 54 VAL B C 1
ATOM 2877 O O . VAL B 1 54 ? 11.438 -11.102 0.327 1 92.06 54 VAL B O 1
ATOM 2880 N N . PRO B 1 55 ? 9.508 -11.508 -0.649 1 93.56 55 PRO B N 1
ATOM 2881 C CA . PRO B 1 55 ? 9.891 -10.578 -1.715 1 93.56 55 PRO B CA 1
ATOM 2882 C C . PRO B 1 55 ? 10.047 -9.141 -1.218 1 93.56 55 PRO B C 1
ATOM 2884 O O . PRO B 1 55 ? 10.922 -8.414 -1.69 1 93.56 55 PRO B O 1
ATOM 2887 N N . VAL B 1 56 ? 9.242 -8.703 -0.326 1 91.62 56 VAL B N 1
ATOM 2888 C CA . VAL B 1 56 ? 9.289 -7.336 0.186 1 91.62 56 VAL B CA 1
ATOM 2889 C C . VAL B 1 56 ? 10.625 -7.09 0.888 1 91.62 56 VAL B C 1
ATOM 2891 O O . VAL B 1 56 ? 11.305 -6.102 0.612 1 91.62 56 VAL B O 1
ATOM 2894 N N . VAL B 1 57 ? 10.992 -8.031 1.715 1 90.81 57 VAL B N 1
ATOM 2895 C CA . VAL B 1 57 ? 12.25 -7.879 2.449 1 90.81 57 VAL B CA 1
ATOM 2896 C C . VAL B 1 57 ? 13.43 -7.961 1.482 1 90.81 57 VAL B C 1
ATOM 2898 O O . VAL B 1 57 ? 14.391 -7.203 1.606 1 90.81 57 VAL B O 1
ATOM 2901 N N . ALA B 1 58 ? 13.359 -8.828 0.536 1 92 58 ALA B N 1
ATOM 2902 C CA . ALA B 1 58 ? 14.43 -8.977 -0.449 1 92 58 ALA B CA 1
ATOM 2903 C C . ALA B 1 58 ? 14.641 -7.68 -1.23 1 92 58 ALA B C 1
ATOM 2905 O O . ALA B 1 58 ? 15.773 -7.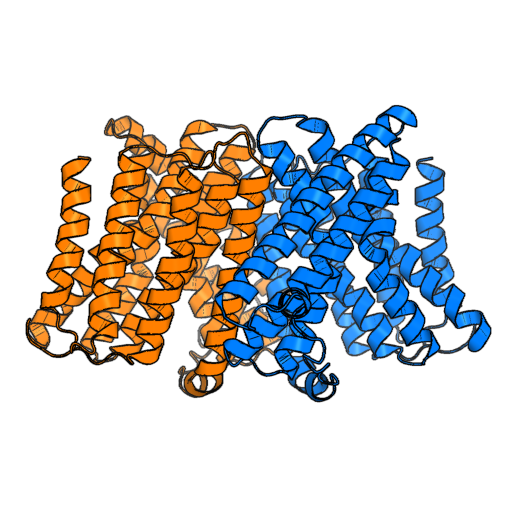223 -1.396 1 92 58 ALA B O 1
ATOM 2906 N N . VAL B 1 59 ? 13.562 -7.035 -1.639 1 89.44 59 VAL B N 1
ATOM 2907 C CA . VAL B 1 59 ? 13.617 -5.84 -2.475 1 89.44 59 VAL B CA 1
ATOM 2908 C C . VAL B 1 59 ? 14.07 -4.645 -1.64 1 89.44 59 VAL B C 1
ATOM 2910 O O . VAL B 1 59 ? 14.93 -3.867 -2.072 1 89.44 59 VAL B O 1
ATOM 2913 N N . PHE B 1 60 ? 13.625 -4.527 -0.438 1 84.69 60 PHE B N 1
ATOM 2914 C CA . PHE B 1 60 ? 13.922 -3.352 0.374 1 84.69 60 PHE B CA 1
ATOM 2915 C C . PHE B 1 60 ? 15.305 -3.459 1.001 1 84.69 60 PHE B C 1
ATOM 2917 O O . PHE B 1 60 ? 15.969 -2.445 1.227 1 84.69 60 PHE B O 1
ATOM 2924 N N . ALA B 1 61 ? 15.727 -4.625 1.265 1 77.38 61 ALA B N 1
ATOM 2925 C CA . ALA B 1 61 ? 17.078 -4.809 1.779 1 77.38 61 ALA B CA 1
ATOM 2926 C C . ALA B 1 61 ? 18.125 -4.449 0.725 1 77.38 61 ALA B C 1
ATOM 2928 O O . ALA B 1 61 ? 19.203 -3.953 1.054 1 77.38 61 ALA B O 1
ATOM 2929 N N . ALA B 1 62 ? 17.812 -4.645 -0.47 1 70.69 62 ALA B N 1
ATOM 2930 C CA . ALA B 1 62 ? 18.703 -4.332 -1.577 1 70.69 62 ALA B CA 1
ATOM 2931 C C . ALA B 1 62 ? 18.828 -2.826 -1.776 1 70.69 62 ALA B C 1
ATOM 2933 O O . ALA B 1 62 ? 19.891 -2.328 -2.16 1 70.69 62 ALA B O 1
ATOM 2934 N N . THR B 1 63 ? 17.812 -2.117 -1.512 1 64.5 63 THR B N 1
ATOM 2935 C CA . THR B 1 63 ? 17.797 -0.672 -1.709 1 64.5 63 THR B CA 1
ATOM 2936 C C . THR B 1 63 ? 18.641 0.03 -0.65 1 64.5 63 THR B C 1
ATOM 2938 O O . THR B 1 63 ? 19.156 1.126 -0.886 1 64.5 63 THR B O 1
ATOM 2941 N N . SER B 1 64 ? 18.875 -0.575 0.515 1 61.56 64 SER B N 1
ATOM 2942 C CA . SER B 1 64 ? 19.594 0.057 1.609 1 61.56 64 SER B CA 1
ATOM 2943 C C . SER B 1 64 ? 21.094 -0.193 1.492 1 61.56 64 SER B C 1
ATOM 2945 O O . SER B 1 64 ? 21.891 0.302 2.305 1 61.56 64 SER B O 1
ATOM 2947 N N . GLY B 1 65 ? 21.703 -0.601 0.406 1 55.53 65 GLY B N 1
ATOM 2948 C CA . GLY B 1 65 ? 23.125 -0.625 0.127 1 55.53 65 GLY B CA 1
ATOM 2949 C C . GLY B 1 65 ? 23.75 -1.995 0.323 1 55.53 65 GLY B C 1
ATOM 2950 O O . GLY B 1 65 ? 24.922 -2.203 -0.002 1 55.53 65 GLY B O 1
ATOM 2951 N N . GLN B 1 66 ? 23.422 -2.814 1.187 1 49.38 66 GLN B N 1
ATOM 2952 C CA . GLN B 1 66 ? 24.281 -3.969 1.425 1 49.38 66 GLN B CA 1
ATOM 2953 C C . GLN B 1 66 ? 24.547 -4.727 0.129 1 49.38 66 GLN B C 1
ATOM 2955 O O . GLN B 1 66 ? 24.406 -4.176 -0.963 1 49.38 66 GLN B O 1
ATOM 2960 N N . ALA B 1 67 ? 24.375 -6.168 0.095 1 47.66 67 ALA B N 1
ATOM 2961 C CA . ALA B 1 67 ? 24.578 -7.211 -0.908 1 47.66 67 ALA B CA 1
ATOM 2962 C C . ALA B 1 67 ? 23.578 -7.066 -2.055 1 47.66 67 ALA B C 1
ATOM 2964 O O . ALA B 1 67 ? 22.781 -7.965 -2.301 1 47.66 67 ALA B O 1
ATOM 2965 N N . VAL B 1 68 ? 23.438 -5.801 -2.705 1 58.62 68 VAL B N 1
ATOM 2966 C CA . VAL B 1 68 ? 22.531 -5.043 -3.576 1 58.62 68 VAL B CA 1
ATOM 2967 C C . VAL B 1 68 ? 21.984 -5.953 -4.672 1 58.62 68 VAL B C 1
ATOM 2969 O O . VAL B 1 68 ? 20.766 -6.066 -4.836 1 58.62 68 VAL B O 1
ATOM 2972 N N . HIS B 1 69 ? 22.859 -6.68 -5.301 1 61.97 69 HIS B N 1
ATOM 2973 C CA . HIS B 1 69 ? 22.438 -7.324 -6.543 1 61.97 69 HIS B CA 1
ATOM 2974 C C . HIS B 1 69 ? 21.688 -8.625 -6.266 1 61.97 69 HIS B C 1
ATOM 2976 O O . HIS B 1 69 ? 20.656 -8.883 -6.879 1 61.97 69 HIS B O 1
ATOM 2982 N N . LEU B 1 70 ? 22.094 -9.258 -5.32 1 73.44 70 LEU B N 1
ATOM 2983 C CA . LEU B 1 70 ? 21.5 -10.57 -5.082 1 73.44 70 LEU B CA 1
ATOM 2984 C C . LEU B 1 70 ? 20.125 -10.438 -4.453 1 73.44 70 LEU B C 1
ATOM 2986 O O . LEU B 1 70 ? 19.219 -11.203 -4.777 1 73.44 70 LEU B O 1
ATOM 2990 N N . GLY B 1 71 ? 19.984 -9.406 -3.717 1 83.25 71 GLY B N 1
ATOM 2991 C CA . GLY B 1 71 ? 18.688 -9.156 -3.117 1 83.25 71 GLY B CA 1
ATOM 2992 C C . GLY B 1 71 ? 17.609 -8.797 -4.133 1 83.25 71 GLY B C 1
ATOM 2993 O O . GLY B 1 71 ? 16.469 -9.25 -4.035 1 83.25 71 GLY B O 1
ATOM 2994 N N . GLU B 1 72 ? 18.031 -8.164 -5.105 1 89.12 72 GLU B N 1
ATOM 2995 C CA . GLU B 1 72 ? 17.109 -7.773 -6.172 1 89.12 72 GLU B CA 1
ATOM 2996 C C . GLU B 1 72 ? 16.656 -8.984 -6.992 1 89.12 72 GLU B C 1
ATOM 2998 O O . GLU B 1 72 ? 15.492 -9.094 -7.359 1 89.12 72 GLU B O 1
ATOM 3003 N N . GLU B 1 73 ? 17.594 -9.844 -7.211 1 93.06 73 GLU B N 1
ATOM 3004 C CA . GLU B 1 73 ? 17.297 -11.047 -7.98 1 93.06 73 GLU B CA 1
ATOM 3005 C C . GLU B 1 73 ? 16.328 -11.961 -7.234 1 93.06 73 GLU B C 1
ATOM 3007 O O . GLU B 1 73 ? 15.398 -12.508 -7.832 1 93.06 73 GLU B O 1
ATOM 3012 N N . VAL B 1 74 ? 16.609 -12.055 -5.992 1 93.44 74 VAL B N 1
ATOM 3013 C CA . VAL B 1 74 ? 15.727 -12.875 -5.164 1 93.44 74 VAL B CA 1
ATOM 3014 C C . VAL B 1 74 ? 14.328 -12.273 -5.148 1 93.44 74 VAL B C 1
ATOM 3016 O O . VAL B 1 74 ? 13.328 -12.992 -5.246 1 93.44 74 VAL B O 1
ATOM 3019 N N . GLY B 1 75 ? 14.281 -10.984 -5.023 1 94.5 75 GLY B N 1
ATOM 3020 C CA . GLY B 1 75 ? 13 -10.297 -5.008 1 94.5 75 GLY B CA 1
ATOM 3021 C C . GLY B 1 75 ? 12.203 -10.477 -6.289 1 94.5 75 GLY B C 1
ATOM 3022 O O . GLY B 1 75 ? 11.031 -10.852 -6.25 1 94.5 75 GLY B O 1
ATOM 3023 N N . VAL B 1 76 ? 12.844 -10.273 -7.391 1 95.44 76 VAL B N 1
ATOM 3024 C CA . VAL B 1 76 ? 12.188 -10.406 -8.688 1 95.44 76 VAL B CA 1
ATOM 3025 C C . VAL B 1 76 ? 11.734 -11.852 -8.898 1 95.44 76 VAL B C 1
ATOM 3027 O O . VAL B 1 76 ? 10.602 -12.094 -9.328 1 95.44 76 VAL B O 1
ATOM 3030 N N . GLY B 1 77 ? 12.617 -12.75 -8.562 1 96 77 GLY B N 1
ATOM 3031 C CA . GLY B 1 77 ? 12.289 -14.164 -8.695 1 96 77 GLY B CA 1
ATOM 3032 C C . GLY B 1 77 ? 11.094 -14.578 -7.852 1 96 77 GLY B C 1
ATOM 3033 O O . GLY B 1 77 ? 10.211 -15.289 -8.328 1 96 77 GLY B O 1
ATOM 3034 N N . ALA B 1 78 ? 11.086 -14.109 -6.66 1 95.88 78 ALA B N 1
ATOM 3035 C CA . ALA B 1 78 ? 9.992 -14.445 -5.746 1 95.88 78 ALA B CA 1
ATOM 3036 C C . ALA B 1 78 ? 8.672 -13.852 -6.227 1 95.88 78 ALA B C 1
ATOM 3038 O O . ALA B 1 78 ? 7.629 -14.5 -6.156 1 95.88 78 ALA B O 1
ATOM 3039 N N . ILE B 1 79 ? 8.703 -12.633 -6.723 1 97 79 ILE B N 1
ATOM 3040 C CA . ILE B 1 79 ? 7.508 -11.93 -7.168 1 97 79 ILE B CA 1
ATOM 3041 C C . ILE B 1 79 ? 6.926 -12.625 -8.398 1 97 79 ILE B C 1
ATOM 3043 O O . ILE B 1 79 ? 5.719 -12.852 -8.477 1 97 79 ILE B O 1
ATOM 3047 N N . LEU B 1 80 ? 7.754 -13.031 -9.305 1 97.19 80 LEU B N 1
ATOM 3048 C CA . LEU B 1 80 ? 7.305 -13.641 -10.555 1 97.19 80 LEU B CA 1
ATOM 3049 C C . LEU B 1 80 ? 6.992 -15.117 -10.352 1 97.19 80 LEU B C 1
ATOM 3051 O O . LEU B 1 80 ? 6.117 -15.664 -11.023 1 97.19 80 LEU B O 1
ATOM 3055 N N . GLY B 1 81 ? 7.664 -15.711 -9.445 1 96.69 81 GLY B N 1
ATOM 3056 C CA . GLY B 1 81 ? 7.508 -17.141 -9.219 1 96.69 81 GLY B CA 1
ATOM 3057 C C . GLY B 1 81 ? 6.172 -17.5 -8.602 1 96.69 81 GLY B C 1
ATOM 3058 O O . GLY B 1 81 ? 5.641 -18.578 -8.852 1 96.69 81 GLY B O 1
ATOM 3059 N N . ALA B 1 82 ? 5.695 -16.609 -7.801 1 95.94 82 ALA B N 1
ATOM 3060 C CA . ALA B 1 82 ? 4.465 -16.906 -7.066 1 95.94 82 ALA B CA 1
ATOM 3061 C C . ALA B 1 82 ? 3.293 -17.109 -8.023 1 95.94 82 ALA B C 1
ATOM 3063 O O . ALA B 1 82 ? 2.623 -18.141 -7.984 1 95.94 82 ALA B O 1
ATOM 3064 N N . PRO B 1 83 ? 3.016 -16.172 -8.93 1 97.06 83 PRO B N 1
ATOM 3065 C CA . PRO B 1 83 ? 1.929 -16.406 -9.883 1 97.06 83 PRO B CA 1
ATOM 3066 C C . PRO B 1 83 ? 2.199 -17.609 -10.797 1 97.06 83 PRO B C 1
ATOM 3068 O O . PRO B 1 83 ? 1.263 -18.297 -11.219 1 97.06 83 PRO B O 1
ATOM 3071 N N . MET B 1 84 ? 3.408 -17.828 -11.062 1 97.38 84 MET B N 1
ATOM 3072 C CA . MET B 1 84 ? 3.738 -18.984 -11.891 1 97.38 84 MET B CA 1
ATOM 3073 C C . MET B 1 84 ? 3.371 -20.281 -11.172 1 97.38 84 MET B C 1
ATOM 3075 O O . MET B 1 84 ? 2.721 -21.156 -11.75 1 97.38 84 MET B O 1
ATOM 3079 N N . MET B 1 85 ? 3.783 -20.312 -9.992 1 95.88 85 MET B N 1
ATOM 3080 C CA . MET B 1 85 ? 3.498 -21.5 -9.203 1 95.88 85 MET B CA 1
ATOM 3081 C C . MET B 1 85 ? 1.994 -21.719 -9.062 1 95.88 85 MET B C 1
ATOM 3083 O O . MET B 1 85 ? 1.501 -22.828 -9.227 1 95.88 85 MET B O 1
ATOM 3087 N N . LEU B 1 86 ? 1.248 -20.719 -8.781 1 95.62 86 LEU B N 1
ATOM 3088 C CA . LEU B 1 86 ? -0.191 -20.812 -8.555 1 95.62 86 LEU B CA 1
ATOM 3089 C C . LEU B 1 86 ? -0.912 -21.234 -9.828 1 95.62 86 LEU B C 1
ATOM 3091 O O . LEU B 1 86 ? -1.791 -22.094 -9.789 1 95.62 86 LEU B O 1
ATOM 3095 N N . SER B 1 87 ? -0.505 -20.656 -10.961 1 97.62 87 SER B N 1
ATOM 3096 C CA . SER B 1 87 ? -1.214 -20.906 -12.219 1 97.62 87 SER B CA 1
ATOM 3097 C C . SER B 1 87 ? -0.8 -22.234 -12.844 1 97.62 87 SER B C 1
ATOM 3099 O O . SER B 1 87 ? -1.48 -22.734 -13.734 1 97.62 87 SER B O 1
ATOM 3101 N N . THR B 1 88 ? 0.302 -22.797 -12.359 1 97.5 88 THR B N 1
ATOM 3102 C CA . THR B 1 88 ? 0.801 -24.031 -12.969 1 97.5 88 THR B CA 1
ATOM 3103 C C . THR B 1 88 ? 0.797 -25.172 -11.969 1 97.5 88 THR B C 1
ATOM 3105 O O . THR B 1 88 ? -0.21 -25.875 -11.812 1 97.5 88 THR B O 1
ATOM 3108 N N . LEU B 1 89 ? 1.668 -25.109 -11.07 1 96.31 89 LEU B N 1
ATOM 3109 C CA . LEU B 1 89 ? 1.91 -26.25 -10.18 1 96.31 89 LEU B CA 1
ATOM 3110 C C . LEU B 1 89 ? 0.751 -26.422 -9.203 1 96.31 89 LEU B C 1
ATOM 3112 O O . LEU B 1 89 ? 0.317 -27.547 -8.953 1 96.31 89 LEU B O 1
ATOM 3116 N N . THR B 1 90 ? 0.33 -25.344 -8.617 1 95.81 90 THR B N 1
ATOM 3117 C CA . THR B 1 90 ? -0.729 -25.438 -7.621 1 95.81 90 THR B CA 1
ATOM 3118 C C . THR B 1 90 ? -1.992 -26.047 -8.227 1 95.81 90 THR B C 1
ATOM 3120 O O . THR B 1 90 ? -2.604 -26.938 -7.645 1 95.81 90 THR B O 1
ATOM 3123 N N . LEU B 1 91 ? -2.424 -25.547 -9.367 1 96.88 91 LEU B N 1
ATOM 3124 C CA . LEU B 1 91 ? -3.607 -26.078 -10.031 1 96.88 91 LEU B CA 1
ATOM 3125 C C . LEU B 1 91 ? -3.398 -27.547 -10.414 1 96.88 91 LEU B C 1
ATOM 3127 O O . LEU B 1 91 ? -4.32 -28.359 -10.297 1 96.88 91 LEU B O 1
ATOM 3131 N N . PHE B 1 92 ? -2.221 -27.859 -10.836 1 97.25 92 PHE B N 1
ATOM 3132 C CA . PHE B 1 92 ? -1.888 -29.234 -11.188 1 97.25 92 PHE B CA 1
ATOM 3133 C C . PHE B 1 92 ? -1.946 -30.141 -9.953 1 97.25 92 PHE B C 1
ATOM 3135 O O . PHE B 1 92 ? -2.506 -31.234 -10.008 1 97.25 92 PHE B O 1
ATOM 3142 N N . MET B 1 93 ? -1.391 -29.672 -8.883 1 96.25 93 MET B N 1
ATOM 3143 C CA . MET B 1 93 ? -1.389 -30.453 -7.648 1 96.25 93 MET B CA 1
ATOM 3144 C C . MET B 1 93 ? -2.811 -30.672 -7.145 1 96.25 93 MET B C 1
ATOM 3146 O O . MET B 1 93 ? -3.143 -31.75 -6.668 1 96.25 93 MET B O 1
ATOM 3150 N N . MET B 1 94 ? -3.543 -29.594 -7.191 1 94.88 94 MET B N 1
ATOM 3151 C CA . MET B 1 94 ? -4.945 -29.734 -6.809 1 94.88 94 MET B CA 1
ATOM 3152 C C . MET B 1 94 ? -5.629 -30.828 -7.613 1 94.88 94 MET B C 1
ATOM 3154 O O . MET B 1 94 ? -6.332 -31.672 -7.051 1 94.88 94 MET B O 1
ATOM 3158 N N . ALA B 1 95 ? -5.391 -30.875 -8.906 1 96.31 95 ALA B N 1
ATOM 3159 C CA . ALA B 1 95 ? -5.961 -31.891 -9.781 1 96.31 95 ALA B CA 1
ATOM 3160 C C . ALA B 1 95 ? -5.449 -33.281 -9.422 1 96.31 95 ALA B C 1
ATOM 3162 O O . ALA B 1 95 ? -6.215 -34.25 -9.391 1 96.31 95 ALA B O 1
ATOM 3163 N N . LEU B 1 96 ? -4.223 -33.375 -9.141 1 96.62 96 LEU B N 1
ATOM 3164 C CA . LEU B 1 96 ? -3.582 -34.625 -8.805 1 96.62 96 LEU B CA 1
ATOM 3165 C C . LEU B 1 96 ? -4.168 -35.219 -7.531 1 96.62 96 LEU B C 1
ATOM 3167 O O . LEU B 1 96 ? -4.383 -36.438 -7.441 1 96.62 96 LEU B O 1
ATOM 3171 N N . PHE B 1 97 ? -4.438 -34.375 -6.617 1 95.69 97 PHE B N 1
ATOM 3172 C CA . PHE B 1 97 ? -4.836 -34.875 -5.305 1 95.69 97 PHE B CA 1
ATOM 3173 C C . PHE B 1 97 ? -6.34 -35.094 -5.246 1 95.69 97 PHE B C 1
ATOM 3175 O O . PHE B 1 97 ? -6.828 -35.844 -4.391 1 95.69 97 PHE B O 1
ATOM 3182 N N . VAL B 1 98 ? -7.043 -34.531 -6.094 1 96.06 98 VAL B N 1
ATOM 3183 C CA . VAL B 1 98 ? -8.484 -34.719 -6.105 1 96.06 98 VAL B CA 1
ATOM 3184 C C . VAL B 1 98 ? -8.836 -35.906 -7.02 1 96.06 98 VAL B C 1
ATOM 3186 O O . VAL B 1 98 ? -9.867 -36.562 -6.84 1 96.06 98 VAL B O 1
ATOM 3189 N N . SER B 1 99 ? -8.055 -36.281 -7.93 1 96.12 99 SER B N 1
ATOM 3190 C CA . SER B 1 99 ? -8.328 -37.25 -8.977 1 96.12 99 SER B CA 1
ATOM 3191 C C . SER B 1 99 ? -8.555 -38.656 -8.398 1 96.12 99 SER B C 1
ATOM 3193 O O . SER B 1 99 ? -9.383 -39.406 -8.898 1 96.12 99 SER B O 1
ATOM 3195 N N . PRO B 1 100 ? -7.828 -39 -7.352 1 95.25 100 PRO B N 1
ATOM 3196 C CA . PRO B 1 100 ? -8.086 -40.344 -6.801 1 95.25 100 PRO B CA 1
ATOM 3197 C C . PRO B 1 100 ? -9.508 -40.5 -6.258 1 95.25 100 PRO B C 1
ATOM 3199 O O . PRO B 1 100 ? -10.062 -41.594 -6.273 1 95.25 100 PRO B O 1
ATOM 3202 N N . GLN B 1 101 ? -10.055 -39.469 -5.84 1 94.81 101 GLN B N 1
ATOM 3203 C CA . GLN B 1 101 ? -11.391 -39.5 -5.25 1 94.81 101 GLN B CA 1
ATOM 3204 C C . GLN B 1 101 ? -12.461 -39.281 -6.309 1 94.81 101 GLN B C 1
ATOM 3206 O O . GLN B 1 101 ? -13.484 -39.969 -6.32 1 94.81 101 GLN B O 1
ATOM 3211 N N . ARG B 1 102 ? -12.289 -38.406 -7.195 1 94.25 102 ARG B N 1
ATOM 3212 C CA . ARG B 1 102 ? -13.336 -37.969 -8.125 1 94.25 102 ARG B CA 1
ATOM 3213 C C . ARG B 1 102 ? -13.062 -38.5 -9.531 1 94.25 102 ARG B C 1
ATOM 3215 O O . ARG B 1 102 ? -13.945 -38.469 -10.383 1 94.25 102 ARG B O 1
ATOM 3222 N N . GLY B 1 103 ? -11.852 -39.031 -9.781 1 95.69 103 GLY B N 1
ATOM 3223 C CA . GLY B 1 103 ? -11.461 -39.406 -11.125 1 95.69 103 GLY B CA 1
ATOM 3224 C C . GLY B 1 103 ? -10.922 -38.281 -11.961 1 95.69 103 GLY B C 1
ATOM 3225 O O . GLY B 1 103 ? -11.227 -37.094 -11.695 1 95.69 103 GLY B O 1
ATOM 3226 N N . TRP B 1 104 ? -10.18 -38.562 -12.984 1 96.25 104 TRP B N 1
ATOM 3227 C CA . TRP B 1 104 ? -9.578 -37.562 -13.859 1 96.25 104 TRP B CA 1
ATOM 3228 C C . TRP B 1 104 ? -10.633 -36.875 -14.719 1 96.25 104 TRP B C 1
ATOM 3230 O O . TRP B 1 104 ? -10.414 -35.781 -15.234 1 96.25 104 TRP B O 1
ATOM 3240 N N . ARG B 1 105 ? -11.758 -37.562 -14.852 1 96.44 105 ARG B N 1
ATOM 3241 C CA . ARG B 1 105 ? -12.844 -37 -15.648 1 96.44 105 ARG B CA 1
ATOM 3242 C C . ARG B 1 105 ? -13.984 -36.5 -14.758 1 96.44 105 ARG B C 1
ATOM 3244 O O . ARG B 1 105 ? -15.055 -36.156 -15.25 1 96.44 105 ARG B O 1
ATOM 3251 N N . GLY B 1 106 ? -13.711 -36.5 -13.453 1 95.19 106 GLY B N 1
ATOM 3252 C CA . GLY B 1 106 ? -14.719 -35.969 -12.539 1 95.19 106 GLY B CA 1
ATOM 3253 C C . GLY B 1 106 ? -14.906 -34.469 -12.625 1 95.19 106 GLY B C 1
ATOM 3254 O O . GLY B 1 106 ? -13.938 -33.75 -12.828 1 95.19 106 GLY B O 1
ATOM 3255 N N . ALA B 1 107 ? -16.078 -34.094 -12.438 1 96.06 107 ALA B N 1
ATOM 3256 C CA . ALA B 1 107 ? -16.406 -32.688 -12.594 1 96.06 107 ALA B CA 1
ATOM 3257 C C . ALA B 1 107 ? -16 -31.875 -11.359 1 96.06 107 ALA B C 1
ATOM 3259 O O . ALA B 1 107 ? -16.219 -32.344 -10.227 1 96.06 107 ALA B O 1
ATOM 3260 N N . LEU B 1 108 ? -15.359 -30.766 -11.555 1 96.31 108 LEU B N 1
ATOM 3261 C CA . LEU B 1 108 ? -15.164 -29.719 -10.555 1 96.31 108 LEU B CA 1
ATOM 3262 C C . LEU B 1 108 ? -16.172 -28.594 -10.742 1 96.31 108 LEU B C 1
ATOM 3264 O O . LEU B 1 108 ? -16.453 -28.188 -11.867 1 96.31 108 LEU B O 1
ATOM 3268 N N . ASN B 1 109 ? -16.797 -28.109 -9.609 1 93.56 109 ASN B N 1
ATOM 3269 C CA . ASN B 1 109 ? -17.906 -27.172 -9.734 1 93.56 109 ASN B CA 1
ATOM 3270 C C . ASN B 1 109 ? -17.625 -25.875 -9.008 1 93.56 109 ASN B C 1
ATOM 3272 O O . ASN B 1 109 ? -18.344 -25.5 -8.07 1 93.56 109 ASN B O 1
ATOM 3276 N N . PRO B 1 110 ? -16.641 -25.172 -9.516 1 94.62 110 PRO B N 1
ATOM 3277 C CA . PRO B 1 110 ? -16.453 -23.828 -8.945 1 94.62 110 PRO B CA 1
ATOM 3278 C C . PRO B 1 110 ? -17.469 -22.828 -9.492 1 94.62 110 PRO B C 1
ATOM 3280 O O . PRO B 1 110 ? -18.016 -23.031 -10.586 1 94.62 110 PRO B O 1
ATOM 3283 N N . GLU B 1 111 ? -17.812 -21.875 -8.664 1 92.62 111 GLU B N 1
ATOM 3284 C CA . GLU B 1 111 ? -18.641 -20.766 -9.156 1 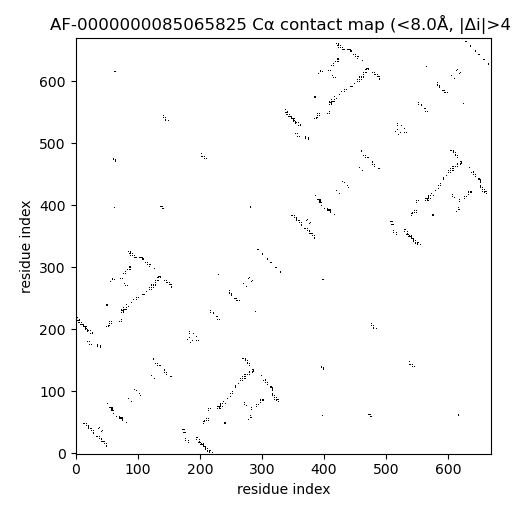92.62 111 GLU B CA 1
ATOM 3285 C C . GLU B 1 111 ? -17.969 -20.062 -10.328 1 92.62 111 GLU B C 1
ATOM 3287 O O . GLU B 1 111 ? -16.922 -19.438 -10.172 1 92.62 111 GLU B O 1
ATOM 3292 N N . PRO B 1 112 ? -18.547 -20.125 -11.5 1 93.31 112 PRO B N 1
ATOM 3293 C CA . PRO B 1 112 ? -17.859 -19.703 -12.727 1 93.31 112 PRO B CA 1
ATOM 3294 C C . PRO B 1 112 ? -17.703 -18.188 -12.82 1 93.31 112 PRO B C 1
ATOM 3296 O O . PRO B 1 112 ? -16.719 -17.703 -13.391 1 93.31 112 PRO B O 1
ATOM 3299 N N . THR B 1 113 ? -18.625 -17.406 -12.328 1 91.38 113 THR B N 1
ATOM 3300 C CA . THR B 1 113 ? -18.578 -15.953 -12.469 1 91.38 113 THR B CA 1
ATOM 3301 C C . THR B 1 113 ? -17.375 -15.375 -11.719 1 91.38 113 THR B C 1
ATOM 3303 O O . THR B 1 113 ? -16.641 -14.547 -12.258 1 91.38 113 THR B O 1
ATOM 3306 N N . GLY B 1 114 ? -17.188 -15.812 -10.492 1 92 114 GLY B N 1
ATOM 3307 C CA . GLY B 1 114 ? -16.047 -15.367 -9.711 1 92 114 GLY B CA 1
ATOM 3308 C C . GLY B 1 114 ? -14.719 -15.828 -10.281 1 92 114 GLY B C 1
ATOM 3309 O O . GLY B 1 114 ? -13.742 -15.07 -10.281 1 92 114 GLY B O 1
ATOM 3310 N N . LEU B 1 115 ? -14.742 -17.016 -10.773 1 95.25 115 LEU B N 1
ATOM 3311 C CA . LEU B 1 115 ? -13.539 -17.578 -11.359 1 95.25 115 LEU B CA 1
ATOM 3312 C C . LEU B 1 115 ? -13.117 -16.812 -12.602 1 95.25 115 LEU B C 1
ATOM 3314 O O . LEU B 1 115 ? -11.945 -16.469 -12.766 1 95.25 115 LEU B O 1
ATOM 3318 N N . ARG B 1 116 ? -14.055 -16.562 -13.422 1 96 116 ARG B N 1
ATOM 3319 C CA . ARG B 1 116 ? -13.797 -15.812 -14.656 1 96 116 ARG B CA 1
ATOM 3320 C C . ARG B 1 116 ? -13.305 -14.406 -14.344 1 96 116 ARG B C 1
ATOM 3322 O O . ARG B 1 116 ? -12.375 -13.906 -14.984 1 96 116 ARG B O 1
ATOM 3329 N N . ARG B 1 117 ? -13.93 -13.781 -13.43 1 93.94 117 ARG B N 1
ATOM 3330 C CA . ARG B 1 117 ? -13.555 -12.43 -13.023 1 93.94 117 ARG B CA 1
ATOM 3331 C C . ARG B 1 117 ? -12.125 -12.391 -12.492 1 93.94 117 ARG B C 1
ATOM 3333 O O . ARG B 1 117 ? -11.312 -11.578 -12.938 1 93.94 117 ARG B O 1
ATOM 3340 N N . ASP B 1 118 ? -11.812 -13.289 -11.57 1 96.44 118 ASP B N 1
ATOM 3341 C CA . ASP B 1 118 ? -10.492 -13.32 -10.945 1 96.44 118 ASP B CA 1
ATOM 3342 C C . ASP B 1 118 ? -9.398 -13.562 -11.984 1 96.44 118 ASP B C 1
ATOM 3344 O O . ASP B 1 118 ? -8.383 -12.859 -12.008 1 96.44 118 ASP B O 1
ATOM 3348 N N . LEU B 1 119 ? -9.664 -14.516 -12.844 1 98.12 119 LEU B N 1
ATOM 3349 C CA . LEU B 1 119 ? -8.672 -14.852 -13.859 1 98.12 119 LEU B CA 1
ATOM 3350 C C . LEU B 1 119 ? -8.492 -13.711 -14.852 1 98.12 119 LEU B C 1
ATOM 3352 O O . LEU B 1 119 ? -7.379 -13.438 -15.305 1 98.12 119 LEU B O 1
ATOM 3356 N N . GLY B 1 120 ? -9.578 -13.078 -15.172 1 97.62 120 GLY B N 1
ATOM 3357 C CA . GLY B 1 120 ? -9.492 -11.93 -16.062 1 97.62 120 GLY B CA 1
ATOM 3358 C C . GLY B 1 120 ? -8.672 -10.797 -15.477 1 97.62 120 GLY B C 1
ATOM 3359 O O . GLY B 1 120 ? -7.793 -10.25 -16.156 1 97.62 120 GLY B O 1
ATOM 3360 N N . TRP B 1 121 ? -8.969 -10.422 -14.258 1 96.44 121 TRP B N 1
ATOM 3361 C CA . TRP B 1 121 ? -8.234 -9.367 -13.57 1 96.44 121 TRP B CA 1
ATOM 3362 C C . TRP B 1 121 ? -6.754 -9.727 -13.453 1 96.44 121 TRP B C 1
ATOM 3364 O O . TRP B 1 121 ? -5.883 -8.875 -13.633 1 96.44 121 TRP B O 1
ATOM 3374 N N . PHE B 1 122 ? -6.512 -11 -13.18 1 98.25 122 PHE B N 1
ATOM 3375 C CA . PHE B 1 122 ? -5.137 -11.477 -13.062 1 98.25 122 PHE B CA 1
ATOM 3376 C C . PHE B 1 122 ? -4.387 -11.289 -14.383 1 98.25 122 PHE B C 1
ATOM 3378 O O . PHE B 1 122 ? -3.277 -10.758 -14.398 1 98.25 122 PHE B O 1
ATOM 3385 N N . LEU B 1 123 ? -5.004 -11.688 -15.438 1 98.62 123 LEU B N 1
ATOM 3386 C CA . LEU B 1 123 ? -4.352 -11.641 -16.734 1 98.62 123 LEU B CA 1
ATOM 3387 C C . LEU B 1 123 ? -4.059 -10.203 -17.156 1 98.62 123 LEU B C 1
ATOM 3389 O O . LEU B 1 123 ? -3 -9.922 -17.719 1 98.62 123 LEU B O 1
ATOM 3393 N N . ILE B 1 124 ? -4.938 -9.32 -16.812 1 96.69 124 ILE B N 1
ATOM 3394 C CA . ILE B 1 124 ? -4.746 -7.91 -17.141 1 96.69 124 ILE B CA 1
ATOM 3395 C C . ILE B 1 124 ? -3.605 -7.332 -16.312 1 96.69 124 ILE B C 1
ATOM 3397 O O . ILE B 1 124 ? -2.689 -6.703 -16.844 1 96.69 124 ILE B O 1
ATOM 3401 N N . ALA B 1 125 ? -3.666 -7.582 -15.039 1 97.62 125 ALA B N 1
ATOM 3402 C CA . ALA B 1 125 ? -2.674 -7.02 -14.125 1 97.62 125 ALA B CA 1
ATOM 3403 C C . ALA B 1 125 ? -1.293 -7.617 -14.383 1 97.62 125 ALA B C 1
ATOM 3405 O O . ALA B 1 125 ? -0.312 -6.883 -14.531 1 97.62 125 ALA B O 1
ATOM 3406 N N . PHE B 1 126 ? -1.243 -8.922 -14.469 1 98.56 126 PHE B N 1
ATOM 3407 C CA . PHE B 1 126 ? 0.04 -9.578 -14.688 1 98.56 126 PHE B CA 1
ATOM 3408 C C . PHE B 1 126 ? 0.57 -9.281 -16.078 1 98.56 126 PHE B C 1
ATOM 3410 O O . PHE B 1 126 ? 1.78 -9.156 -16.281 1 98.56 126 PHE B O 1
ATOM 3417 N N . GLY B 1 127 ? -0.347 -9.203 -17.031 1 98.31 127 GLY B N 1
ATOM 3418 C CA . GLY B 1 127 ? 0.052 -8.781 -18.375 1 98.31 127 GLY B CA 1
ATOM 3419 C C . GLY B 1 127 ? 0.712 -7.418 -18.391 1 98.31 127 GLY B C 1
ATOM 3420 O O . GLY B 1 127 ? 1.735 -7.227 -19.047 1 98.31 127 GLY B O 1
ATOM 3421 N N . LEU B 1 128 ? 0.133 -6.504 -17.656 1 96.88 128 LEU B N 1
ATOM 3422 C CA . LEU B 1 128 ? 0.692 -5.16 -17.562 1 96.88 128 LEU B CA 1
ATOM 3423 C C . LEU B 1 128 ? 2.076 -5.191 -16.922 1 96.88 128 LEU B C 1
ATOM 3425 O O . LEU B 1 128 ? 2.98 -4.477 -17.359 1 96.88 128 LEU B O 1
ATOM 3429 N N . SER B 1 129 ? 2.205 -6.02 -15.906 1 97.5 129 SER B N 1
ATOM 3430 C CA . SER B 1 129 ? 3.504 -6.156 -15.258 1 97.5 129 SER B CA 1
ATOM 3431 C C . SER B 1 129 ? 4.539 -6.75 -16.203 1 97.5 129 SER B C 1
ATOM 3433 O O . SER B 1 129 ? 5.723 -6.418 -16.125 1 97.5 129 SER B O 1
ATOM 3435 N N . THR B 1 130 ? 4.117 -7.645 -17.078 1 97.62 130 THR B N 1
ATOM 3436 C CA . THR B 1 130 ? 5.008 -8.25 -18.062 1 97.62 130 THR B CA 1
ATOM 3437 C C . THR B 1 130 ? 5.434 -7.223 -19.109 1 97.62 130 THR B C 1
ATOM 3439 O O . THR B 1 130 ? 6.59 -7.207 -19.547 1 97.62 130 THR B O 1
ATOM 3442 N N . VAL B 1 131 ? 4.492 -6.352 -19.484 1 96.38 131 VAL B N 1
ATOM 3443 C CA . VAL B 1 131 ? 4.812 -5.281 -20.422 1 96.38 131 VAL B CA 1
ATOM 3444 C C . VAL B 1 131 ? 5.852 -4.348 -19.797 1 96.38 131 VAL B C 1
ATOM 3446 O O . VAL B 1 131 ? 6.727 -3.834 -20.5 1 96.38 131 VAL B O 1
ATOM 3449 N N . ALA B 1 132 ? 5.812 -4.219 -18.531 1 96.75 132 ALA B N 1
ATOM 3450 C CA . ALA B 1 132 ? 6.73 -3.338 -17.812 1 96.75 132 ALA B CA 1
ATOM 3451 C C . ALA B 1 132 ? 8.164 -3.852 -17.906 1 96.75 132 ALA B C 1
ATOM 3453 O O . ALA B 1 132 ? 9.117 -3.096 -17.688 1 96.75 132 ALA B O 1
ATOM 3454 N N . LEU B 1 133 ? 8.297 -5.176 -18.188 1 96.62 133 LEU B N 1
ATOM 3455 C CA . LEU B 1 133 ? 9.633 -5.75 -18.344 1 96.62 133 LEU B CA 1
ATOM 3456 C C . LEU B 1 133 ? 10.375 -5.086 -19.5 1 96.62 133 LEU B C 1
ATOM 3458 O O . LEU B 1 133 ? 11.609 -5.043 -19.5 1 96.62 133 LEU B O 1
ATOM 3462 N N . PHE B 1 134 ? 9.625 -4.523 -20.406 1 96.19 134 PHE B N 1
ATOM 3463 C CA . PHE B 1 134 ? 10.227 -3.982 -21.609 1 96.19 134 PHE B CA 1
ATOM 3464 C C . PHE B 1 134 ? 10.367 -2.469 -21.516 1 96.19 134 PHE B C 1
ATOM 3466 O O . PHE B 1 134 ? 10.836 -1.82 -22.453 1 96.19 134 PHE B O 1
ATOM 3473 N N . VAL B 1 135 ? 10.008 -1.898 -20.438 1 93.12 135 VAL B N 1
ATOM 3474 C CA . VAL B 1 135 ? 10.195 -0.47 -20.203 1 93.12 135 VAL B CA 1
ATOM 3475 C C . VAL B 1 135 ? 11.586 -0.216 -19.641 1 93.12 135 VAL B C 1
ATOM 3477 O O . VAL B 1 135 ? 11.93 -0.727 -18.562 1 93.12 135 VAL B O 1
ATOM 3480 N N . PRO B 1 136 ? 12.32 0.565 -20.406 1 87.81 136 PRO B N 1
ATOM 3481 C CA . PRO B 1 136 ? 13.688 0.812 -19.938 1 87.81 136 PRO B CA 1
ATOM 3482 C C . PRO B 1 136 ? 13.742 1.42 -18.547 1 87.81 136 PRO B C 1
ATOM 3484 O O . PRO B 1 136 ? 12.867 2.201 -18.172 1 87.81 136 PRO B O 1
ATOM 3487 N N . HIS B 1 137 ? 14.828 1.109 -17.844 1 79.69 137 HIS B N 1
ATOM 3488 C CA . HIS B 1 137 ? 14.984 1.496 -16.438 1 79.69 137 HIS B CA 1
ATOM 3489 C C . HIS B 1 137 ? 15.133 3.008 -16.297 1 79.69 137 HIS B C 1
ATOM 3491 O O . HIS B 1 137 ? 14.812 3.572 -15.258 1 79.69 137 HIS B O 1
ATOM 3497 N N . HIS B 1 138 ? 15.531 3.625 -17.406 1 80.44 138 HIS B N 1
ATOM 3498 C CA . HIS B 1 138 ? 15.805 5.055 -17.312 1 80.44 138 HIS B CA 1
ATOM 3499 C C . HIS B 1 138 ? 14.523 5.867 -17.406 1 80.44 138 HIS B C 1
ATOM 3501 O O . HIS B 1 138 ? 14.508 7.055 -17.062 1 80.44 138 HIS B O 1
ATOM 3507 N N . ILE B 1 139 ? 13.508 5.188 -17.859 1 86.81 139 ILE B N 1
ATOM 3508 C CA . ILE B 1 139 ? 12.219 5.875 -17.906 1 86.81 139 ILE B CA 1
ATOM 3509 C C . ILE B 1 139 ? 11.461 5.625 -16.594 1 86.81 139 ILE B C 1
ATOM 3511 O O . ILE B 1 139 ? 10.453 4.914 -16.578 1 86.81 139 ILE B O 1
ATOM 3515 N N . THR B 1 140 ? 11.891 6.254 -15.633 1 85.19 140 THR B N 1
ATOM 3516 C CA . THR B 1 140 ? 11.43 6.039 -14.273 1 85.19 140 THR B CA 1
ATOM 3517 C C . THR B 1 140 ? 9.953 6.418 -14.133 1 85.19 140 THR B C 1
ATOM 3519 O O . THR B 1 140 ? 9.203 5.742 -13.43 1 85.19 140 THR B O 1
ATOM 3522 N N . LEU B 1 141 ? 9.586 7.441 -14.828 1 88 141 LEU B N 1
ATOM 3523 C CA . LEU B 1 141 ? 8.219 7.922 -14.719 1 88 141 LEU B CA 1
ATOM 3524 C C . LEU B 1 141 ? 7.23 6.887 -15.25 1 88 141 LEU B C 1
ATOM 3526 O O . LEU B 1 141 ? 6.152 6.699 -14.68 1 88 141 LEU B O 1
ATOM 3530 N N . ALA B 1 142 ? 7.617 6.277 -16.281 1 90.44 142 ALA B N 1
ATOM 3531 C CA . ALA B 1 142 ? 6.758 5.234 -16.844 1 90.44 142 ALA B CA 1
ATOM 3532 C C . ALA B 1 142 ? 6.617 4.062 -15.875 1 90.44 142 ALA B C 1
ATOM 3534 O O . ALA B 1 142 ? 5.535 3.49 -15.734 1 90.44 142 ALA B O 1
ATOM 3535 N N . ARG B 1 143 ? 7.629 3.74 -15.234 1 92.81 143 ARG B N 1
ATOM 3536 C CA . ARG B 1 143 ? 7.609 2.629 -14.289 1 92.81 143 ARG B CA 1
ATOM 3537 C C . ARG B 1 143 ? 6.754 2.959 -13.07 1 92.81 143 ARG B C 1
ATOM 3539 O O . ARG B 1 143 ? 6 2.111 -12.586 1 92.81 143 ARG B O 1
ATOM 3546 N N . ILE B 1 144 ? 6.906 4.156 -12.648 1 92.06 144 ILE B N 1
ATOM 3547 C CA . ILE B 1 144 ? 6.07 4.605 -11.539 1 92.06 144 ILE B CA 1
ATOM 3548 C C . ILE B 1 144 ? 4.602 4.57 -11.961 1 92.06 144 ILE B C 1
ATOM 3550 O O . ILE B 1 144 ? 3.748 4.086 -11.211 1 92.06 144 ILE B O 1
ATOM 3554 N N . GLY B 1 145 ? 4.336 5.055 -13.133 1 92.56 145 GLY B N 1
ATOM 3555 C CA . GLY B 1 145 ? 2.979 5.035 -13.648 1 92.56 145 GLY B CA 1
ATOM 3556 C C . GLY B 1 145 ? 2.387 3.639 -13.727 1 92.56 145 GLY B C 1
ATOM 3557 O O . GLY B 1 145 ? 1.249 3.418 -13.305 1 92.56 145 GLY B O 1
ATOM 3558 N N . ILE B 1 146 ? 3.158 2.705 -14.219 1 94.56 146 ILE B N 1
ATOM 3559 C CA . ILE B 1 146 ? 2.703 1.325 -14.344 1 94.56 146 ILE B CA 1
ATOM 3560 C C . ILE B 1 146 ? 2.48 0.731 -12.953 1 94.56 146 ILE B C 1
ATOM 3562 O O . ILE B 1 146 ? 1.479 0.052 -12.711 1 94.56 146 ILE B O 1
ATOM 3566 N N . GLY B 1 147 ? 3.471 0.967 -12.047 1 95 147 GLY B N 1
ATOM 3567 C CA . GLY B 1 147 ? 3.301 0.505 -10.68 1 95 147 GLY B CA 1
ATOM 3568 C C . GLY B 1 147 ? 2.021 1.002 -10.031 1 95 147 GLY B C 1
ATOM 3569 O O . GLY B 1 147 ? 1.292 0.227 -9.414 1 95 147 GLY B O 1
ATOM 3570 N N . LEU B 1 148 ? 1.705 2.217 -10.219 1 93.38 148 LEU B N 1
ATOM 3571 C CA . LEU B 1 148 ? 0.503 2.812 -9.648 1 93.38 148 LEU B CA 1
ATOM 3572 C C . LEU B 1 148 ? -0.75 2.26 -10.312 1 93.38 148 LEU B C 1
ATOM 3574 O O . LEU B 1 148 ? -1.79 2.109 -9.672 1 93.38 148 LEU B O 1
ATOM 3578 N N . MET B 1 149 ? -0.635 2.059 -11.547 1 94.12 149 MET B N 1
ATOM 3579 C CA . MET B 1 149 ? -1.756 1.454 -12.258 1 94.12 149 MET B CA 1
ATOM 3580 C C . MET B 1 149 ? -2.055 0.059 -11.719 1 94.12 149 MET B C 1
ATOM 3582 O O . MET B 1 149 ? -3.219 -0.319 -11.578 1 94.12 149 MET B O 1
ATOM 3586 N N . LEU B 1 150 ? -1.04 -0.681 -11.445 1 96.69 150 LEU B N 1
ATOM 3587 C CA . LEU B 1 150 ? -1.212 -2.018 -10.891 1 96.69 150 LEU B CA 1
ATOM 3588 C C . LEU B 1 150 ? -1.886 -1.951 -9.523 1 96.69 150 LEU B C 1
ATOM 3590 O O . LEU B 1 150 ? -2.781 -2.746 -9.227 1 96.69 150 LEU B O 1
ATOM 3594 N N . VAL B 1 151 ? -1.485 -1.021 -8.734 1 94.12 151 VAL B N 1
ATOM 3595 C CA . VAL B 1 151 ? -2.092 -0.828 -7.422 1 94.12 151 VAL B CA 1
ATOM 3596 C C . VAL B 1 151 ? -3.562 -0.451 -7.586 1 94.12 151 VAL B C 1
ATOM 3598 O O . VAL B 1 151 ? -4.43 -0.985 -6.887 1 94.12 151 VAL B O 1
ATOM 3601 N N . THR B 1 152 ? -3.848 0.464 -8.516 1 91.62 152 THR B N 1
ATOM 3602 C CA . THR B 1 152 ? -5.215 0.903 -8.781 1 91.62 152 THR B CA 1
ATOM 3603 C C . THR B 1 152 ? -6.074 -0.264 -9.258 1 91.62 152 THR B C 1
ATOM 3605 O O . THR B 1 152 ? -7.223 -0.41 -8.828 1 91.62 152 THR B O 1
ATOM 3608 N N . LEU B 1 153 ? -5.512 -1.069 -10.086 1 92.94 153 LEU B N 1
ATOM 3609 C CA . LEU B 1 153 ? -6.242 -2.227 -10.586 1 92.94 153 LEU B CA 1
ATOM 3610 C C . LEU B 1 153 ? -6.621 -3.168 -9.445 1 92.94 153 LEU B C 1
ATOM 3612 O O . LEU B 1 153 ? -7.734 -3.693 -9.414 1 92.94 153 LEU B O 1
ATOM 3616 N N . TYR B 1 154 ? -5.715 -3.398 -8.57 1 94.31 154 TYR B N 1
ATOM 3617 C CA . TYR B 1 154 ? -6.027 -4.273 -7.449 1 94.31 154 TYR B CA 1
ATOM 3618 C C . TYR B 1 154 ? -7.121 -3.67 -6.574 1 94.31 154 TYR B C 1
ATOM 3620 O O . TYR B 1 154 ? -8.008 -4.379 -6.102 1 94.31 154 TYR B O 1
ATOM 3628 N N . PHE B 1 155 ? -6.996 -2.414 -6.34 1 89.38 155 PHE B N 1
ATOM 3629 C CA . PHE B 1 155 ? -8.008 -1.731 -5.539 1 89.38 155 PHE B CA 1
ATOM 3630 C C . PHE B 1 155 ? -9.383 -1.864 -6.176 1 89.38 155 PHE B C 1
ATOM 3632 O O . PHE B 1 155 ? -10.367 -2.137 -5.484 1 89.38 155 PHE B O 1
ATOM 3639 N N . LEU B 1 156 ? -9.477 -1.646 -7.434 1 88.81 156 LEU B N 1
ATOM 3640 C CA . LEU B 1 156 ? -10.742 -1.793 -8.148 1 88.81 156 LEU B CA 1
ATOM 3641 C C . LEU B 1 156 ? -11.25 -3.227 -8.062 1 88.81 156 LEU B C 1
ATOM 3643 O O . LEU B 1 156 ? -12.453 -3.451 -7.895 1 88.81 156 LEU B O 1
ATOM 3647 N N . TYR B 1 157 ? -10.344 -4.188 -8.172 1 91.88 157 TYR B N 1
ATOM 3648 C CA . TYR B 1 157 ? -10.703 -5.598 -8.023 1 91.88 157 TYR B CA 1
ATOM 3649 C C . TYR B 1 157 ? -11.344 -5.859 -6.668 1 91.88 157 TYR B C 1
ATOM 3651 O O . TYR B 1 157 ? -12.375 -6.531 -6.578 1 91.88 157 TYR B O 1
ATOM 3659 N N . VAL B 1 158 ? -10.719 -5.348 -5.633 1 88.06 158 VAL B N 1
ATOM 3660 C CA . VAL B 1 158 ? -11.219 -5.551 -4.277 1 88.06 158 VAL B CA 1
ATOM 3661 C C . VAL B 1 158 ? -12.602 -4.918 -4.137 1 88.06 158 VAL B C 1
ATOM 3663 O O . VAL B 1 158 ? -13.508 -5.508 -3.533 1 88.06 158 VAL B O 1
ATOM 3666 N N . MET B 1 159 ? -12.867 -3.797 -4.727 1 83.5 159 MET B N 1
ATOM 3667 C CA . MET B 1 159 ? -14.148 -3.102 -4.633 1 83.5 159 MET B CA 1
ATOM 3668 C C . MET B 1 159 ? -15.242 -3.881 -5.352 1 83.5 159 MET B C 1
ATOM 3670 O O . MET B 1 159 ? -16.375 -3.975 -4.859 1 83.5 159 MET B O 1
ATOM 3674 N N . VAL B 1 160 ? -14.828 -4.418 -6.434 1 83.94 160 VAL B N 1
ATOM 3675 C CA . VAL B 1 160 ? -15.797 -5.176 -7.223 1 83.94 160 VAL B CA 1
ATOM 3676 C C . VAL B 1 160 ? -16.141 -6.477 -6.504 1 83.94 160 VAL B C 1
ATOM 3678 O O . VAL B 1 160 ? -17.297 -6.918 -6.527 1 83.94 160 VAL B O 1
ATOM 3681 N N . THR B 1 161 ? -15.18 -7.062 -5.891 1 83.69 161 THR B N 1
ATOM 3682 C CA . THR B 1 161 ? -15.383 -8.359 -5.258 1 83.69 161 THR B CA 1
ATOM 3683 C C . THR B 1 161 ? -16.109 -8.211 -3.924 1 83.69 161 THR B C 1
ATOM 3685 O O . THR B 1 161 ? -16.875 -9.086 -3.523 1 83.69 161 THR B O 1
ATOM 3688 N N . LEU B 1 162 ? -15.828 -7.172 -3.096 1 73.44 162 LEU B N 1
ATOM 3689 C CA . LEU B 1 162 ? -16.531 -6.949 -1.833 1 73.44 162 LEU B CA 1
ATOM 3690 C C . LEU B 1 162 ? -18.031 -6.773 -2.061 1 73.44 162 LEU B C 1
ATOM 3692 O O . LEU B 1 162 ? -18.844 -7.203 -1.239 1 73.44 162 LEU B O 1
ATOM 3696 N N . ARG B 1 163 ? -18.375 -6.289 -3.006 1 60.38 163 ARG B N 1
ATOM 3697 C CA . ARG B 1 163 ? -19.781 -6.098 -3.33 1 60.38 163 ARG B CA 1
ATOM 3698 C C . ARG B 1 163 ? -20.453 -7.426 -3.648 1 60.38 163 ARG B C 1
ATOM 3700 O O . ARG B 1 163 ? -21.594 -7.672 -3.227 1 60.38 163 ARG B O 1
ATOM 3707 N N . ALA B 1 164 ? -19.641 -8.055 -4.383 1 53.94 164 ALA B N 1
ATOM 3708 C CA . ALA B 1 164 ? -20.188 -9.352 -4.77 1 53.94 164 ALA B CA 1
ATOM 3709 C C . ALA B 1 164 ? -20.312 -10.281 -3.566 1 53.94 164 ALA B C 1
ATOM 3711 O O . ALA B 1 164 ? -21.219 -11.109 -3.506 1 53.94 164 ALA B O 1
ATOM 3712 N N . SER B 1 165 ? -19.297 -10.125 -2.643 1 54.19 165 SER B N 1
ATOM 3713 C CA . SER B 1 165 ? -19.219 -11.023 -1.496 1 54.19 165 SER B CA 1
ATOM 3714 C C . SER B 1 165 ? -20.141 -10.562 -0.371 1 54.19 165 SER B C 1
ATOM 3716 O O . SER B 1 165 ? -20.391 -11.312 0.575 1 54.19 165 SER B O 1
ATOM 3718 N N . ALA B 1 166 ? -20.266 -9.156 -0.086 1 48.19 166 ALA B N 1
ATOM 3719 C CA . ALA B 1 166 ? -21.234 -8.836 0.956 1 48.19 166 ALA B CA 1
ATOM 3720 C C . ALA B 1 166 ? -22.438 -9.75 0.882 1 48.19 166 ALA B C 1
ATOM 3722 O O . ALA B 1 166 ? -23.047 -10.07 1.906 1 48.19 166 ALA B O 1
ATOM 3723 N N . ALA B 1 167 ? -22.594 -10.32 -0.194 1 40.97 167 ALA B N 1
ATOM 3724 C CA . ALA B 1 167 ? -23.656 -11.32 -0.235 1 40.97 167 ALA B CA 1
ATOM 3725 C C . ALA B 1 167 ? -23.141 -12.672 0.266 1 40.97 167 ALA B C 1
ATOM 3727 O O . ALA B 1 167 ? -23.906 -13.438 0.869 1 40.97 167 ALA B O 1
ATOM 3728 N N . LEU B 1 168 ? -21.906 -13.031 -0.059 1 37.56 168 LEU B N 1
ATOM 3729 C CA . LEU B 1 168 ? -21.406 -14.359 0.258 1 37.56 168 LEU B CA 1
ATOM 3730 C C . LEU B 1 168 ? -20.781 -14.391 1.649 1 37.56 168 LEU B C 1
ATOM 3732 O O . LEU B 1 168 ? -20.594 -15.461 2.232 1 37.56 168 LEU B O 1
ATOM 3736 N N . VAL B 1 169 ? -20.031 -13.328 2.096 1 40.41 169 VAL B N 1
ATOM 3737 C CA . VAL B 1 169 ? -19.344 -13.32 3.377 1 40.41 169 VAL B CA 1
ATOM 3738 C C . VAL B 1 169 ? -20.281 -13.766 4.488 1 40.41 169 VAL B C 1
ATOM 3740 O O . VAL B 1 169 ? -19.859 -13.977 5.625 1 40.41 169 VAL B O 1
ATOM 3743 N N . ALA B 1 170 ? -21.531 -13.648 4.242 1 36.06 170 ALA B N 1
ATOM 3744 C CA . ALA B 1 170 ? -22.328 -14.133 5.355 1 36.06 170 ALA B CA 1
ATOM 3745 C C . ALA B 1 170 ? -21.938 -15.547 5.75 1 36.06 170 ALA B C 1
ATOM 3747 O O . ALA B 1 170 ? -22.281 -16.016 6.836 1 36.06 170 ALA B O 1
ATOM 3748 N N . GLU B 1 171 ? -21.453 -16.328 4.836 1 33.16 171 GLU B N 1
ATOM 3749 C CA . GLU B 1 171 ? -21.281 -17.719 5.215 1 33.16 171 GLU B CA 1
ATOM 3750 C C . GLU B 1 171 ? -19.875 -17.984 5.77 1 33.16 171 GLU B C 1
ATOM 3752 O O . GLU B 1 171 ? -19.469 -19.125 5.938 1 33.16 171 GLU B O 1
ATOM 3757 N N . GLY B 1 172 ? -18.906 -17.078 5.629 1 35.78 172 GLY B N 1
ATOM 3758 C CA . GLY B 1 172 ? -17.641 -17.422 6.266 1 35.78 172 GLY B CA 1
ATOM 3759 C C . GLY B 1 172 ? -17.797 -17.75 7.738 1 35.78 172 GLY B C 1
ATOM 3760 O O . GLY B 1 172 ? -18.422 -17 8.492 1 35.78 172 GLY B O 1
ATOM 3761 N N . HIS B 1 173 ? -17.812 -18.938 8.016 1 33.34 173 HIS B N 1
ATOM 3762 C CA . HIS B 1 173 ? -17.812 -19.453 9.383 1 33.34 173 HIS B CA 1
ATOM 3763 C C . HIS B 1 173 ? -16.828 -18.688 10.25 1 33.34 173 HIS B C 1
ATOM 3765 O O . HIS B 1 173 ? -15.656 -18.531 9.883 1 33.34 173 HIS B O 1
ATOM 3771 N N . GLY B 1 174 ? -17.25 -17.656 10.875 1 35.16 174 GLY B N 1
ATOM 3772 C CA . GLY B 1 174 ? -16.578 -16.953 11.961 1 35.16 174 GLY B CA 1
ATOM 3773 C C . GLY B 1 174 ? -15.555 -17.812 12.688 1 35.16 174 GLY B C 1
ATOM 3774 O O . GLY B 1 174 ? -15.906 -18.812 13.305 1 35.16 174 GLY B O 1
ATOM 3775 N N . THR B 1 175 ? -14.469 -18.016 12.062 1 32.91 175 THR B N 1
ATOM 3776 C CA . THR B 1 175 ? -13.531 -18.641 12.984 1 32.91 175 THR B CA 1
ATOM 3777 C C . THR B 1 175 ? -13.445 -17.859 14.289 1 32.91 175 THR B C 1
ATOM 3779 O O . THR B 1 175 ? -13.18 -16.656 14.273 1 32.91 175 THR B O 1
ATOM 3782 N N . GLU B 1 176 ? -14.109 -18.062 15.188 1 37.59 176 GLU B N 1
ATOM 3783 C CA . GLU B 1 176 ? -14.062 -17.516 16.547 1 37.59 176 GLU B CA 1
ATOM 3784 C C . GLU B 1 176 ? -12.625 -17.234 16.969 1 37.59 176 GLU B C 1
ATOM 3786 O O . GLU B 1 176 ? -11.711 -18 16.672 1 37.59 176 GLU B O 1
ATOM 3791 N N . ALA B 1 177 ? -12.32 -16 17.141 1 47.19 177 ALA B N 1
ATOM 3792 C CA . ALA B 1 177 ? -11.141 -15.648 17.922 1 47.19 177 ALA B CA 1
ATOM 3793 C C . ALA B 1 177 ? -10.859 -16.703 18.984 1 47.19 177 ALA B C 1
ATOM 3795 O O . ALA B 1 177 ? -11.094 -16.469 20.172 1 47.19 177 ALA B O 1
ATOM 3796 N N . GLY B 1 178 ? -11.258 -17.859 18.656 1 46.81 178 GLY B N 1
ATOM 3797 C CA . GLY B 1 178 ? -11.359 -18.844 19.734 1 46.81 178 GLY B CA 1
ATOM 3798 C C . GLY B 1 178 ? -10.023 -19.172 20.375 1 46.81 178 GLY B C 1
ATOM 3799 O O . GLY B 1 178 ? -9.977 -19.828 21.406 1 46.81 178 GLY B O 1
ATOM 3800 N N . HIS B 1 179 ? -8.836 -18.812 19.609 1 59.25 179 HIS B N 1
ATOM 3801 C CA . HIS B 1 179 ? -7.641 -19.281 20.312 1 59.25 179 HIS B CA 1
ATOM 3802 C C . HIS B 1 179 ? -7.047 -18.172 21.172 1 59.25 179 HIS B C 1
ATOM 3804 O O . HIS B 1 179 ? -7.051 -17 20.781 1 59.25 179 HIS B O 1
ATOM 3810 N N . ALA B 1 180 ? -6.773 -18.328 22.375 1 56.44 180 ALA B N 1
ATOM 3811 C CA . ALA B 1 180 ? -6.141 -17.469 23.375 1 56.44 180 ALA B CA 1
ATOM 3812 C C . ALA B 1 180 ? -4.91 -16.781 22.781 1 56.44 180 ALA B C 1
ATOM 3814 O O . ALA B 1 180 ? -4.238 -17.328 21.906 1 56.44 180 ALA B O 1
ATOM 3815 N N . LEU B 1 181 ? -4.773 -15.539 23.016 1 63.75 181 LEU B N 1
ATOM 3816 C CA . LEU B 1 181 ? -3.525 -14.836 22.75 1 63.75 181 LEU B CA 1
ATOM 3817 C C . LEU B 1 181 ? -2.322 -15.664 23.172 1 63.75 181 LEU B C 1
ATOM 3819 O O . LEU B 1 181 ? -2.275 -16.172 24.297 1 63.75 181 LEU B O 1
ATOM 3823 N N . TYR B 1 182 ? -1.471 -15.961 22.312 1 66.44 182 TYR B N 1
ATOM 3824 C CA . TYR B 1 182 ? -0.351 -16.844 22.609 1 66.44 182 TYR B CA 1
ATOM 3825 C C . TYR B 1 182 ? 0.442 -16.328 23.812 1 66.44 182 TYR B C 1
ATOM 3827 O O . TYR B 1 182 ? 0.846 -17.109 24.672 1 66.44 182 TYR B O 1
ATOM 3835 N N . LEU B 1 183 ? 0.511 -15.055 23.891 1 60.97 183 LEU B N 1
ATOM 3836 C CA . LEU B 1 183 ? 1.284 -14.508 25 1 60.97 183 LEU B CA 1
ATOM 3837 C C . LEU B 1 183 ? 0.516 -14.625 26.312 1 60.97 183 LEU B C 1
ATOM 3839 O O . LEU B 1 183 ? 1.118 -14.672 27.375 1 60.97 183 LEU B O 1
ATOM 3843 N N . SER B 1 184 ? -0.699 -14.57 26.172 1 60 184 SER B N 1
ATOM 3844 C CA . SER B 1 184 ? -1.486 -14.711 27.391 1 60 184 SER B CA 1
ATOM 3845 C C . SER B 1 184 ? -1.376 -16.125 27.953 1 60 184 SER B C 1
ATOM 3847 O O . SER B 1 184 ? -1.598 -16.328 29.156 1 60 184 SER B O 1
ATOM 3849 N N . LYS B 1 185 ? -1.125 -17.016 27.078 1 59.62 185 LYS B N 1
ATOM 3850 C CA . LYS B 1 185 ? -0.885 -18.375 27.578 1 59.62 185 LYS B CA 1
ATOM 3851 C C . LYS B 1 185 ? 0.325 -18.406 28.5 1 59.62 185 LYS B C 1
ATOM 3853 O O . LYS B 1 185 ? 0.47 -19.328 29.312 1 59.62 185 LYS B O 1
ATOM 3858 N N . THR B 1 186 ? 1.099 -17.281 28.438 1 59.53 186 THR B N 1
ATOM 3859 C CA . THR B 1 186 ? 2.254 -17.219 29.328 1 59.53 186 THR B CA 1
ATOM 3860 C C . THR B 1 186 ? 1.896 -16.5 30.625 1 59.53 186 THR B C 1
ATOM 3862 O O . THR B 1 186 ? 2.775 -16.203 31.438 1 59.53 186 THR B O 1
ATOM 3865 N N . GLY B 1 187 ? 0.594 -16.203 30.875 1 58.88 187 GLY B N 1
ATOM 3866 C CA . GLY B 1 187 ? 0.155 -15.633 32.125 1 58.88 187 GLY B CA 1
ATOM 3867 C C . GLY B 1 187 ? -0.089 -14.141 32.062 1 58.88 187 GLY B C 1
ATOM 3868 O O . GLY B 1 187 ? -0.488 -13.523 33.062 1 58.88 187 GLY B O 1
ATOM 3869 N N . LEU B 1 188 ? 0.165 -13.578 30.984 1 60.06 188 LEU B N 1
ATOM 3870 C CA . LEU B 1 188 ? -0.017 -12.133 30.906 1 60.06 188 LEU B CA 1
ATOM 3871 C C . LEU B 1 188 ? -1.468 -11.781 30.594 1 60.06 188 LEU B C 1
ATOM 3873 O O . LEU B 1 188 ? -2.148 -12.523 29.875 1 60.06 188 LEU B O 1
ATOM 3877 N N . PRO B 1 189 ? -1.94 -10.789 31.203 1 67.94 189 PRO B N 1
ATOM 3878 C CA . PRO B 1 189 ? -3.318 -10.375 30.922 1 67.94 189 PRO B CA 1
ATOM 3879 C C . PRO B 1 189 ? -3.514 -9.883 29.5 1 67.94 189 PRO B C 1
ATOM 3881 O O . PRO B 1 189 ? -2.562 -9.422 28.859 1 67.94 189 PRO B O 1
ATOM 3884 N N . THR B 1 190 ? -4.633 -10.266 28.922 1 68.88 190 THR B N 1
ATOM 3885 C CA . THR B 1 190 ? -5 -9.828 27.578 1 68.88 190 THR B CA 1
ATOM 3886 C C . THR B 1 190 ? -5.266 -8.328 27.547 1 68.88 190 THR B C 1
ATOM 3888 O O . THR B 1 190 ? -6.422 -7.902 27.469 1 68.88 190 THR B O 1
ATOM 3891 N N . LYS B 1 191 ? -4.16 -7.574 27.844 1 80.81 191 LYS B N 1
ATOM 3892 C CA . LYS B 1 191 ? -4.207 -6.117 27.797 1 80.81 191 LYS B CA 1
ATOM 3893 C C . LYS B 1 191 ? -3.709 -5.594 26.453 1 80.81 191 LYS B C 1
ATOM 3895 O O . LYS B 1 191 ? -3.076 -6.332 25.703 1 80.81 191 LYS B O 1
ATOM 3900 N N . MET B 1 192 ? -4.055 -4.516 26.203 1 82.69 192 MET B N 1
ATOM 3901 C CA . MET B 1 192 ? -3.699 -3.869 24.953 1 82.69 192 MET B CA 1
ATOM 3902 C C . MET B 1 192 ? -2.189 -3.889 24.734 1 82.69 192 MET B C 1
ATOM 3904 O O . MET B 1 192 ? -1.718 -4.148 23.625 1 82.69 192 MET B O 1
ATOM 3908 N N . GLN B 1 193 ? -1.542 -3.779 25.812 1 84.31 193 GLN B N 1
ATOM 3909 C CA . GLN B 1 193 ? -0.087 -3.729 25.719 1 84.31 193 GLN B CA 1
ATOM 3910 C C . GLN B 1 193 ? 0.485 -5.074 25.281 1 84.31 193 GLN B C 1
ATOM 3912 O O . GLN B 1 193 ? 1.421 -5.133 24.484 1 84.31 193 GLN B O 1
ATOM 3917 N N . VAL B 1 194 ? -0.076 -6.094 25.766 1 88.12 194 VAL B N 1
ATOM 3918 C CA . VAL B 1 194 ? 0.396 -7.434 25.453 1 88.12 194 VAL B CA 1
ATOM 3919 C C . VAL B 1 194 ? 0.067 -7.766 24 1 88.12 194 VAL B C 1
ATOM 3921 O O . VAL B 1 194 ? 0.867 -8.391 23.297 1 88.12 194 VAL B O 1
ATOM 3924 N N . ILE B 1 195 ? -1.031 -7.344 23.578 1 89.5 195 ILE B N 1
ATOM 3925 C CA . ILE B 1 195 ? -1.451 -7.555 22.203 1 89.5 195 ILE B CA 1
ATOM 3926 C C . ILE B 1 195 ? -0.487 -6.844 21.25 1 89.5 195 ILE B C 1
ATOM 3928 O O . ILE B 1 195 ? -0.032 -7.43 20.266 1 89.5 195 ILE B O 1
ATOM 3932 N N . LEU B 1 196 ? -0.126 -5.707 21.625 1 87.31 196 LEU B N 1
ATOM 3933 C CA . LEU B 1 196 ? 0.761 -4.902 20.797 1 87.31 196 LEU B CA 1
ATOM 3934 C C . LEU B 1 196 ? 2.168 -5.488 20.766 1 87.31 196 LEU B C 1
ATOM 3936 O O . LEU B 1 196 ? 2.842 -5.469 19.734 1 87.31 196 LEU B O 1
ATOM 3940 N N . ILE B 1 197 ? 2.529 -5.949 21.891 1 89.81 197 ILE B N 1
ATOM 3941 C CA . ILE B 1 197 ? 3.854 -6.551 21.984 1 89.81 197 ILE B CA 1
ATOM 3942 C C . ILE B 1 197 ? 3.902 -7.816 21.125 1 89.81 197 ILE B C 1
ATOM 3944 O O . ILE B 1 197 ? 4.871 -8.047 20.391 1 89.81 197 ILE B O 1
ATOM 3948 N N . GLN B 1 198 ? 2.9 -8.609 21.188 1 91.69 198 GLN B N 1
ATOM 3949 C CA . GLN B 1 198 ? 2.852 -9.805 20.359 1 91.69 198 GLN B CA 1
ATOM 3950 C C . GLN B 1 198 ? 2.809 -9.453 18.875 1 91.69 198 GLN B C 1
ATOM 3952 O O . GLN B 1 198 ? 3.385 -10.156 18.047 1 91.69 198 GLN B O 1
ATOM 3957 N N . LEU B 1 199 ? 2.092 -8.422 18.641 1 91.12 199 LEU B N 1
ATOM 3958 C CA . LEU B 1 199 ? 2.023 -7.949 17.25 1 91.12 199 LEU B CA 1
ATOM 3959 C C . LEU B 1 199 ? 3.408 -7.57 16.75 1 91.12 199 LEU B C 1
ATOM 3961 O O . LEU B 1 199 ? 3.789 -7.957 15.633 1 91.12 199 LEU B O 1
ATOM 3965 N N . ALA B 1 200 ? 4.121 -6.902 17.562 1 90.5 200 ALA B N 1
ATOM 3966 C CA . ALA B 1 200 ? 5.465 -6.461 17.188 1 90.5 200 ALA B CA 1
ATOM 3967 C C . ALA B 1 200 ? 6.422 -7.645 17.078 1 90.5 200 ALA B C 1
ATOM 3969 O O . ALA B 1 200 ? 7.238 -7.699 16.156 1 90.5 200 ALA B O 1
ATOM 3970 N N . ILE B 1 201 ? 6.273 -8.5 17.969 1 92.69 201 ILE B N 1
ATOM 3971 C CA . ILE B 1 201 ? 7.133 -9.68 17.969 1 92.69 201 ILE B CA 1
ATOM 3972 C C . ILE B 1 201 ? 6.832 -10.531 16.734 1 92.69 201 ILE B C 1
ATOM 3974 O O . ILE B 1 201 ? 7.75 -11 16.062 1 92.69 201 ILE B O 1
ATOM 3978 N N . GLY B 1 202 ? 5.516 -10.727 16.484 1 94.12 202 GLY B N 1
ATOM 3979 C CA . GLY B 1 202 ? 5.133 -11.477 15.297 1 94.12 202 GLY B CA 1
ATOM 3980 C C . GLY B 1 202 ? 5.668 -10.867 14.016 1 94.12 202 GLY B C 1
ATOM 3981 O O . GLY B 1 202 ? 6.234 -11.57 13.18 1 94.12 202 GLY B O 1
ATOM 3982 N N . LEU B 1 203 ? 5.566 -9.625 13.922 1 92.06 203 LEU B N 1
ATOM 3983 C CA . LEU B 1 203 ? 6.062 -8.922 12.742 1 92.06 203 LEU B CA 1
ATOM 3984 C C . LEU B 1 203 ? 7.582 -9.008 12.656 1 92.06 203 LEU B C 1
ATOM 3986 O O . LEU B 1 203 ? 8.141 -9.203 11.57 1 92.06 203 LEU B O 1
ATOM 3990 N N . GLY B 1 204 ? 8.227 -8.797 13.758 1 93.38 204 GLY B N 1
ATOM 3991 C CA . GLY B 1 204 ? 9.672 -8.938 13.812 1 93.38 204 GLY B CA 1
ATOM 3992 C C . GLY B 1 204 ? 10.148 -10.305 13.367 1 93.38 204 GLY B C 1
ATOM 3993 O O . GLY B 1 204 ? 11.141 -10.414 12.633 1 93.38 204 GLY B O 1
ATOM 3994 N N . MET B 1 205 ? 9.445 -11.281 13.805 1 95.19 205 MET B N 1
ATOM 3995 C CA . MET B 1 205 ? 9.789 -12.648 13.422 1 95.19 205 MET B CA 1
ATOM 3996 C C . MET B 1 205 ? 9.633 -12.852 11.922 1 95.19 205 MET B C 1
ATOM 3998 O O . MET B 1 205 ? 10.461 -13.516 11.289 1 95.19 205 MET B O 1
ATOM 4002 N N . ILE B 1 206 ? 8.633 -12.312 11.375 1 93.88 206 ILE B N 1
ATOM 4003 C CA . ILE B 1 206 ? 8.375 -12.469 9.953 1 93.88 206 ILE B CA 1
ATOM 4004 C C . ILE B 1 206 ? 9.484 -11.797 9.148 1 93.88 206 ILE B C 1
ATOM 4006 O O . ILE B 1 206 ? 10.039 -12.391 8.227 1 93.88 206 ILE B O 1
ATOM 4010 N N . VAL B 1 207 ? 9.82 -10.609 9.531 1 92.81 207 VAL B N 1
ATOM 4011 C CA . VAL B 1 207 ? 10.828 -9.844 8.82 1 92.81 207 VAL B CA 1
ATOM 4012 C C . VAL B 1 207 ? 12.195 -10.508 8.977 1 92.81 207 VAL B C 1
ATOM 4014 O O . VAL B 1 207 ? 12.938 -10.648 8 1 92.81 207 VAL B O 1
ATOM 4017 N N . PHE B 1 208 ? 12.477 -10.906 10.156 1 94.25 208 PHE B N 1
ATOM 4018 C CA . PHE B 1 208 ? 13.742 -11.586 10.43 1 94.25 208 PHE B CA 1
ATOM 4019 C C . PHE B 1 208 ? 13.82 -12.906 9.672 1 94.25 208 PHE B C 1
ATOM 4021 O O . PHE B 1 208 ? 14.844 -13.219 9.062 1 94.25 208 PHE B O 1
ATOM 4028 N N . GLY B 1 209 ? 12.781 -13.656 9.781 1 95.31 209 GLY B N 1
ATOM 4029 C CA . GLY B 1 209 ? 12.727 -14.914 9.047 1 95.31 209 GLY B CA 1
ATOM 4030 C C . GLY B 1 209 ? 12.875 -14.727 7.551 1 95.31 209 GLY B C 1
ATOM 4031 O O . GLY B 1 209 ? 13.57 -15.508 6.891 1 95.31 209 GLY B O 1
ATOM 4032 N N . ALA B 1 210 ? 12.203 -13.727 7.027 1 94.19 210 ALA B N 1
ATOM 4033 C CA . ALA B 1 210 ? 12.297 -13.43 5.602 1 94.19 210 ALA B CA 1
ATOM 4034 C C . ALA B 1 210 ? 13.727 -13.086 5.203 1 94.19 210 ALA B C 1
ATOM 4036 O O . ALA B 1 210 ? 14.211 -13.508 4.148 1 94.19 210 ALA B O 1
ATOM 4037 N N . SER B 1 211 ? 14.398 -12.297 6.059 1 93.06 211 SER B N 1
ATOM 4038 C CA . SER B 1 211 ? 15.789 -11.945 5.797 1 93.06 211 SER B CA 1
ATOM 4039 C C . SER B 1 211 ? 16.688 -13.18 5.801 1 93.06 211 SER B C 1
ATOM 4041 O O . SER B 1 211 ? 17.562 -13.312 4.945 1 93.06 211 SER B O 1
ATOM 4043 N N . LEU B 1 212 ? 16.438 -14.016 6.742 1 93.62 212 LEU B N 1
ATOM 4044 C CA . LEU B 1 212 ? 17.203 -15.258 6.816 1 93.62 212 LEU B CA 1
ATOM 4045 C C . LEU B 1 212 ? 16.938 -16.141 5.594 1 93.62 212 LEU B C 1
ATOM 4047 O O . LEU B 1 212 ? 17.844 -16.812 5.105 1 93.62 212 LEU B O 1
ATOM 4051 N N . PHE B 1 213 ? 15.734 -16.141 5.176 1 94.06 213 PHE B N 1
ATOM 4052 C CA . PHE B 1 213 ? 15.352 -16.922 4.004 1 94.06 213 PHE B CA 1
ATOM 4053 C C . PHE B 1 213 ? 16.062 -16.422 2.76 1 94.06 213 PHE B C 1
ATOM 4055 O O . PHE B 1 213 ? 16.578 -17.219 1.96 1 94.06 213 PHE B O 1
ATOM 4062 N N . VAL B 1 214 ? 16.125 -15.125 2.596 1 92.31 214 VAL B N 1
ATOM 4063 C CA . VAL B 1 214 ? 16.797 -14.516 1.465 1 92.31 214 VAL B CA 1
ATOM 4064 C C . VAL B 1 214 ? 18.281 -14.883 1.494 1 92.31 214 VAL B C 1
ATOM 4066 O O . VAL B 1 214 ? 18.859 -15.25 0.468 1 92.31 214 VAL B O 1
ATOM 4069 N N . ASP B 1 215 ? 18.875 -14.82 2.662 1 91.31 215 ASP B N 1
ATOM 4070 C CA . ASP B 1 215 ? 20.266 -15.203 2.828 1 91.31 215 ASP B CA 1
ATOM 4071 C C . ASP B 1 215 ? 20.484 -16.672 2.473 1 91.31 215 ASP B C 1
ATOM 4073 O O . ASP B 1 215 ? 21.5 -17.031 1.87 1 91.31 215 ASP B O 1
ATOM 4077 N N . GLY B 1 216 ? 19.547 -17.438 2.9 1 93.25 216 GLY B N 1
ATOM 4078 C CA . GLY B 1 216 ? 19.625 -18.859 2.58 1 93.25 216 GLY B CA 1
ATOM 4079 C C . GLY B 1 216 ? 19.562 -19.141 1.091 1 93.25 216 GLY B C 1
ATOM 4080 O O . GLY B 1 216 ? 20.281 -20 0.584 1 93.25 216 GLY B O 1
ATOM 4081 N N . ILE B 1 217 ? 18.703 -18.453 0.389 1 93.56 217 ILE B N 1
ATOM 4082 C CA . ILE B 1 217 ? 18.562 -18.609 -1.057 1 93.56 217 ILE B CA 1
ATOM 4083 C C . ILE B 1 217 ? 19.875 -18.203 -1.735 1 93.56 217 ILE B C 1
ATOM 4085 O O . ILE B 1 217 ? 20.328 -18.859 -2.674 1 93.56 217 ILE B O 1
ATOM 4089 N N . GLU B 1 218 ? 20.422 -17.062 -1.299 1 91.06 218 GLU B N 1
ATOM 4090 C CA . GLU B 1 218 ? 21.672 -16.594 -1.863 1 91.06 218 GLU B CA 1
ATOM 4091 C C . GLU B 1 218 ? 22.797 -17.594 -1.644 1 91.06 218 GLU B C 1
ATOM 4093 O O . GLU B 1 218 ? 23.594 -17.859 -2.549 1 91.06 218 GLU B O 1
ATOM 4098 N N . GLY B 1 219 ? 22.844 -18.094 -0.444 1 91.31 219 GLY B N 1
ATOM 4099 C CA . GLY B 1 219 ? 23.844 -19.125 -0.158 1 91.31 219 GLY B CA 1
ATOM 4100 C C . GLY B 1 219 ? 23.656 -20.375 -0.99 1 91.31 219 GLY B C 1
ATOM 4101 O O . GLY B 1 219 ? 24.625 -20.938 -1.505 1 91.31 219 GLY B O 1
ATOM 4102 N N . LEU B 1 220 ? 22.453 -20.828 -1.078 1 92.69 220 LEU B N 1
ATOM 4103 C CA . LEU B 1 220 ? 22.141 -22.016 -1.851 1 92.69 220 LEU B CA 1
ATOM 4104 C C . LEU B 1 220 ? 22.438 -21.812 -3.328 1 92.69 220 LEU B C 1
ATOM 4106 O O . LEU B 1 220 ? 22.875 -22.734 -4.016 1 92.69 220 LEU B O 1
ATOM 4110 N N . SER B 1 221 ? 22.094 -20.641 -3.826 1 92 221 SER B N 1
ATOM 4111 C CA . SER B 1 221 ? 22.391 -20.281 -5.211 1 92 221 SER B CA 1
ATOM 4112 C C . SER B 1 221 ? 23.891 -20.438 -5.496 1 92 221 SER B C 1
ATOM 4114 O O . SER B 1 221 ? 24.281 -20.984 -6.531 1 92 221 SER B O 1
ATOM 4116 N N . HIS B 1 222 ? 24.719 -19.953 -4.598 1 90.75 222 HIS B N 1
ATOM 4117 C CA . HIS B 1 222 ? 26.156 -20.047 -4.75 1 90.75 222 HIS B CA 1
ATOM 4118 C C . HIS B 1 222 ? 26.625 -21.5 -4.703 1 90.75 222 HIS B C 1
ATOM 4120 O O . HIS B 1 222 ? 27.5 -21.906 -5.477 1 90.75 222 HIS B O 1
ATOM 4126 N N . TRP B 1 223 ? 25.984 -22.25 -3.898 1 91.56 223 TRP B N 1
ATOM 4127 C CA . TRP B 1 223 ? 26.375 -23.641 -3.711 1 91.56 223 TRP B CA 1
ATOM 4128 C C . TRP B 1 223 ? 26 -24.484 -4.926 1 91.56 223 TRP B C 1
ATOM 4130 O O . TRP B 1 223 ? 26.766 -25.359 -5.355 1 91.56 223 TRP B O 1
ATOM 4140 N N . LEU B 1 224 ? 24.859 -24.266 -5.512 1 91.69 224 LEU B N 1
ATOM 4141 C CA . LEU B 1 224 ? 24.359 -25.062 -6.625 1 91.69 224 LEU B CA 1
ATOM 4142 C C . LEU B 1 224 ? 24.859 -24.531 -7.957 1 91.69 224 LEU B C 1
ATOM 4144 O O . LEU B 1 224 ? 24.781 -25.219 -8.977 1 91.69 224 LEU B O 1
ATOM 4148 N N . GLY B 1 225 ? 25.297 -23.25 -7.98 1 91 225 GLY B N 1
ATOM 4149 C CA . GLY B 1 225 ? 25.734 -22.625 -9.219 1 91 225 GLY B CA 1
ATOM 4150 C C . GLY B 1 225 ? 24.578 -22.172 -10.094 1 91 225 GLY B C 1
ATOM 4151 O O . GLY B 1 225 ? 24.672 -22.203 -11.32 1 91 225 GLY B O 1
ATOM 4152 N N . ILE B 1 226 ? 23.484 -22.047 -9.484 1 91.12 226 ILE B N 1
ATOM 4153 C CA . ILE B 1 226 ? 22.281 -21.547 -10.148 1 91.12 226 ILE B CA 1
ATOM 4154 C C . ILE B 1 226 ? 22.016 -20.109 -9.719 1 91.12 226 ILE B C 1
ATOM 4156 O O . ILE B 1 226 ? 22.25 -19.75 -8.562 1 91.12 226 ILE B O 1
ATOM 4160 N N . SER B 1 227 ? 21.625 -19.312 -10.648 1 92.69 227 SER B N 1
ATOM 4161 C CA . SER B 1 227 ? 21.391 -17.906 -10.32 1 92.69 227 SER B CA 1
ATOM 4162 C C . SER B 1 227 ? 20.328 -17.781 -9.227 1 92.69 227 SER B C 1
ATOM 4164 O O . SER B 1 227 ? 19.406 -18.578 -9.156 1 92.69 227 SER B O 1
ATOM 4166 N N . ALA B 1 228 ? 20.516 -16.766 -8.43 1 93.31 228 ALA B N 1
ATOM 4167 C CA . ALA B 1 228 ? 19.562 -16.484 -7.359 1 93.31 228 ALA B CA 1
ATOM 4168 C C . ALA B 1 228 ? 18.172 -16.219 -7.93 1 93.31 228 ALA B C 1
ATOM 4170 O O . ALA B 1 228 ? 17.156 -16.531 -7.297 1 93.31 228 ALA B O 1
ATOM 4171 N N . LEU B 1 229 ? 18.125 -15.695 -9.07 1 94.19 229 LEU B N 1
ATOM 4172 C CA . LEU B 1 229 ? 16.875 -15.398 -9.75 1 94.19 229 LEU B CA 1
ATOM 4173 C C . LEU B 1 229 ? 16.094 -16.672 -10.039 1 94.19 229 LEU B C 1
ATOM 4175 O O . LEU B 1 229 ? 14.93 -16.797 -9.672 1 94.19 229 LEU B O 1
ATOM 4179 N N . ILE B 1 230 ? 16.75 -17.625 -10.656 1 94.31 230 ILE B N 1
ATOM 4180 C CA . ILE B 1 230 ? 16.109 -18.875 -11.047 1 94.31 230 ILE B CA 1
ATOM 4181 C C . ILE B 1 230 ? 15.703 -19.656 -9.797 1 94.31 230 ILE B C 1
ATOM 4183 O O . ILE B 1 230 ? 14.586 -20.172 -9.719 1 94.31 230 ILE B O 1
ATOM 4187 N N . LEU B 1 231 ? 16.609 -19.719 -8.898 1 93.06 231 LEU B N 1
ATOM 4188 C CA . LEU B 1 231 ? 16.344 -20.453 -7.672 1 93.06 231 LEU B CA 1
ATOM 4189 C C . LEU B 1 231 ? 15.148 -19.859 -6.93 1 93.06 231 LEU B C 1
ATOM 4191 O O . LEU B 1 231 ? 14.312 -20.594 -6.398 1 93.06 231 LEU B O 1
ATOM 4195 N N . SER B 1 232 ? 15.125 -18.562 -6.84 1 94.38 232 SER B N 1
ATOM 4196 C CA . SER B 1 232 ? 14.031 -17.891 -6.148 1 94.38 232 SER B CA 1
ATOM 4197 C C . SER B 1 232 ? 12.711 -18.094 -6.883 1 94.38 232 SER B C 1
ATOM 4199 O O . SER B 1 232 ? 11.664 -18.25 -6.25 1 94.38 232 SER B O 1
ATOM 4201 N N . LEU B 1 233 ? 12.711 -18.078 -8.156 1 94.44 233 LEU B N 1
ATOM 4202 C CA . LEU B 1 233 ? 11.516 -18.281 -8.969 1 94.44 233 LEU B CA 1
ATOM 4203 C C . LEU B 1 233 ? 10.914 -19.656 -8.703 1 94.44 233 LEU B C 1
ATOM 4205 O O . LEU B 1 233 ? 9.688 -19.812 -8.734 1 94.44 233 LEU B O 1
ATOM 4209 N N . LEU B 1 234 ? 11.727 -20.578 -8.391 1 92.38 234 LEU B N 1
ATOM 4210 C CA . LEU B 1 234 ? 11.281 -21.969 -8.266 1 92.38 234 LEU B CA 1
ATOM 4211 C C . LEU B 1 234 ? 11.016 -22.328 -6.805 1 92.38 234 LEU B C 1
ATOM 4213 O O . LEU B 1 234 ? 9.992 -22.922 -6.484 1 92.38 234 LEU B O 1
ATOM 4217 N N . VAL B 1 235 ? 11.859 -21.906 -5.914 1 91 235 VAL B N 1
ATOM 4218 C CA . VAL B 1 235 ? 11.891 -22.438 -4.559 1 91 235 VAL B CA 1
ATOM 4219 C C . VAL B 1 235 ? 11.055 -21.547 -3.633 1 91 235 VAL B C 1
ATOM 4221 O O . VAL B 1 235 ? 10.32 -22.047 -2.781 1 91 235 VAL B O 1
ATOM 4224 N N . VAL B 1 236 ? 11.148 -20.25 -3.807 1 92.25 236 VAL B N 1
ATOM 4225 C CA . VAL B 1 236 ? 10.547 -19.328 -2.85 1 92.25 236 VAL B CA 1
ATOM 4226 C C . VAL B 1 236 ? 9.031 -19.531 -2.816 1 92.25 236 VAL B C 1
ATOM 4228 O O . VAL B 1 236 ? 8.445 -19.719 -1.746 1 92.25 236 VAL B O 1
ATOM 4231 N N . PRO B 1 237 ? 8.406 -19.594 -3.961 1 92.31 237 PRO B N 1
ATOM 4232 C CA . PRO B 1 237 ? 6.949 -19.734 -3.91 1 92.31 237 PRO B CA 1
ATOM 4233 C C . PRO B 1 237 ? 6.512 -21.109 -3.396 1 92.31 237 PRO B C 1
ATOM 4235 O O . PRO B 1 237 ? 5.453 -21.219 -2.771 1 92.31 237 PRO B O 1
ATOM 4238 N N . ILE B 1 238 ? 7.246 -22.125 -3.641 1 89.75 238 ILE B N 1
ATOM 4239 C CA . ILE B 1 238 ? 6.918 -23.453 -3.129 1 89.75 238 ILE B CA 1
ATOM 4240 C C . ILE B 1 238 ? 6.922 -23.438 -1.602 1 89.75 238 ILE B C 1
ATOM 4242 O O . ILE B 1 238 ? 6.016 -23.969 -0.964 1 89.75 238 ILE B O 1
ATOM 4246 N N . ALA B 1 239 ? 7.914 -22.797 -1.09 1 88.25 239 ALA B N 1
ATOM 4247 C CA . ALA B 1 239 ? 8.109 -22.766 0.357 1 88.25 239 ALA B CA 1
ATOM 4248 C C . ALA B 1 239 ? 7.09 -21.859 1.034 1 88.25 239 ALA B C 1
ATOM 4250 O O . ALA B 1 239 ? 6.492 -22.219 2.049 1 88.25 239 ALA B O 1
ATOM 4251 N N . THR B 1 240 ? 6.84 -20.688 0.474 1 88.56 240 THR B N 1
ATOM 4252 C CA . THR B 1 240 ? 6.07 -19.672 1.182 1 88.56 240 THR B CA 1
ATOM 4253 C C . THR B 1 240 ? 4.574 -19.859 0.936 1 88.56 240 THR B C 1
ATOM 4255 O O . THR B 1 240 ? 3.748 -19.375 1.711 1 88.56 240 THR B O 1
ATOM 4258 N N . GLU B 1 241 ? 4.188 -20.562 -0.071 1 87.44 241 GLU B N 1
ATOM 4259 C CA . GLU B 1 241 ? 2.773 -20.734 -0.387 1 87.44 241 GLU B CA 1
ATOM 4260 C C . GLU B 1 241 ? 2.254 -22.078 0.117 1 87.44 241 GLU B C 1
ATOM 4262 O O . GLU B 1 241 ? 1.148 -22.5 -0.236 1 87.44 241 GLU B O 1
ATOM 4267 N N . LEU B 1 242 ? 2.953 -22.781 0.904 1 82.56 242 LEU B N 1
ATOM 4268 C CA . LEU B 1 242 ? 2.596 -24.125 1.357 1 82.56 242 LEU B CA 1
ATOM 4269 C C . LEU B 1 242 ? 1.256 -24.109 2.084 1 82.56 242 LEU B C 1
ATOM 4271 O O . LEU B 1 242 ? 0.388 -24.938 1.81 1 82.56 242 LEU B O 1
ATOM 4275 N N . PRO B 1 243 ? 1.029 -23.109 3 1 77.25 243 PRO B N 1
ATOM 4276 C CA . PRO B 1 243 ? -0.263 -23.078 3.689 1 77.25 243 PRO B CA 1
ATOM 4277 C C . PRO B 1 243 ? -1.442 -22.953 2.729 1 77.25 243 PRO B C 1
ATOM 4279 O O . PRO B 1 243 ? -2.434 -23.672 2.861 1 77.25 243 PRO B O 1
ATOM 4282 N N . GLU B 1 244 ? -1.356 -22.125 1.793 1 77 244 GLU B N 1
ATOM 4283 C CA . GLU B 1 244 ? -2.416 -21.922 0.811 1 77 244 GLU B CA 1
ATOM 4284 C C . GLU B 1 244 ? -2.637 -23.172 -0.039 1 77 244 GLU B C 1
ATOM 4286 O O . GLU B 1 244 ? -3.777 -23.531 -0.345 1 77 244 GLU B O 1
ATOM 4291 N N . LYS B 1 245 ? -1.596 -23.828 -0.393 1 85.75 245 LYS B N 1
ATOM 4292 C CA . LYS B 1 245 ? -1.68 -25.031 -1.219 1 85.75 245 LYS B CA 1
ATOM 4293 C C . LYS B 1 245 ? -2.355 -26.172 -0.463 1 85.75 245 LYS B C 1
ATOM 4295 O O . LYS B 1 245 ? -3.244 -26.828 -0.997 1 85.75 245 LYS B O 1
ATOM 4300 N N . ILE B 1 246 ? -1.968 -26.281 0.737 1 86.38 246 ILE B N 1
ATOM 4301 C CA . ILE B 1 246 ? -2.525 -27.359 1.557 1 86.38 246 ILE B CA 1
ATOM 4302 C C . ILE B 1 246 ? -4.02 -27.109 1.773 1 86.38 246 ILE B C 1
ATOM 4304 O O . ILE B 1 246 ? -4.828 -28.031 1.622 1 86.38 246 ILE B O 1
ATOM 4308 N N . ASN B 1 247 ? -4.379 -25.859 2.076 1 84.31 247 ASN B N 1
ATOM 4309 C CA . ASN B 1 247 ? -5.785 -25.516 2.271 1 84.31 247 ASN B CA 1
ATOM 4310 C C . ASN B 1 247 ? -6.602 -25.766 1.01 1 84.31 247 ASN B C 1
ATOM 4312 O O . ASN B 1 247 ? -7.707 -26.312 1.081 1 84.31 247 ASN B O 1
ATOM 4316 N N . SER B 1 248 ? -6.082 -25.438 -0.067 1 89.31 248 SER B N 1
ATOM 4317 C CA . SER B 1 248 ? -6.789 -25.609 -1.332 1 89.31 248 SER B CA 1
ATOM 4318 C C . SER B 1 248 ? -6.98 -27.094 -1.66 1 89.31 248 SER B C 1
ATOM 4320 O O . SER B 1 248 ? -8.039 -27.5 -2.137 1 89.31 248 SER B O 1
ATOM 4322 N N . ILE B 1 249 ? -5.98 -27.891 -1.364 1 92.25 249 ILE B N 1
ATOM 4323 C CA . ILE B 1 249 ? -6.047 -29.312 -1.631 1 92.25 249 ILE B CA 1
ATOM 4324 C C . ILE B 1 249 ? -7.074 -29.969 -0.707 1 92.25 249 ILE B C 1
ATOM 4326 O O . ILE B 1 249 ? -7.879 -30.797 -1.146 1 92.25 249 ILE B O 1
ATOM 4330 N N . LEU B 1 250 ? -7.109 -29.516 0.502 1 92.31 250 LEU B N 1
ATOM 4331 C CA . LEU B 1 250 ? -8.062 -30.078 1.462 1 92.31 250 LEU B CA 1
ATOM 4332 C C . LEU B 1 250 ? -9.492 -29.703 1.085 1 92.31 250 LEU B C 1
ATOM 4334 O O . LEU B 1 250 ? -10.398 -30.531 1.168 1 92.31 250 LEU B O 1
ATOM 4338 N N . TRP B 1 251 ? -9.703 -28.531 0.681 1 92.19 251 TRP B N 1
ATOM 4339 C CA . TRP B 1 251 ? -11.039 -28.047 0.348 1 92.19 251 TRP B CA 1
ATOM 4340 C C . TRP B 1 251 ? -11.578 -28.75 -0.894 1 92.19 251 TRP B C 1
ATOM 4342 O O . TRP B 1 251 ? -12.75 -29.125 -0.94 1 92.19 251 TRP B O 1
ATOM 4352 N N . VAL B 1 252 ? -10.742 -28.938 -1.845 1 93.44 252 VAL B N 1
ATOM 4353 C CA . VAL B 1 252 ? -11.219 -29.562 -3.07 1 93.44 252 VAL B CA 1
ATOM 4354 C C . VAL B 1 252 ? -11.578 -31.016 -2.797 1 93.44 252 VAL B C 1
ATOM 4356 O O . VAL B 1 252 ? -12.531 -31.547 -3.373 1 93.44 252 VAL B O 1
ATOM 4359 N N . ARG B 1 253 ? -10.875 -31.625 -1.922 1 94.31 253 ARG B N 1
ATOM 4360 C CA . ARG B 1 253 ? -11.156 -33.031 -1.556 1 94.31 253 ARG B CA 1
ATOM 4361 C C . ARG B 1 253 ? -12.461 -33.125 -0.767 1 94.31 253 ARG B C 1
ATOM 4363 O O . ARG B 1 253 ? -13.109 -34.156 -0.775 1 94.31 253 ARG B O 1
ATOM 4370 N N . ARG B 1 254 ? -12.82 -32.031 -0.163 1 94.44 254 ARG B N 1
ATOM 4371 C CA . ARG B 1 254 ? -14.062 -31.984 0.606 1 94.44 254 ARG B CA 1
ATOM 4372 C C . ARG B 1 254 ? -15.219 -31.469 -0.243 1 94.44 254 ARG B C 1
ATOM 4374 O O . ARG B 1 254 ? -16.297 -31.203 0.274 1 94.44 254 ARG B O 1
ATOM 4381 N N . GLY B 1 255 ? -14.945 -31.156 -1.42 1 93.25 255 GLY B N 1
ATOM 4382 C CA . GLY B 1 255 ? -16 -30.766 -2.344 1 93.25 255 GLY B CA 1
ATOM 4383 C C . GLY B 1 255 ? -16.25 -29.266 -2.35 1 93.25 255 GLY B C 1
ATOM 4384 O O . GLY B 1 255 ? -17.234 -28.797 -2.918 1 93.25 255 GLY B O 1
ATOM 4385 N N . LYS B 1 256 ? -15.383 -28.594 -1.707 1 94.62 256 LYS B N 1
ATOM 4386 C CA . LYS B 1 256 ? -15.523 -27.141 -1.671 1 94.62 256 LYS B CA 1
ATOM 4387 C C . LYS B 1 256 ? -14.766 -26.5 -2.826 1 94.62 256 LYS B C 1
ATOM 4389 O O . LYS B 1 256 ? -13.852 -25.703 -2.605 1 94.62 256 LYS B O 1
ATOM 4394 N N . ASP B 1 257 ? -15.242 -26.75 -3.998 1 95.88 257 ASP B N 1
ATOM 4395 C CA . ASP B 1 257 ? -14.562 -26.344 -5.223 1 95.88 257 ASP B CA 1
ATOM 4396 C C . ASP B 1 257 ? -14.523 -24.828 -5.352 1 95.88 257 ASP B C 1
ATOM 4398 O O . ASP B 1 257 ? -13.492 -24.25 -5.727 1 95.88 257 ASP B O 1
ATOM 4402 N N . THR B 1 258 ? -15.586 -24.188 -4.953 1 93.81 258 THR B N 1
ATOM 4403 C CA . THR B 1 258 ? -15.664 -22.734 -5.066 1 93.81 258 THR B CA 1
ATOM 4404 C C . THR B 1 258 ? -14.648 -22.062 -4.148 1 93.81 258 THR B C 1
ATOM 4406 O O . THR B 1 258 ? -13.961 -21.125 -4.555 1 93.81 258 THR B O 1
ATOM 4409 N N . LEU B 1 259 ? -14.562 -22.594 -2.99 1 90.38 259 LEU B N 1
ATOM 4410 C CA . LEU B 1 259 ? -13.602 -22.062 -2.033 1 90.38 259 LEU B CA 1
ATOM 4411 C C . LEU B 1 259 ? -12.172 -22.297 -2.5 1 90.38 259 LEU B C 1
ATOM 4413 O O . LEU B 1 259 ? -11.312 -21.422 -2.348 1 90.38 259 LEU B O 1
ATOM 4417 N N . THR B 1 260 ? -11.953 -23.438 -3.033 1 93.19 260 THR B N 1
ATOM 4418 C CA . THR B 1 260 ? -10.633 -23.828 -3.518 1 93.19 260 THR B CA 1
ATOM 4419 C C . THR B 1 260 ? -10.172 -22.891 -4.637 1 93.19 260 THR B C 1
ATOM 4421 O O . THR B 1 260 ? -9.109 -22.266 -4.535 1 93.19 260 THR B O 1
ATOM 4424 N N . PHE B 1 261 ? -11 -22.781 -5.648 1 95.44 261 PHE B N 1
ATOM 4425 C CA . PHE B 1 261 ? -10.625 -21.969 -6.809 1 95.44 261 PHE B CA 1
ATOM 4426 C C . PHE B 1 261 ? -10.602 -20.484 -6.461 1 95.44 261 PHE B C 1
ATOM 4428 O O . PHE B 1 261 ? -9.773 -19.734 -6.969 1 95.44 261 PHE B O 1
ATOM 4435 N N . GLY B 1 262 ? -11.508 -20.125 -5.582 1 91.69 262 GLY B N 1
ATOM 4436 C CA . GLY B 1 262 ? -11.5 -18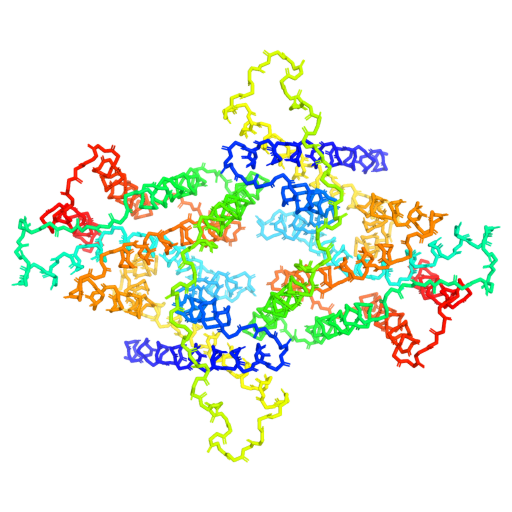.734 -5.121 1 91.69 262 GLY B CA 1
ATOM 4437 C C . GLY B 1 262 ? -10.219 -18.359 -4.41 1 91.69 262 GLY B C 1
ATOM 4438 O O . GLY B 1 262 ? -9.711 -17.25 -4.594 1 91.69 262 GLY B O 1
ATOM 4439 N N . ASN B 1 263 ? -9.727 -19.25 -3.631 1 89.75 263 ASN B N 1
ATOM 4440 C CA . ASN B 1 263 ? -8.484 -19.016 -2.908 1 89.75 263 ASN B CA 1
ATOM 4441 C C . ASN B 1 263 ? -7.297 -18.922 -3.861 1 89.75 263 ASN B C 1
ATOM 4443 O O . ASN B 1 263 ? -6.453 -18.031 -3.715 1 89.75 263 ASN B O 1
ATOM 4447 N N . ILE B 1 264 ? -7.258 -19.734 -4.816 1 93.44 264 ILE B N 1
ATOM 4448 C CA . ILE B 1 264 ? -6.145 -19.781 -5.758 1 93.44 264 ILE B CA 1
ATOM 4449 C C . ILE B 1 264 ? -6.191 -18.547 -6.664 1 93.44 264 ILE B C 1
ATOM 4451 O O . ILE B 1 264 ? -5.184 -17.859 -6.828 1 93.44 264 ILE B O 1
ATOM 4455 N N . THR B 1 265 ? -7.355 -18.266 -7.184 1 95.31 265 THR B N 1
ATOM 4456 C CA . THR B 1 265 ? -7.453 -17.188 -8.164 1 95.31 265 THR B CA 1
ATOM 4457 C C . THR B 1 265 ? -7.391 -15.82 -7.477 1 95.31 265 THR B C 1
ATOM 4459 O O . THR B 1 265 ? -6.871 -14.859 -8.039 1 95.31 265 THR B O 1
ATOM 4462 N N . GLY B 1 266 ? -7.961 -15.773 -6.254 1 92.38 266 GLY B N 1
ATOM 4463 C CA . GLY B 1 266 ? -7.766 -14.555 -5.48 1 92.38 266 GLY B CA 1
ATOM 4464 C C . GLY B 1 266 ? -6.305 -14.25 -5.211 1 92.38 266 GLY B C 1
ATOM 4465 O O . GLY B 1 266 ? -5.875 -13.094 -5.309 1 92.38 266 GLY B O 1
ATOM 4466 N N . ALA B 1 267 ? -5.582 -15.281 -4.887 1 92.69 267 ALA B N 1
ATOM 4467 C CA . ALA B 1 267 ? -4.148 -15.133 -4.656 1 92.69 267 ALA B CA 1
ATOM 4468 C C . ALA B 1 267 ? -3.426 -14.734 -5.938 1 92.69 267 ALA B C 1
ATOM 4470 O O . ALA B 1 267 ? -2.453 -13.977 -5.898 1 92.69 267 ALA B O 1
ATOM 4471 N N . LEU B 1 268 ? -3.906 -15.227 -7.047 1 96.31 268 LEU B N 1
ATOM 4472 C CA . LEU B 1 268 ? -3.326 -14.875 -8.336 1 96.31 268 LEU B CA 1
ATOM 4473 C C . LEU B 1 268 ? -3.451 -13.383 -8.602 1 96.31 268 LEU B C 1
ATOM 4475 O O . LEU B 1 268 ? -2.5 -12.742 -9.062 1 96.31 268 LEU B O 1
ATOM 4479 N N . VAL B 1 269 ? -4.586 -12.875 -8.289 1 96.31 269 VAL B N 1
ATOM 4480 C CA . VAL B 1 269 ? -4.801 -11.453 -8.547 1 96.31 269 VAL B CA 1
ATOM 4481 C C . VAL B 1 269 ? -3.91 -10.617 -7.625 1 96.31 269 VAL B C 1
ATOM 4483 O O . VAL B 1 269 ? -3.293 -9.648 -8.062 1 96.31 269 VAL B O 1
ATOM 4486 N N . PHE B 1 270 ? -3.85 -11.031 -6.391 1 94.31 270 PHE B N 1
ATOM 4487 C CA . PHE B 1 270 ? -3.031 -10.32 -5.414 1 94.31 270 PHE B CA 1
ATOM 4488 C C . PHE B 1 270 ? -1.558 -10.383 -5.797 1 94.31 270 PHE B C 1
ATOM 4490 O O . PHE B 1 270 ? -0.898 -9.352 -5.918 1 94.31 270 PHE B O 1
ATOM 4497 N N . GLN B 1 271 ? -1.068 -11.531 -6.078 1 95.44 271 GLN B N 1
ATOM 4498 C CA . GLN B 1 271 ? 0.343 -11.75 -6.379 1 95.44 271 GLN B CA 1
ATOM 4499 C C . GLN B 1 271 ? 0.689 -11.258 -7.781 1 95.44 271 GLN B C 1
ATOM 4501 O O . GLN B 1 271 ? 1.855 -11 -8.086 1 95.44 271 GLN B O 1
ATOM 4506 N N . GLY B 1 272 ? -0.294 -11.125 -8.602 1 96.69 272 GLY B N 1
ATOM 4507 C CA . GLY B 1 272 ? -0.062 -10.688 -9.969 1 96.69 272 GLY B CA 1
ATOM 4508 C C . GLY B 1 272 ? -0.18 -9.18 -10.133 1 96.69 272 GLY B C 1
ATOM 4509 O O . GLY B 1 272 ? 0.089 -8.648 -11.211 1 96.69 272 GLY B O 1
ATOM 4510 N N . SER B 1 273 ? -0.537 -8.492 -9.039 1 96.75 273 SER B N 1
ATOM 4511 C CA . SER B 1 273 ? -0.744 -7.055 -9.164 1 96.75 273 SER B CA 1
ATOM 4512 C C . SER B 1 273 ? 0.1 -6.281 -8.156 1 96.75 273 SER B C 1
ATOM 4514 O O . SER B 1 273 ? 1.123 -5.695 -8.508 1 96.75 273 SER B O 1
ATOM 4516 N N . LEU B 1 274 ? -0.095 -6.48 -6.879 1 95.56 274 LEU B N 1
ATOM 4517 C CA . LEU B 1 274 ? 0.531 -5.656 -5.848 1 95.56 274 LEU B CA 1
ATOM 4518 C C . LEU B 1 274 ? 2.029 -5.934 -5.77 1 95.56 274 LEU B C 1
ATOM 4520 O O . LEU B 1 274 ? 2.832 -5 -5.684 1 95.56 274 LEU B O 1
ATOM 4524 N N . LEU B 1 275 ? 2.361 -7.191 -5.785 1 96.44 275 LEU B N 1
ATOM 4525 C CA . LEU B 1 275 ? 3.775 -7.52 -5.637 1 96.44 275 LEU B CA 1
ATOM 4526 C C . LEU B 1 275 ? 4.559 -7.133 -6.887 1 96.44 275 LEU B C 1
ATOM 4528 O O . LEU B 1 275 ? 5.641 -6.555 -6.793 1 96.44 275 LEU B O 1
ATOM 4532 N N . PRO B 1 276 ? 3.977 -7.383 -8.07 1 97.62 276 PRO B N 1
ATOM 4533 C CA . PRO B 1 276 ? 4.652 -6.871 -9.266 1 97.62 276 PRO B CA 1
ATOM 4534 C C . PRO B 1 276 ? 4.773 -5.348 -9.273 1 97.62 276 PRO B C 1
ATOM 4536 O O . PRO B 1 276 ? 5.742 -4.801 -9.805 1 97.62 276 PRO B O 1
ATOM 4539 N N . ALA B 1 277 ? 3.816 -4.668 -8.688 1 96.44 277 ALA B N 1
ATOM 4540 C CA . ALA B 1 277 ? 3.922 -3.217 -8.57 1 96.44 277 ALA B CA 1
ATOM 4541 C C . ALA B 1 277 ? 5.191 -2.816 -7.82 1 96.44 277 ALA B C 1
ATOM 4543 O O . ALA B 1 277 ? 5.902 -1.901 -8.242 1 96.44 277 ALA B O 1
ATOM 4544 N N . ILE B 1 278 ? 5.48 -3.527 -6.812 1 93.31 278 ILE B N 1
ATOM 4545 C CA . ILE B 1 278 ? 6.688 -3.293 -6.027 1 93.31 278 ILE B CA 1
ATOM 4546 C C . ILE B 1 278 ? 7.918 -3.629 -6.863 1 93.31 278 ILE B C 1
ATOM 4548 O O . ILE B 1 278 ? 8.891 -2.871 -6.879 1 93.31 278 ILE B O 1
ATOM 4552 N N . GLY B 1 279 ? 7.832 -4.715 -7.57 1 94.19 279 GLY B N 1
ATOM 4553 C CA . GLY B 1 279 ? 8.945 -5.121 -8.414 1 94.19 279 GLY B CA 1
ATOM 4554 C C . GLY B 1 279 ? 9.25 -4.121 -9.516 1 94.19 279 GLY B C 1
ATOM 4555 O O . GLY B 1 279 ? 10.414 -3.756 -9.719 1 94.19 279 GLY B O 1
ATOM 4556 N N . VAL B 1 280 ? 8.211 -3.615 -10.148 1 94.88 280 VAL B N 1
ATOM 4557 C CA . VAL B 1 280 ? 8.359 -2.686 -11.258 1 94.88 280 VAL B CA 1
ATOM 4558 C C . VAL B 1 280 ? 8.969 -1.376 -10.766 1 94.88 280 VAL B C 1
ATOM 4560 O O . VAL B 1 280 ? 9.797 -0.773 -11.445 1 94.88 280 VAL B O 1
ATOM 4563 N N . MET B 1 281 ? 8.672 -1.017 -9.555 1 91.12 281 MET B N 1
ATOM 4564 C CA . MET B 1 281 ? 9.055 0.305 -9.07 1 91.12 281 MET B CA 1
ATOM 4565 C C . MET B 1 281 ? 10.398 0.251 -8.352 1 91.12 281 MET B C 1
ATOM 4567 O O . MET B 1 281 ? 11.133 1.242 -8.32 1 91.12 281 MET B O 1
ATOM 4571 N N . LEU B 1 282 ? 10.812 -0.973 -7.879 1 89.38 282 LEU B N 1
ATOM 4572 C CA . LEU B 1 282 ? 11.922 -0.941 -6.93 1 89.38 282 LEU B CA 1
ATOM 4573 C C . LEU B 1 282 ? 13.039 -1.884 -7.367 1 89.38 282 LEU B C 1
ATOM 4575 O O . LEU B 1 282 ? 14.062 -1.987 -6.695 1 89.38 282 LEU B O 1
ATOM 4579 N N . THR B 1 283 ? 12.867 -2.529 -8.375 1 90.31 283 THR B N 1
ATOM 4580 C CA . THR B 1 283 ? 13.891 -3.414 -8.906 1 90.31 283 THR B CA 1
ATOM 4581 C C . THR B 1 283 ? 14.172 -3.096 -10.375 1 90.31 283 THR B C 1
ATOM 4583 O O . THR B 1 283 ? 13.43 -2.35 -11.008 1 90.31 283 THR B O 1
ATOM 4586 N N . PRO B 1 284 ? 15.281 -3.582 -10.898 1 87.75 284 PRO B N 1
ATOM 4587 C CA . PRO B 1 284 ? 15.523 -3.344 -12.32 1 87.75 284 PRO B CA 1
ATOM 4588 C C . PRO B 1 284 ? 14.414 -3.906 -13.211 1 87.75 284 PRO B C 1
ATOM 4590 O O . PRO B 1 284 ? 14.18 -3.389 -14.305 1 87.75 284 PRO B O 1
ATOM 4593 N N . TRP B 1 285 ? 13.633 -4.879 -12.703 1 93.31 285 TRP B N 1
ATOM 4594 C CA . TRP B 1 285 ? 12.523 -5.449 -13.461 1 93.31 285 TRP B CA 1
ATOM 4595 C C . TRP B 1 285 ? 12.836 -5.48 -14.953 1 93.31 285 TRP B C 1
ATOM 4597 O O . TRP B 1 285 ? 12.156 -4.836 -15.75 1 93.31 285 TRP B O 1
ATOM 4607 N N . SER B 1 286 ? 13.773 -6.262 -15.375 1 94.38 286 SER B N 1
ATOM 4608 C CA . SER B 1 286 ? 14.281 -6.301 -16.75 1 94.38 286 SER B CA 1
ATOM 4609 C C . SER B 1 286 ? 14.031 -7.664 -17.391 1 94.38 286 SER B C 1
ATOM 4611 O O . SER B 1 286 ? 13.969 -8.68 -16.688 1 94.38 286 SER B O 1
ATOM 4613 N N . PRO B 1 287 ? 13.914 -7.566 -18.656 1 95.12 287 PRO B N 1
ATOM 4614 C CA . PRO B 1 287 ? 13.695 -8.836 -19.344 1 95.12 287 PRO B CA 1
ATOM 4615 C C . PRO B 1 287 ? 14.961 -9.695 -19.422 1 95.12 287 PRO B C 1
ATOM 4617 O O . PRO B 1 287 ? 16.047 -9.164 -19.641 1 95.12 287 PRO B O 1
ATOM 4620 N N . SER B 1 288 ? 14.906 -10.898 -19 1 95.12 288 SER B N 1
ATOM 4621 C CA . SER B 1 288 ? 15.891 -11.961 -19.141 1 95.12 288 SER B CA 1
ATOM 4622 C C . SER B 1 288 ? 15.234 -13.273 -19.562 1 95.12 288 SER B C 1
ATOM 4624 O O . SER B 1 288 ? 14.031 -13.453 -19.375 1 95.12 288 SER B O 1
ATOM 4626 N N . PRO B 1 289 ? 15.93 -14.125 -20.125 1 95.44 289 PRO B N 1
ATOM 4627 C CA . PRO B 1 289 ? 15.328 -15.359 -20.641 1 95.44 289 PRO B CA 1
ATOM 4628 C C . PRO B 1 289 ? 14.531 -16.109 -19.578 1 95.44 289 PRO B C 1
ATOM 4630 O O . PRO B 1 289 ? 13.383 -16.484 -19.812 1 95.44 289 PRO B O 1
ATOM 4633 N N . PRO B 1 290 ? 15.094 -16.297 -18.406 1 95.75 290 PRO B N 1
ATOM 4634 C CA . PRO B 1 290 ? 14.297 -17 -17.391 1 95.75 290 PRO B CA 1
ATOM 4635 C C . PRO B 1 290 ? 13.039 -16.25 -17 1 95.75 290 PRO B C 1
ATOM 4637 O O . PRO B 1 290 ? 11.992 -16.859 -16.734 1 95.75 290 PRO B O 1
ATOM 4640 N N . VAL B 1 291 ? 13.164 -14.93 -16.938 1 96.94 291 VAL B N 1
ATOM 4641 C CA . VAL B 1 291 ? 12.039 -14.094 -16.547 1 96.94 291 VAL B CA 1
ATOM 4642 C C . VAL B 1 291 ? 10.961 -14.141 -17.625 1 96.94 291 VAL B C 1
ATOM 4644 O O . VAL B 1 291 ? 9.773 -14.297 -17.328 1 96.94 291 VAL B O 1
ATOM 4647 N N . LEU B 1 292 ? 11.359 -14.07 -18.859 1 97.69 292 LEU B N 1
ATOM 4648 C CA . LEU B 1 292 ? 10.43 -14.07 -19.984 1 97.69 292 LEU B CA 1
ATOM 4649 C C . LEU B 1 292 ? 9.727 -15.422 -20.109 1 97.69 292 LEU B C 1
ATOM 4651 O O . LEU B 1 292 ? 8.523 -15.484 -20.359 1 97.69 292 LEU B O 1
ATOM 4655 N N . LEU B 1 293 ? 10.516 -16.438 -19.953 1 97.62 293 LEU B N 1
ATOM 4656 C CA . LEU B 1 293 ? 9.93 -17.781 -20 1 97.62 293 LEU B CA 1
ATOM 4657 C C . LEU B 1 293 ? 8.93 -17.984 -18.859 1 97.62 293 LEU B C 1
ATOM 4659 O O . LEU B 1 293 ? 7.836 -18.5 -19.078 1 97.62 293 LEU B O 1
ATOM 4663 N N . GLY B 1 294 ? 9.32 -17.594 -17.703 1 97.38 294 GLY B N 1
ATOM 4664 C CA . GLY B 1 294 ? 8.438 -17.719 -16.547 1 97.38 294 GLY B CA 1
ATOM 4665 C C . GLY B 1 294 ? 7.148 -16.938 -16.703 1 97.38 294 GLY B C 1
ATOM 4666 O O . GLY B 1 294 ? 6.059 -17.469 -16.484 1 97.38 294 GLY B O 1
ATOM 4667 N N . ALA B 1 295 ? 7.309 -15.664 -17.062 1 98.12 295 ALA B N 1
ATOM 4668 C CA . ALA B 1 295 ? 6.145 -14.805 -17.266 1 98.12 295 ALA B CA 1
ATOM 4669 C C . ALA B 1 295 ? 5.262 -15.328 -18.391 1 98.12 295 ALA B C 1
ATOM 4671 O O . ALA B 1 295 ? 4.035 -15.32 -18.281 1 98.12 295 ALA B O 1
ATOM 4672 N N . GLY B 1 296 ? 5.891 -15.766 -19.453 1 98.44 296 GLY B N 1
ATOM 4673 C CA . GLY B 1 296 ? 5.152 -16.312 -20.594 1 98.44 296 GLY B CA 1
ATOM 4674 C C . GLY B 1 296 ? 4.332 -17.531 -20.234 1 98.44 296 GLY B C 1
ATOM 4675 O O . GLY B 1 296 ? 3.164 -17.625 -20.609 1 98.44 296 GLY B O 1
ATOM 4676 N N . LEU B 1 297 ? 4.965 -18.453 -19.5 1 98.5 297 LEU B N 1
ATOM 4677 C CA . LEU B 1 297 ? 4.277 -19.688 -19.125 1 98.5 297 LEU B CA 1
ATOM 4678 C C . LEU B 1 297 ? 3.17 -19.406 -18.109 1 98.5 297 LEU B C 1
ATOM 4680 O O . LEU B 1 297 ? 2.135 -20.078 -18.109 1 98.5 297 LEU B O 1
ATOM 4684 N N . THR B 1 298 ? 3.398 -18.406 -17.266 1 98.62 298 THR B N 1
ATOM 4685 C CA . THR B 1 298 ? 2.369 -17.984 -16.328 1 98.62 298 THR B CA 1
ATOM 4686 C C . THR B 1 298 ? 1.141 -17.469 -17.078 1 98.62 298 THR B C 1
ATOM 4688 O O . THR B 1 298 ? 0.013 -17.859 -16.781 1 98.62 298 THR B O 1
ATOM 4691 N N . LEU B 1 299 ? 1.373 -16.594 -18.047 1 98.75 299 LEU B N 1
ATOM 4692 C CA . LEU B 1 299 ? 0.282 -16.016 -18.844 1 98.75 299 LEU B CA 1
ATOM 4693 C C . LEU B 1 299 ? -0.39 -17.094 -19.688 1 98.75 299 LEU B C 1
ATOM 4695 O O . LEU B 1 299 ? -1.611 -17.078 -19.859 1 98.75 299 LEU B O 1
ATOM 4699 N N . LEU B 1 300 ? 0.416 -18.016 -20.156 1 98.75 300 LEU B N 1
ATOM 4700 C CA . LEU B 1 300 ? -0.125 -19.094 -20.969 1 98.75 300 LEU B CA 1
ATOM 4701 C C . LEU B 1 300 ? -1.032 -20 -20.125 1 98.75 300 LEU B C 1
ATOM 4703 O O . LEU B 1 300 ? -2.154 -20.312 -20.531 1 98.75 300 LEU B O 1
ATOM 4707 N N . ALA B 1 301 ? -0.541 -20.422 -19.016 1 98.75 301 ALA B N 1
ATOM 4708 C CA . ALA B 1 301 ? -1.311 -21.297 -18.125 1 98.75 301 ALA B CA 1
ATOM 4709 C C . ALA B 1 301 ? -2.562 -20.594 -17.609 1 98.75 301 ALA B C 1
ATOM 4711 O O . ALA B 1 301 ? -3.648 -21.188 -17.609 1 98.75 301 ALA B O 1
ATOM 4712 N N . GLY B 1 302 ? -2.371 -19.359 -17.172 1 98.44 302 GLY B N 1
ATOM 4713 C CA . GLY B 1 302 ? -3.518 -18.594 -16.719 1 98.44 302 GLY B CA 1
ATOM 4714 C C . GLY B 1 302 ? -4.523 -18.312 -17.828 1 98.44 302 GLY B C 1
ATOM 4715 O O . GLY B 1 302 ? -5.734 -18.406 -17.609 1 98.44 302 GLY B O 1
ATOM 4716 N N . GLY B 1 303 ? -4.023 -17.953 -19 1 98.62 303 GLY B N 1
ATOM 4717 C CA . GLY B 1 303 ? -4.887 -17.734 -20.156 1 98.62 303 GLY B CA 1
ATOM 4718 C C . GLY B 1 303 ? -5.656 -18.969 -20.578 1 98.62 303 GLY B C 1
ATOM 4719 O O . GLY B 1 303 ? -6.832 -18.875 -20.938 1 98.62 303 GLY B O 1
ATOM 4720 N N . TYR B 1 304 ? -4.984 -20.094 -20.516 1 98.69 304 TYR B N 1
ATOM 4721 C CA . TYR B 1 304 ? -5.617 -21.375 -20.812 1 98.69 304 TYR B CA 1
ATOM 4722 C C . TYR B 1 304 ? -6.793 -21.641 -19.891 1 98.69 304 TYR B C 1
ATOM 4724 O O . TYR B 1 304 ? -7.895 -21.953 -20.344 1 98.69 304 TYR B O 1
ATOM 4732 N N . THR B 1 305 ? -6.59 -21.5 -18.625 1 98.38 305 THR B N 1
ATOM 4733 C CA . THR B 1 305 ? -7.645 -21.734 -17.641 1 98.38 305 THR B CA 1
ATOM 4734 C C . THR B 1 305 ? -8.781 -20.734 -17.828 1 98.38 305 THR B C 1
ATOM 4736 O O . THR B 1 305 ? -9.953 -21.094 -17.703 1 98.38 305 THR B O 1
ATOM 4739 N N . TYR B 1 306 ? -8.398 -19.5 -18.094 1 98.5 306 TYR B N 1
ATOM 4740 C CA . TYR B 1 306 ? -9.391 -18.469 -18.344 1 98.5 306 TYR B CA 1
ATOM 4741 C C . TYR B 1 306 ? -10.281 -18.828 -19.531 1 98.5 306 TYR B C 1
ATOM 4743 O O . TYR B 1 306 ? -11.5 -18.672 -19.469 1 98.5 306 TYR B O 1
ATOM 4751 N N . LEU B 1 307 ? -9.695 -19.312 -20.578 1 98.19 307 LEU B N 1
ATOM 4752 C CA . LEU B 1 307 ? -10.43 -19.656 -21.781 1 98.19 307 LEU B CA 1
ATOM 4753 C C . LEU B 1 307 ? -11.375 -20.828 -21.531 1 98.19 307 LEU B C 1
ATOM 4755 O O . LEU B 1 307 ? -12.492 -20.859 -22.062 1 98.19 307 LEU B O 1
ATOM 4759 N N . LEU B 1 308 ? -10.969 -21.797 -20.734 1 97.88 308 LEU B N 1
ATOM 4760 C CA . LEU B 1 308 ? -11.836 -22.922 -20.375 1 97.88 308 LEU B CA 1
ATOM 4761 C C . LEU B 1 308 ? -13.094 -22.422 -19.672 1 97.88 308 LEU B C 1
ATOM 4763 O O . LEU B 1 308 ? -14.203 -22.844 -20.016 1 97.88 308 LEU B O 1
ATOM 4767 N N . VAL B 1 309 ? -12.883 -21.547 -18.766 1 97.38 309 VAL B N 1
ATOM 4768 C CA . VAL B 1 309 ? -14 -21.031 -17.969 1 97.38 309 VAL B CA 1
ATOM 4769 C C . VAL B 1 309 ? -14.891 -20.156 -18.844 1 97.38 309 VAL B C 1
ATOM 4771 O O . VAL B 1 309 ? -16.125 -20.25 -18.781 1 97.38 309 VAL B O 1
ATOM 4774 N N . ARG B 1 310 ? -14.297 -19.344 -19.609 1 96.69 310 ARG B N 1
ATOM 4775 C CA . ARG B 1 310 ? -15.039 -18.438 -20.469 1 96.69 310 ARG B CA 1
ATOM 4776 C C . ARG B 1 310 ? -15.906 -19.188 -21.469 1 96.69 310 ARG B C 1
ATOM 4778 O O . ARG B 1 310 ? -17 -18.75 -21.797 1 96.69 310 ARG B O 1
ATOM 4785 N N . ARG B 1 311 ? -15.43 -20.344 -21.906 1 97.25 311 ARG B N 1
ATOM 4786 C CA . ARG B 1 311 ? -16.141 -21.141 -22.891 1 97.25 311 ARG B CA 1
ATOM 4787 C C . ARG B 1 311 ? -17.203 -22.016 -22.219 1 97.25 311 ARG B C 1
ATOM 4789 O O . ARG B 1 311 ? -17.938 -22.734 -22.891 1 97.25 311 ARG B O 1
ATOM 4796 N N . GLY B 1 312 ? -17.266 -22.031 -20.938 1 95.69 312 GLY B N 1
ATOM 4797 C CA . GLY B 1 312 ? -18.266 -22.781 -20.219 1 95.69 312 GLY B CA 1
ATOM 4798 C C . GLY B 1 312 ? -17.922 -24.266 -20.094 1 95.69 312 GLY B C 1
ATOM 4799 O O . GLY B 1 312 ? -18.812 -25.094 -19.906 1 95.69 312 GLY B O 1
ATOM 4800 N N . VAL B 1 313 ? -16.672 -24.547 -20.266 1 95.94 313 VAL B N 1
ATOM 4801 C CA . VAL B 1 313 ? -16.234 -25.922 -20.141 1 95.94 313 VAL B CA 1
ATOM 4802 C C . VAL B 1 313 ? -16.328 -26.391 -18.688 1 95.94 313 VAL B C 1
ATOM 4804 O O . VAL B 1 313 ? -15.969 -25.641 -17.781 1 95.94 313 VAL B O 1
ATOM 4807 N N . THR B 1 314 ? -16.938 -27.547 -18.484 1 96.38 314 THR B N 1
ATOM 4808 C CA . THR B 1 314 ? -16.906 -28.141 -17.156 1 96.38 314 THR B CA 1
ATOM 4809 C C . THR B 1 314 ? -15.469 -28.516 -16.766 1 96.38 314 THR B C 1
ATOM 4811 O O . THR B 1 314 ? -14.844 -29.344 -17.422 1 96.38 314 THR B O 1
ATOM 4814 N N . LEU B 1 315 ? -15.031 -27.938 -15.734 1 97.62 315 LEU B N 1
ATOM 4815 C CA . LEU B 1 315 ? -13.664 -28.172 -15.305 1 97.62 315 LEU B CA 1
ATOM 4816 C C . LEU B 1 315 ? -13.492 -29.578 -14.75 1 97.62 315 LEU B C 1
ATOM 4818 O O . LEU B 1 315 ? -14.328 -30.047 -13.969 1 97.62 315 LEU B O 1
ATOM 4822 N N . ARG B 1 316 ? -12.484 -30.219 -15.234 1 98.06 316 ARG B N 1
ATOM 4823 C CA . ARG B 1 316 ? -12.109 -31.562 -14.82 1 98.06 316 ARG B CA 1
ATOM 4824 C C . ARG B 1 316 ? -10.625 -31.656 -14.5 1 98.06 316 ARG B C 1
ATOM 4826 O O . ARG B 1 316 ? -9.82 -30.891 -15.047 1 98.06 316 ARG B O 1
ATOM 4833 N N . PRO B 1 317 ? -10.234 -32.531 -13.633 1 97.69 317 PRO B N 1
ATOM 4834 C CA . PRO B 1 317 ? -8.828 -32.625 -13.211 1 97.69 317 PRO B CA 1
ATOM 4835 C C . PRO B 1 317 ? -7.867 -32.75 -14.383 1 97.69 317 PRO B C 1
ATOM 4837 O O . PRO B 1 317 ? -6.766 -32.188 -14.352 1 97.69 317 PRO B O 1
ATOM 4840 N N . TYR B 1 318 ? -8.219 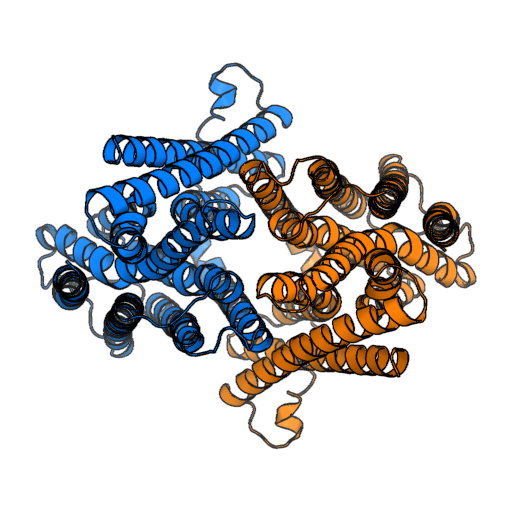-33.438 -15.422 1 97.81 318 TYR B N 1
ATOM 4841 C CA . TYR B 1 318 ? -7.273 -33.656 -16.516 1 97.81 318 TYR B CA 1
ATOM 4842 C C . TYR B 1 318 ? -6.984 -32.344 -17.25 1 97.81 318 TYR B C 1
ATOM 4844 O O . TYR B 1 318 ? -5.957 -32.25 -17.922 1 97.81 318 TYR B O 1
ATOM 4852 N N . HIS B 1 319 ? -7.906 -31.328 -17.219 1 98.19 319 HIS B N 1
ATOM 4853 C CA . HIS B 1 319 ? -7.652 -30.031 -17.828 1 98.19 319 HIS B CA 1
ATOM 4854 C C . HIS B 1 319 ? -6.406 -29.375 -17.234 1 98.19 319 HIS B C 1
ATOM 4856 O O . HIS B 1 319 ? -5.723 -28.609 -17.922 1 98.19 319 HIS B O 1
ATOM 4862 N N . PHE B 1 320 ? -6.051 -29.719 -16.016 1 98.44 320 PHE B N 1
ATOM 4863 C CA . PHE B 1 320 ? -4.984 -29.016 -15.305 1 98.44 320 PHE B CA 1
ATOM 4864 C C . PHE B 1 320 ? -3.652 -29.734 -15.477 1 98.44 320 PHE B C 1
ATOM 4866 O O . PHE B 1 320 ? -2.633 -29.312 -14.93 1 98.44 320 PHE B O 1
ATOM 4873 N N . LEU B 1 321 ? -3.633 -30.844 -16.281 1 98.38 321 LEU B N 1
ATOM 4874 C CA . LEU B 1 321 ? -2.381 -31.469 -16.703 1 98.38 321 LEU B CA 1
ATOM 4875 C C . LEU B 1 321 ? -1.546 -30.5 -17.531 1 98.38 321 LEU B C 1
ATOM 4877 O O . LEU B 1 321 ? -0.316 -30.5 -17.438 1 98.38 321 LEU B O 1
ATOM 4881 N N . PHE B 1 322 ? -2.311 -29.719 -18.312 1 98.5 322 PHE B N 1
ATOM 4882 C CA . PHE B 1 322 ? -1.634 -28.703 -19.125 1 98.5 322 PHE B CA 1
ATOM 4883 C C . PHE B 1 322 ? -0.903 -27.703 -18.234 1 98.5 322 PHE B C 1
ATOM 4885 O O . PHE B 1 322 ? 0.216 -27.297 -18.547 1 98.5 322 PHE B O 1
ATOM 4892 N N . ASN B 1 323 ? -1.468 -27.266 -17.156 1 98.5 323 ASN B N 1
ATOM 4893 C CA . ASN B 1 323 ? -0.823 -26.375 -16.188 1 98.5 323 ASN B CA 1
ATOM 4894 C C . ASN B 1 323 ? 0.431 -27.016 -15.594 1 98.5 323 ASN B C 1
ATOM 4896 O O . ASN B 1 323 ? 1.452 -26.344 -15.43 1 98.5 323 ASN B O 1
ATOM 4900 N N . GLY B 1 324 ? 0.341 -28.266 -15.297 1 98 324 GLY B N 1
ATOM 4901 C CA . GLY B 1 324 ? 1.507 -28.984 -14.812 1 98 324 GLY B CA 1
ATOM 4902 C C . GLY B 1 324 ? 2.627 -29.062 -15.836 1 98 324 GLY B C 1
ATOM 4903 O O . GLY B 1 324 ? 3.803 -28.953 -15.484 1 98 324 GLY B O 1
ATOM 4904 N N . LEU B 1 325 ? 2.252 -29.266 -17.078 1 98.19 325 LEU B N 1
ATOM 4905 C CA . LEU B 1 325 ? 3.229 -29.312 -18.156 1 98.19 325 LEU B CA 1
ATOM 4906 C C . LEU B 1 325 ? 3.959 -27.984 -18.297 1 98.19 325 LEU B C 1
ATOM 4908 O O . LEU B 1 325 ? 5.148 -27.953 -18.609 1 98.19 325 LEU B O 1
ATOM 4912 N N . CYS B 1 326 ? 3.246 -26.906 -18.078 1 98.12 326 CYS B N 1
ATOM 4913 C CA . CYS B 1 326 ? 3.869 -25.594 -18.125 1 98.12 326 CYS B CA 1
ATOM 4914 C C . CYS B 1 326 ? 4.934 -25.453 -17.047 1 98.12 326 CYS B C 1
ATOM 4916 O O . CYS B 1 326 ? 6.016 -24.922 -17.297 1 98.12 326 CYS B O 1
ATOM 4918 N N . TYR B 1 327 ? 4.629 -25.875 -15.867 1 97 327 TYR B N 1
ATOM 4919 C CA . TYR B 1 327 ? 5.617 -25.828 -14.789 1 97 327 TYR B CA 1
ATOM 4920 C C . TYR B 1 327 ? 6.82 -26.703 -15.125 1 97 327 TYR B C 1
ATOM 4922 O O . TYR B 1 327 ? 7.965 -26.312 -14.914 1 97 327 TYR B O 1
ATOM 4930 N N . GLY B 1 328 ? 6.551 -27.938 -15.586 1 96.94 328 GLY B N 1
ATOM 4931 C CA . GLY B 1 328 ? 7.617 -28.844 -16 1 96.94 328 GLY B CA 1
ATOM 4932 C C . GLY B 1 328 ? 8.508 -28.25 -17.078 1 96.94 328 GLY B C 1
ATOM 4933 O O . GLY B 1 328 ? 9.734 -28.406 -17.031 1 96.94 328 GLY B O 1
ATOM 4934 N N . ALA B 1 329 ? 7.898 -27.578 -18 1 97.25 329 ALA B N 1
ATOM 4935 C CA . ALA B 1 329 ? 8.656 -26.938 -19.078 1 97.25 329 ALA B CA 1
ATOM 4936 C C . ALA B 1 329 ? 9.617 -25.906 -18.516 1 97.25 329 ALA B C 1
ATOM 4938 O O . ALA B 1 329 ? 10.766 -25.797 -18.969 1 97.25 329 ALA B O 1
ATOM 4939 N N . TYR B 1 330 ? 9.156 -25.109 -17.594 1 96 330 TYR B N 1
ATOM 4940 C CA . TYR B 1 330 ? 10.039 -24.125 -16.969 1 96 330 TYR B CA 1
ATOM 4941 C C . TYR B 1 330 ? 11.172 -24.797 -16.203 1 96 330 TYR B C 1
ATOM 4943 O O . TYR B 1 330 ? 12.336 -24.438 -16.359 1 96 330 TYR B O 1
ATOM 4951 N N . PHE B 1 331 ? 10.828 -25.781 -15.43 1 93.62 331 PHE B N 1
ATOM 4952 C CA . PHE B 1 331 ? 11.789 -26.484 -14.586 1 93.62 331 PHE B CA 1
ATOM 4953 C C . PHE B 1 331 ? 12.883 -27.125 -15.438 1 93.62 331 PHE B C 1
ATOM 4955 O O . PHE B 1 331 ? 14.07 -26.953 -15.148 1 93.62 331 PHE B O 1
ATOM 4962 N N . PHE B 1 332 ? 12.539 -27.734 -16.5 1 93.69 332 PHE B N 1
ATOM 4963 C CA . PHE B 1 332 ? 13.5 -28.469 -17.312 1 93.69 332 PHE B CA 1
ATOM 4964 C C . PHE B 1 332 ? 14.273 -27.531 -18.234 1 93.69 332 PHE B C 1
ATOM 4966 O O . PHE B 1 332 ? 15.422 -27.812 -18.578 1 93.69 332 PHE B O 1
ATOM 4973 N N . ALA B 1 333 ? 13.664 -26.438 -18.578 1 92.25 333 ALA B N 1
ATOM 4974 C CA . ALA B 1 333 ? 14.359 -25.469 -19.422 1 92.25 333 ALA B CA 1
ATOM 4975 C C . ALA B 1 333 ? 15.484 -24.781 -18.672 1 92.25 333 ALA B C 1
ATOM 4977 O O . ALA B 1 333 ? 16.484 -24.375 -19.266 1 92.25 333 ALA B O 1
ATOM 4978 N N . LEU B 1 334 ? 15.32 -24.609 -17.391 1 85.06 334 LEU B N 1
ATOM 4979 C CA . LEU B 1 334 ? 16.266 -23.766 -16.672 1 85.06 334 LEU B CA 1
ATOM 4980 C C . LEU B 1 334 ? 17.188 -24.609 -15.781 1 85.06 334 LEU B C 1
ATOM 4982 O O . LEU B 1 334 ? 18.156 -24.094 -15.219 1 85.06 334 LEU B O 1
ATOM 4986 N N . THR B 1 335 ? 16.859 -25.812 -15.594 1 75.69 335 THR B N 1
ATOM 4987 C CA . THR B 1 335 ? 17.75 -26.672 -14.844 1 75.69 335 THR B CA 1
ATOM 4988 C C . THR B 1 335 ? 18.438 -27.688 -15.758 1 75.69 335 THR B C 1
ATOM 4990 O O . THR B 1 335 ? 17.891 -28.062 -16.797 1 75.69 335 THR B O 1
#

Nearest PDB structures (foldseek):
  4k1c-assembly2_B  TM=7.639E-01  e=4.667E-07  Saccharomyces cerevisiae S288C
  5hxs-assembly1_A  TM=6.191E-01  e=3.295E-07  Methanocaldococcus jannaschii DSM 2661
  5jdq-assembly1_A  TM=6.268E-01  e=4.875E-07  Methanocaldococcus jannaschii DSM 2661
  4kjs-assembly1_A  TM=6.834E-01  e=4.112E-06  Bacillus subtilis subsp. subtilis str. 168
  4kjs-assembly2_B  TM=7.083E-01  e=6.932E-06  Bacillus subtilis subsp. subtilis str. 168

Foldseek 3Di:
DLVVLQVVLLVLQLVLLVLQLLLQLLVCVVVPNDLLCSQPVSVLVSLCLLLQQLLVLLLVVLVVPDPNPLSLLLNLLSLLLQLLCLLFVLLLVLLVLQCVPQNQFGFADADLVLLLLLLVLLLVQLVLLLVLQPPAPVPLVVLLVSLVVLVVSVVVSVVVVCVVCVVVSVPPPSPPSPDPNPVCVVVDDSDPVSSVVSNVVSVVSNNVSSVSNSVSLVVVCVVVVHRSNLSSSHPSNVSSNVVLSVVLSVCVNVSNSNVNSSSSSVVSSVSSRNSSSSSSNRHSSHDDPLSNLSSVLSSVSSVQVSVCSVVVHRDGSNSSVSSNVSVVVSVVVRD/DLVVLQVVLLVLQLVLLVLQLLLQLLVCVVVPHDLLCSQPVSVLVSLCLLLQQLLVLLLVVLVVDDPNPLSLLLNLLSLLLQLLCLLFVLLLVLLVLQCVPQNQFGFADADLVLLLLLLVLLLVQLVLLLVLQPPAPVPLVVLLVSLVVLVVSVVVSVVVVCVVCVVVSVPPPSPPSPDPNPVCVVVDDSDPVSSVVSNVVSVVSNNVSSVSNSVSLVVVCVVVVHRSNLSSSHPSNVSSNVVLSVVLSVCVNVSNSNVNSSSSSVVSSVSSRNSSSCSSNRHSSHDDPLSNLSSVLSSVSSVQVSVCSVVVHRDGSNSSVSSNVSVVVSVVVRD

Organism: Acidithiobacillus ferrooxidans (strain ATCC 23270 / DSM 14882 / CIP 104768 / NCIMB 8455) (NCBI:txid243159)